Protein AF-0000000085189015 (afdb_homodimer)

Organism: Amphiprion ocellaris (NCBI:txid80972)

Sequence (620 aa):
MSYEAPLHEPLLRSEAEGLDSSPPSLESPEWCGKHEEGLSMFCLDDLEPLCQQCAAVNHVGHRVYLLTEAAVDCKEELRTSLTGLNKKVIDLEKVSQTYKHASKYNQAEAKLTEEHMKAEFEQLHQFLREEEAARLQALREEKEEKKLDLEVRMDNMNQLIKSLEERIQLIEEELDAGGDGVEFLQNYQDNMNSKWMDHKTPGKVSRPLIDVAKHLANLQYAVWKKMECVAPYTPVTLDPRTAGQSVRLSPGLNSVHICPGSLQRLEQNMHEAVVVPGNPERFHPYSRILAREGFNTGVHWWDIECQQMAMSYEAPLHEPLLRSEAEGLDSSPPSLESPEWCGKHEEGLSMFCLDDLEPLCQQCAAVNHVGHRVYLLTEAAVDCKEELRTSLTGLNKKVIDLEKVSQTYKHASKYNQAEAKLTEEHMKAEFEQLHQFLREEEAARLQALREEKEEKKLDLEVRMDNMNQLIKSLEERIQLIEEELDAGGDGVEFLQNYQDNMNSKWMDHKTPGKVSRPLIDVAKHLANLQYAVWKKMECVAPYTPVTLDPRTAGQSVRLSPGLNSVHICPGSLQRLEQNMHEAVVVPGNPERFHPYSRILAREGFNTGVHWWDIECQQMA

Nearest PDB structures (foldseek):
  7xv2-assembly1_A  TM=5.811E-01  e=1.199E-08  Mus musculus
  7xt2-assembly1_B  TM=4.029E-01  e=2.940E-09  Homo sapiens
  2csv-assembly1_A  TM=7.126E-01  e=1.191E-02  Homo sapiens
  7z36-assembly1_B  TM=5.542E-01  e=1.320E-03  Homo sapiens
  7xt2-assembly1_A  TM=4.010E-01  e=1.228E-09  Homo sapiens

Foldseek 3Di:
DCPDPDPPDDPDDPDPPDPPPDDPDPPDPQADPVPRHGFFKAFPVVGDTDDPVCCVPVVPPTPMGTPVVVVVVVVVVVVVVVVVVVVVVVVVVVVVVLVVLVVVVVVLVVVVLVVLVVVLVVLLVVLVVVVVVVLVVVQVVLVVVLVVVVVVVVVVVVVLVVVVVVLVVVVVVLVVVVDPDPVSVVVVVVSVPDCNVVPDDDPDDDRSDRPVCVRPPCNVVVSVVVSCVSVDDDPWFWDPLAFAQQWDADSRRRDIDGHPPHGDFSPGVVPDTRGRRDDPNYPPPDRDTDTPDDDDDDDDDDDDDDDDDD/DCCPDDDPDDPDPPDPPPPPPPDPDPPPVQADPVPRHGFFKAFPVVGDTDDPVCCVPVVPPTPMGTPVVVVVVVVVVVVVVVVVVVVVVVVVVVVVVLVVLVVVVVVLVVVVLVVLVVVLVVLLVVLVVVVVVVLVVVQVVLVVVLVVVVVVVVVVVVVLVVVVVVLVVVVVVLVVVVDPDPVSVVVVVVSVPDCNVVPDDPPDDDRSDRPVCVRPPCNVVVSVVVSCVSVDDDPWFWDPLAFEQQWDADSRRRDIDGHPPHGPFSPGVVRDTRGRRDDPNYPPPDRDTDTPDDDDDDDDDDDDDDDDDD

Solvent-accessible surface area (backbone atoms only — not comparable to full-atom values): 36272 Å² total; per-residue (Å²): 136,85,81,79,80,79,76,79,77,84,80,77,84,75,82,80,74,82,75,81,70,76,78,75,85,87,74,68,83,52,44,29,87,86,72,73,33,61,51,52,26,27,30,66,78,77,49,44,77,25,20,73,64,50,44,67,64,77,39,60,92,52,57,65,35,49,32,61,62,42,33,54,54,48,52,52,51,48,51,53,49,46,53,51,52,52,50,48,44,53,52,48,51,52,51,42,50,51,46,53,46,41,50,54,34,38,53,43,49,51,53,51,50,52,52,50,50,52,50,56,51,47,51,55,51,49,49,53,53,51,51,50,52,52,53,52,49,51,53,51,50,52,49,51,51,36,50,51,51,46,50,53,51,41,50,52,44,50,52,51,42,51,53,49,51,53,49,49,50,52,52,51,50,52,61,69,66,61,59,44,49,69,67,41,50,51,51,48,40,55,62,68,68,40,68,75,78,63,64,70,73,84,63,89,65,78,64,76,63,73,65,59,38,81,68,40,44,46,38,56,25,53,52,55,59,59,46,46,78,82,25,61,81,61,92,66,32,38,25,71,70,20,35,7,53,30,39,41,68,41,90,61,25,68,45,80,44,79,39,84,92,40,69,39,50,52,75,33,92,78,81,51,67,35,57,71,61,83,33,83,68,21,36,80,94,40,83,39,68,42,57,63,67,81,85,84,79,81,90,81,85,79,89,80,86,81,78,79,83,127,136,86,80,73,79,80,84,80,76,83,79,80,82,76,82,78,77,80,77,81,72,76,79,73,85,68,85,47,90,50,46,28,89,87,73,73,35,59,49,52,26,26,30,65,76,77,49,42,77,25,20,71,63,49,44,66,65,78,40,62,93,51,57,66,35,48,31,63,61,42,34,55,54,49,51,53,52,49,50,53,50,47,54,52,51,52,51,50,45,53,52,49,50,52,51,41,50,51,46,54,47,40,50,55,33,37,53,44,49,51,52,51,48,51,53,50,52,53,52,55,50,46,52,56,51,48,50,51,53,52,51,49,52,52,54,52,49,52,52,52,51,51,50,51,51,36,50,51,52,47,50,53,52,41,50,54,44,51,50,50,43,51,53,51,52,53,48,50,50,53,51,52,51,52,61,68,66,62,59,43,48,70,68,42,50,51,50,47,39,54,61,67,68,39,69,73,79,66,64,71,72,84,62,90,67,78,64,77,63,73,65,57,41,80,68,40,44,46,39,56,24,52,50,55,61,59,46,47,77,82,26,61,80,62,94,66,32,38,25,70,70,20,36,9,54,30,40,41,67,42,90,61,25,68,44,80,43,78,39,84,92,42,68,39,50,52,76,33,94,76,80,50,66,37,58,69,63,86,33,84,70,22,37,79,94,41,84,40,67,43,57,64,66,80,85,84,79,82,88,82,85,78,89,79,87,81,77,79,82,128

InterPro domains:
  IPR000315 B-box-type zinc finger [PF00643] (32-64)
  IPR000315 B-box-type zinc finger [PS50119] (27-67)
  IPR000315 B-box-type zinc finger [SM00336] (27-67)
  IPR001870 B30.2/SPRY domain [PS50188] (216-310)
  IPR006574 SPRY-associated [PF13765] (236-295)
  IPR006574 SPRY-associated [SM00589] (233-296)
  IPR013320 Concanavalin A-like lectin/glucanase domain superfamily [SSF49899] (217-308)
  IPR043136 B30.2/SPRY domain superfamily [G3DSA:2.60.120.920] (219-310)
  IPR050143 Tripartite motif-containing [PTHR24103] (30-306)

pLDDT: mean 78.04, std 19.85, range [22.8, 98.38]

Structure (mmCIF, N/CA/C/O backbone):
data_AF-0000000085189015-model_v1
#
loop_
_entity.id
_entity.type
_entity.pdbx_description
1 polymer 'B box-type domain-containing protein'
#
loop_
_atom_site.group_PDB
_atom_site.id
_atom_site.type_symbol
_atom_site.label_atom_id
_atom_site.label_alt_id
_atom_site.label_comp_id
_atom_site.label_asym_id
_atom_site.label_entity_id
_atom_site.label_seq_id
_atom_site.pdbx_PDB_ins_code
_atom_site.Cartn_x
_atom_site.Cartn_y
_atom_site.Cartn_z
_atom_site.occupancy
_atom_site.B_iso_or_equiv
_atom_site.auth_seq_id
_atom_site.auth_comp_id
_atom_site.auth_asym_id
_atom_site.auth_atom_id
_atom_site.pdbx_PDB_model_num
ATOM 1 N N . MET A 1 1 ? 19.312 88.125 78 1 24 1 MET A N 1
ATOM 2 C CA . MET A 1 1 ? 20.219 88.75 77.062 1 24 1 MET A CA 1
ATOM 3 C C . MET A 1 1 ? 19.469 89.375 75.938 1 24 1 MET A C 1
ATOM 5 O O . MET A 1 1 ? 18.484 88.812 75.438 1 24 1 MET A O 1
ATOM 9 N N . SER A 1 2 ? 19.531 90.812 75.688 1 22.8 2 SER A N 1
ATOM 10 C CA . SER A 1 2 ? 18.703 91.875 75.125 1 22.8 2 SER A CA 1
ATOM 11 C C . SER A 1 2 ? 18.766 91.875 73.625 1 22.8 2 SER A C 1
ATOM 13 O O . SER A 1 2 ? 19.766 92.312 73 1 22.8 2 SER A O 1
ATOM 15 N N . TYR A 1 3 ? 18.516 90.812 72.812 1 27.33 3 TYR A N 1
ATOM 16 C CA . TYR A 1 3 ? 18.984 90.688 71.438 1 27.33 3 TYR A CA 1
ATOM 17 C C . TYR A 1 3 ? 18.391 91.75 70.562 1 27.33 3 TYR A C 1
ATOM 19 O O . TYR A 1 3 ? 17.172 91.875 70.438 1 27.33 3 TYR A O 1
ATOM 27 N N . GLU A 1 4 ? 19.219 92.812 70.25 1 23.7 4 GLU A N 1
ATOM 28 C CA . GLU A 1 4 ? 19.016 94.125 69.625 1 23.7 4 GLU A CA 1
ATOM 29 C C . GLU A 1 4 ? 18.609 93.938 68.188 1 23.7 4 GLU A C 1
ATOM 31 O O . GLU A 1 4 ? 19.172 93.125 67.438 1 23.7 4 GLU A O 1
ATOM 36 N N . ALA A 1 5 ? 17.391 94.438 67.688 1 31.36 5 ALA A N 1
ATOM 37 C CA . ALA A 1 5 ? 16.422 94.5 66.625 1 31.36 5 ALA A CA 1
ATOM 38 C C . ALA A 1 5 ? 16.938 95.312 65.438 1 31.36 5 ALA A C 1
ATOM 40 O O . ALA A 1 5 ? 16.984 96.562 65.5 1 31.36 5 ALA A O 1
ATOM 41 N N . PRO A 1 6 ? 18.141 94.812 64.688 1 26.31 6 PRO A N 1
ATOM 42 C CA . PRO A 1 6 ? 18.875 95.75 63.875 1 26.31 6 PRO A CA 1
ATOM 43 C C . PRO A 1 6 ? 18 96.375 62.812 1 26.31 6 PRO A C 1
ATOM 45 O O . PRO A 1 6 ? 17.031 95.812 62.344 1 26.31 6 PRO A O 1
ATOM 48 N N . LEU A 1 7 ? 18 97.688 62.625 1 25.53 7 LEU A N 1
ATOM 49 C CA . LEU A 1 7 ? 17.266 98.75 61.938 1 25.53 7 LEU A CA 1
ATOM 50 C C . LEU A 1 7 ? 17.609 98.75 60.469 1 25.53 7 LEU A C 1
ATOM 52 O O . LEU A 1 7 ? 17.5 99.812 59.812 1 25.53 7 LEU A O 1
ATOM 56 N N . HIS A 1 8 ? 17.719 97.562 59.719 1 25.27 8 HIS A N 1
ATOM 57 C CA . HIS A 1 8 ? 18.422 97.625 58.469 1 25.27 8 HIS A CA 1
ATOM 58 C C . HIS A 1 8 ? 17.812 98.688 57.562 1 25.27 8 HIS A C 1
ATOM 60 O O . HIS A 1 8 ? 16.609 98.938 57.562 1 25.27 8 HIS A O 1
ATOM 66 N N . GLU A 1 9 ? 18.656 99.562 57.094 1 26.03 9 GLU A N 1
ATOM 67 C CA . GLU A 1 9 ? 18.562 100.812 56.375 1 26.03 9 GLU A CA 1
ATOM 68 C C . GLU A 1 9 ? 17.875 100.625 55.031 1 26.03 9 GLU A C 1
ATOM 70 O O . GLU A 1 9 ? 18.031 99.562 54.375 1 26.03 9 GLU A O 1
ATOM 75 N N . PRO A 1 10 ? 16.859 101.5 54.625 1 26.33 10 PRO A N 1
ATOM 76 C CA . PRO A 1 10 ? 15.875 101.562 53.531 1 26.33 10 PRO A CA 1
ATOM 77 C C . PRO A 1 10 ? 16.516 101.75 52.156 1 26.33 10 PRO A C 1
ATOM 79 O O . PRO A 1 10 ? 17.281 102.75 52 1 26.33 10 PRO A O 1
ATOM 82 N N . LEU A 1 11 ? 17.094 100.688 51.5 1 26.47 11 LEU A N 1
ATOM 83 C CA . LEU A 1 11 ? 17.859 100.75 50.25 1 26.47 11 LEU A CA 1
ATOM 84 C C . LEU A 1 11 ? 17.188 101.688 49.25 1 26.47 11 LEU A C 1
ATOM 86 O O . LEU A 1 11 ? 15.977 101.625 49.062 1 26.47 11 LEU A O 1
ATOM 90 N N . LEU A 1 12 ? 17.938 102.688 48.875 1 26.17 12 LEU A N 1
ATOM 91 C CA . LEU A 1 12 ? 17.812 103.875 48 1 26.17 12 LEU A CA 1
ATOM 92 C C . LEU A 1 12 ? 17.312 103.438 46.625 1 26.17 12 LEU A C 1
ATOM 94 O O . LEU A 1 12 ? 17.625 102.375 46.125 1 26.17 12 LEU A O 1
ATOM 98 N N . ARG A 1 13 ? 16.391 104.312 46.094 1 27.53 13 ARG A N 1
ATOM 99 C CA . ARG A 1 13 ? 15.461 104.5 44.969 1 27.53 13 ARG A CA 1
ATOM 100 C C . ARG A 1 13 ? 16.203 104.625 43.656 1 27.53 13 ARG A C 1
ATOM 102 O O . ARG A 1 13 ? 16.672 105.688 43.281 1 27.53 13 ARG A O 1
ATOM 109 N N . SER A 1 14 ? 17.219 103.625 43.344 1 24.7 14 SER A N 1
ATOM 110 C CA . SER A 1 14 ? 17.953 103.938 42.156 1 24.7 14 SER A CA 1
ATOM 111 C C . SER A 1 14 ? 17.016 104.25 40.969 1 24.7 14 SER A C 1
ATOM 113 O O . SER A 1 14 ? 15.883 103.812 40.969 1 24.7 14 SER A O 1
ATOM 115 N N . GLU A 1 15 ? 17.375 105.188 40.188 1 25.19 15 GLU A N 1
ATOM 116 C CA . GLU A 1 15 ? 16.844 105.938 39.031 1 25.19 15 GLU A CA 1
ATOM 117 C C . GLU A 1 15 ? 16.641 105 37.844 1 25.19 15 GLU A C 1
ATOM 119 O O . GLU A 1 15 ? 17.594 104.375 37.375 1 25.19 15 GLU A O 1
ATOM 124 N N . ALA A 1 16 ? 15.422 104.375 37.656 1 25 16 ALA A N 1
ATOM 125 C CA . ALA A 1 16 ? 14.953 103.5 36.594 1 25 16 ALA A CA 1
ATOM 126 C C . ALA A 1 16 ? 15.094 104.188 35.219 1 25 16 ALA A C 1
ATOM 128 O O . ALA A 1 16 ? 14.359 105.125 34.906 1 25 16 ALA A O 1
ATOM 129 N N . GLU A 1 17 ? 16.297 104.438 34.781 1 29.5 17 GLU A N 1
ATOM 130 C CA . GLU A 1 17 ? 16.469 105 33.438 1 29.5 17 GLU A CA 1
ATOM 131 C C . GLU A 1 17 ? 15.656 104.125 32.438 1 29.5 17 GLU A C 1
ATOM 133 O O . GLU A 1 17 ? 15.57 102.938 32.562 1 29.5 17 GLU A O 1
ATOM 138 N N . GLY A 1 18 ? 14.742 104.688 31.625 1 25.67 18 GLY A N 1
ATOM 139 C CA . GLY A 1 18 ? 13.664 104.375 30.703 1 25.67 18 GLY A CA 1
ATOM 140 C C . GLY A 1 18 ? 14.133 103.625 29.469 1 25.67 18 GLY A C 1
ATOM 141 O O . GLY A 1 18 ? 14.75 104.188 28.578 1 25.67 18 GLY A O 1
ATOM 142 N N . LEU A 1 19 ? 14.773 102.438 29.531 1 28.36 19 LEU A N 1
ATOM 143 C CA . LEU A 1 19 ? 15.305 101.75 28.391 1 28.36 19 LEU A CA 1
ATOM 144 C C . LEU A 1 19 ? 14.25 101.562 27.297 1 28.36 19 LEU A C 1
ATOM 146 O O . LEU A 1 19 ? 13.125 101.188 27.578 1 28.36 19 LEU A O 1
ATOM 150 N N . ASP A 1 20 ? 14.312 102.375 26.25 1 30.67 20 ASP A N 1
ATOM 151 C CA . ASP A 1 20 ? 13.594 102.375 24.984 1 30.67 20 ASP A CA 1
ATOM 152 C C . ASP A 1 20 ? 13.578 101 24.312 1 30.67 20 ASP A C 1
ATOM 154 O O . ASP A 1 20 ? 14.547 100.625 23.672 1 30.67 20 ASP A O 1
ATOM 158 N N . SER A 1 21 ? 13.367 99.938 25.031 1 28.98 21 SER A N 1
ATOM 159 C CA . SER A 1 21 ? 13.391 98.562 24.438 1 28.98 21 SER A CA 1
ATOM 160 C C . SER A 1 21 ? 12.414 98.438 23.281 1 28.98 21 SER A C 1
ATOM 162 O O . SER A 1 21 ? 11.234 98.812 23.406 1 28.98 21 SER A O 1
ATOM 164 N N . SER A 1 22 ? 12.82 98.562 22.047 1 37.22 22 SER A N 1
ATOM 165 C CA . SER A 1 22 ? 12.109 98.312 20.797 1 37.22 22 SER A CA 1
ATOM 166 C C . SER A 1 22 ? 11.234 97.062 20.922 1 37.22 22 SER A C 1
ATOM 168 O O . SER A 1 22 ? 11.68 96 21.438 1 37.22 22 SER A O 1
ATOM 170 N N . PRO A 1 23 ? 9.883 97.188 20.844 1 34.88 23 PRO A N 1
ATOM 171 C CA . PRO A 1 23 ? 8.906 96.125 21.156 1 34.88 23 PRO A CA 1
ATOM 172 C C . PRO A 1 23 ? 9.148 94.875 20.359 1 34.88 23 PRO A C 1
ATOM 174 O O . PRO A 1 23 ? 9.586 94.938 19.203 1 34.88 23 PRO A O 1
ATOM 177 N N . PRO A 1 24 ? 9.516 93.75 20.891 1 34.38 24 PRO A N 1
ATOM 178 C CA . PRO A 1 24 ? 9.695 92.5 20.188 1 34.38 24 PRO A CA 1
ATOM 179 C C . PRO A 1 24 ? 8.586 92.188 19.172 1 34.38 24 PRO A C 1
ATOM 181 O O . PRO A 1 24 ? 7.484 92.75 19.281 1 34.38 24 PRO A O 1
ATOM 184 N N . SER A 1 25 ? 8.812 91.75 17.984 1 36.53 25 SER A N 1
ATOM 185 C CA . SER A 1 25 ? 8.008 91.25 16.875 1 36.53 25 SER A CA 1
ATOM 186 C C . SER A 1 25 ? 6.848 90.438 17.375 1 36.53 25 SER A C 1
ATOM 188 O O . SER A 1 25 ? 7.035 89.5 18.188 1 36.53 25 SER A O 1
ATOM 190 N N . LEU A 1 26 ? 5.512 90.75 17.453 1 37.19 26 LEU A N 1
ATOM 191 C CA . LEU A 1 26 ? 4.148 90.312 17.766 1 37.19 26 LEU A CA 1
ATOM 192 C C . LEU A 1 26 ? 3.834 88.938 17.141 1 37.19 26 LEU A C 1
ATOM 194 O O . LEU A 1 26 ? 2.965 88.875 16.266 1 37.19 26 LEU A O 1
ATOM 198 N N . GLU A 1 27 ? 4.711 88.125 16.688 1 36.97 27 GLU A N 1
ATOM 199 C CA . GLU A 1 27 ? 4.445 86.75 16.297 1 36.97 27 GLU A CA 1
ATOM 200 C C . GLU A 1 27 ? 3.557 86.062 17.312 1 36.97 27 GLU A C 1
ATOM 202 O O . GLU A 1 27 ? 2.914 85 17 1 36.97 27 GLU A O 1
ATOM 207 N N . SER A 1 28 ? 3.719 86.062 18.609 1 45.53 28 SER A N 1
ATOM 208 C CA . SER A 1 28 ? 3.516 84.938 19.547 1 45.53 28 SER A CA 1
ATOM 209 C C . SER A 1 28 ? 2.031 84.688 19.766 1 45.53 28 SER A C 1
ATOM 211 O O . SER A 1 28 ? 1.241 85.625 19.938 1 45.53 28 SER A O 1
ATOM 213 N N . PRO A 1 29 ? 1.387 83.375 19.406 1 53.66 29 PRO A N 1
ATOM 214 C CA . PRO A 1 29 ? 0.033 82.938 19.766 1 53.66 29 PRO A CA 1
ATOM 215 C C . PRO A 1 29 ? -0.401 83.438 21.141 1 53.66 29 PRO A C 1
ATOM 217 O O . PRO A 1 29 ? -1.426 83 21.672 1 53.66 29 PRO A O 1
ATOM 220 N N . GLU A 1 30 ? 0.402 83.938 21.844 1 68.38 30 GLU A N 1
ATOM 221 C CA . GLU A 1 30 ? 0.166 84.188 23.25 1 68.38 30 GLU A CA 1
ATOM 222 C C . GLU A 1 30 ? -0.963 85.188 23.438 1 68.38 30 GLU A C 1
ATOM 224 O O . GLU A 1 30 ? -1.363 85.5 24.562 1 68.38 30 GLU A O 1
ATOM 229 N N . TRP A 1 31 ? -1.57 85.562 22.219 1 80.38 31 TRP A N 1
ATOM 230 C CA . TRP A 1 31 ? -2.625 86.562 22.438 1 80.38 31 TRP A CA 1
ATOM 231 C C . TRP A 1 31 ? -3.973 86 21.969 1 80.38 31 TRP A C 1
ATOM 233 O O . TRP A 1 31 ? -4.039 85.25 21.016 1 80.38 31 TRP A O 1
ATOM 243 N N . CYS A 1 32 ? -4.961 86.375 22.672 1 85.38 32 CYS A N 1
ATOM 244 C CA . CYS A 1 32 ? -6.328 86 22.281 1 85.38 32 CYS A CA 1
ATOM 245 C C . CYS A 1 32 ? -6.746 86.812 21.062 1 85.38 32 CYS A C 1
ATOM 247 O O . CYS A 1 32 ? -6.727 88.062 21.062 1 85.38 32 CYS A O 1
ATOM 249 N N . GLY A 1 33 ? -6.973 86.188 19.906 1 80.12 33 GLY A N 1
ATOM 250 C CA . GLY A 1 33 ? -7.383 86.812 18.688 1 80.12 33 GLY A CA 1
ATOM 251 C C . GLY A 1 33 ? -8.664 87.625 18.828 1 80.12 33 GLY A C 1
ATOM 252 O O . GLY A 1 33 ? -8.852 88.625 18.156 1 80.12 33 GLY A O 1
ATOM 253 N N . LYS A 1 34 ? -9.43 87.25 19.734 1 83.94 34 LYS A N 1
ATOM 254 C CA . LYS A 1 34 ? -10.727 87.938 19.891 1 83.94 34 LYS A CA 1
ATOM 255 C C . LYS A 1 34 ? -10.633 89.125 20.812 1 83.94 34 LYS A C 1
ATOM 257 O O . LYS A 1 34 ? -11.281 90.125 20.562 1 83.94 34 LYS A O 1
ATOM 262 N N . HIS A 1 35 ? -9.773 89.062 21.922 1 86.81 35 HIS A N 1
ATOM 263 C CA . HIS A 1 35 ? -9.812 90.062 22.953 1 86.81 35 HIS A CA 1
ATOM 264 C C . HIS A 1 35 ? -8.484 90.812 23.047 1 86.81 35 HIS A C 1
ATOM 266 O O . HIS A 1 35 ? -8.352 91.75 23.828 1 86.81 35 HIS A O 1
ATOM 272 N N . GLU A 1 36 ? -7.555 90.438 22.219 1 84.5 36 GLU A N 1
ATOM 273 C CA . GLU A 1 36 ? -6.23 91 22.188 1 84.5 36 GLU A CA 1
ATOM 274 C C . GLU A 1 36 ? -5.59 91.062 23.562 1 84.5 36 GLU A C 1
ATOM 276 O O . GLU A 1 36 ? -5.035 92.062 23.984 1 84.5 36 GLU A O 1
ATOM 281 N N . GLU A 1 37 ? -5.926 90.125 24.391 1 87.19 37 GLU A N 1
ATOM 282 C CA . GLU A 1 37 ? -5.324 89.875 25.703 1 87.19 37 GLU A CA 1
ATOM 283 C C . GLU A 1 37 ? -4.453 88.625 25.734 1 87.19 37 GLU A C 1
ATOM 285 O O . GLU A 1 37 ? -4.625 87.75 24.891 1 87.19 37 GLU A O 1
ATOM 290 N N . GLY A 1 38 ? -3.385 88.75 26.609 1 87.88 38 GLY A N 1
ATOM 291 C CA . GLY A 1 38 ? -2.541 87.562 26.766 1 87.88 38 GLY A CA 1
ATOM 292 C C . GLY A 1 38 ? -3.295 86.375 27.266 1 87.88 38 GLY A C 1
ATOM 293 O O . GLY A 1 38 ? -4.246 86.5 28.047 1 87.88 38 GLY A O 1
ATOM 294 N N . LEU A 1 39 ? -2.881 85.25 26.734 1 90.06 39 LEU A N 1
ATOM 295 C CA . LEU A 1 39 ? -3.465 84 27.219 1 90.06 39 LEU A CA 1
ATOM 296 C C . LEU A 1 39 ? -2.916 83.625 28.594 1 90.06 39 LEU A C 1
ATOM 298 O O . LEU A 1 39 ? -1.706 83.5 28.766 1 90.06 39 LEU A O 1
ATOM 302 N N . SER A 1 40 ? -3.758 83.625 29.641 1 88.31 40 SER A N 1
ATOM 303 C CA . SER A 1 40 ? -3.277 83.375 31 1 88.31 40 SER A CA 1
ATOM 304 C C . SER A 1 40 ? -4.039 82.25 31.672 1 88.31 40 SER A C 1
ATOM 306 O O . SER A 1 40 ? -3.664 81.812 32.75 1 88.31 40 SER A O 1
ATOM 308 N N . MET A 1 41 ? -5.07 81.812 31.016 1 91.94 41 MET A N 1
ATOM 309 C CA . MET A 1 41 ? -5.914 80.75 31.609 1 91.94 41 MET A CA 1
ATOM 310 C C . MET A 1 41 ? -5.977 79.562 30.688 1 91.94 41 MET A C 1
ATOM 312 O O . MET A 1 41 ? -5.602 79.625 29.516 1 91.94 41 MET A O 1
ATOM 316 N N . PHE A 1 42 ? -6.344 78.438 31.281 1 92.75 42 PHE A N 1
ATOM 317 C CA . PHE A 1 42 ? -6.473 77.188 30.547 1 92.75 42 PHE A CA 1
ATOM 318 C C . PHE A 1 42 ? -7.766 76.5 30.922 1 92.75 42 PHE A C 1
ATOM 320 O O . PHE A 1 42 ? -8.07 76.312 32.094 1 92.75 42 PHE A O 1
ATOM 327 N N . CYS A 1 43 ? -8.555 76.125 29.969 1 92.81 43 CYS A N 1
ATOM 328 C CA . CYS A 1 43 ? -9.781 75.375 30.203 1 92.81 43 CYS A CA 1
ATOM 329 C C . CYS A 1 43 ? -9.508 73.875 30.125 1 92.81 43 CYS A C 1
ATOM 331 O O . CYS A 1 43 ? -9.188 73.375 29.047 1 92.81 43 CYS A O 1
ATOM 333 N N . LEU A 1 44 ? -9.664 73.188 31.172 1 86.81 44 LEU A N 1
ATOM 334 C CA . LEU A 1 44 ? -9.367 71.75 31.234 1 86.81 44 LEU A CA 1
ATOM 335 C C . LEU A 1 44 ? -10.414 70.938 30.484 1 86.81 44 LEU A C 1
ATOM 337 O O . LEU A 1 44 ? -10.109 69.875 29.953 1 86.81 44 LEU A O 1
ATOM 341 N N . ASP A 1 45 ? -11.594 71.438 30.453 1 86.62 45 ASP A N 1
ATOM 342 C CA . ASP A 1 45 ? -12.68 70.688 29.797 1 86.62 45 ASP A CA 1
ATOM 343 C C . ASP A 1 45 ? -12.508 70.75 28.266 1 86.62 45 ASP A C 1
ATOM 345 O O . ASP A 1 45 ? -12.789 69.75 27.578 1 86.62 45 ASP A O 1
ATOM 349 N N . ASP A 1 46 ? -12.086 71.812 27.75 1 87.25 46 ASP A N 1
ATOM 350 C CA . ASP A 1 46 ? -11.938 71.938 26.312 1 87.25 46 ASP A CA 1
ATOM 351 C C . ASP A 1 46 ? -10.484 71.812 25.875 1 87.25 46 ASP A C 1
ATOM 353 O O . ASP A 1 46 ? -10.18 71.75 24.688 1 87.25 46 ASP A O 1
ATOM 357 N N . LEU A 1 47 ? -9.602 71.875 26.812 1 86.12 47 LEU A N 1
ATOM 358 C CA . LEU A 1 47 ? -8.164 71.688 26.625 1 86.12 47 LEU A CA 1
ATOM 359 C C . LEU A 1 47 ? -7.617 72.812 25.703 1 86.12 47 LEU A C 1
ATOM 361 O O . LEU A 1 47 ? -6.914 72.5 24.734 1 86.12 47 LEU A O 1
ATOM 365 N N . GLU A 1 48 ? -7.895 74 26.031 1 87.31 48 GLU A N 1
ATOM 366 C CA . GLU A 1 48 ? -7.422 75.125 25.234 1 87.31 48 GLU A CA 1
ATOM 367 C C . GLU A 1 48 ? -7.023 76.312 26.109 1 87.31 48 GLU A C 1
ATOM 369 O O . GLU A 1 48 ? -7.68 76.562 27.125 1 87.31 48 GLU A O 1
ATOM 374 N N . PRO A 1 49 ? -5.941 77 25.75 1 89.38 49 PRO A N 1
ATOM 375 C CA . PRO A 1 49 ? -5.586 78.25 26.438 1 89.38 49 PRO A CA 1
ATOM 376 C C . PRO A 1 49 ? -6.555 79.375 26.156 1 89.38 49 PRO A C 1
ATOM 378 O O . PRO A 1 49 ? -7.055 79.5 25.031 1 89.38 49 PRO A O 1
ATOM 381 N N . LEU A 1 50 ? -6.832 80.125 27.234 1 90.31 50 LEU A N 1
ATOM 382 C CA . LEU A 1 50 ? -7.812 81.25 27.156 1 90.31 50 LEU A CA 1
ATOM 383 C C . LEU A 1 50 ? -7.246 82.5 27.734 1 90.31 50 LEU A C 1
ATOM 385 O O . LEU A 1 50 ? -6.332 82.5 28.562 1 90.31 50 LEU A O 1
ATOM 389 N N . CYS A 1 51 ? -7.824 83.625 27.203 1 90 51 CYS A N 1
ATOM 390 C CA . CYS A 1 51 ? -7.641 84.875 27.938 1 90 51 CYS A CA 1
ATOM 391 C C . CYS A 1 51 ? -8.664 85.062 29.047 1 90 51 CYS A C 1
ATOM 393 O O . CYS A 1 51 ? -9.57 84.188 29.172 1 90 51 CYS A O 1
ATOM 395 N N . GLN A 1 52 ? -8.562 86.062 29.844 1 90 52 GLN A N 1
ATOM 396 C CA . GLN A 1 52 ? -9.445 86.25 30.984 1 90 52 GLN A CA 1
ATOM 397 C C . GLN A 1 52 ? -10.883 86.5 30.547 1 90 52 GLN A C 1
ATOM 399 O O . GLN A 1 52 ? -11.82 86 31.172 1 90 52 GLN A O 1
ATOM 404 N N . GLN A 1 53 ? -11 87.125 29.469 1 91.44 53 GLN A N 1
ATOM 405 C CA . GLN A 1 53 ? -12.336 87.5 29 1 91.44 53 GLN A CA 1
ATOM 406 C C . GLN A 1 53 ? -13.039 86.25 28.406 1 91.44 53 GLN A C 1
ATOM 408 O O . GLN A 1 53 ? -14.234 86.062 28.625 1 91.44 53 GLN A O 1
ATOM 413 N N . CYS A 1 54 ? -12.297 85.562 27.641 1 91.44 54 CYS A N 1
ATOM 414 C CA . CYS A 1 54 ? -12.859 84.312 27.078 1 91.44 54 CYS A CA 1
ATOM 415 C C . CYS A 1 54 ? -13.297 83.375 28.172 1 91.44 54 CYS A C 1
ATOM 417 O O . CYS A 1 54 ? -14.328 82.688 28.047 1 91.44 54 CYS A O 1
ATOM 419 N N . ALA A 1 55 ? -12.578 83.25 29.203 1 90.38 55 ALA A N 1
ATOM 420 C CA . ALA A 1 55 ? -12.883 82.375 30.328 1 90.38 55 ALA A CA 1
ATOM 421 C C . ALA A 1 55 ? -14.188 82.75 31 1 90.38 55 ALA A C 1
ATOM 423 O O . ALA A 1 55 ? -14.992 81.938 31.391 1 90.38 55 ALA A O 1
ATOM 424 N N . ALA A 1 56 ? -14.391 84 31.062 1 88.94 56 ALA A N 1
ATOM 425 C CA . ALA A 1 56 ? -15.531 84.562 31.812 1 88.94 56 ALA A CA 1
ATOM 426 C C . ALA A 1 56 ? -16.812 84.5 30.969 1 88.94 56 ALA A C 1
ATOM 428 O O . ALA A 1 56 ? -17.906 84.375 31.516 1 88.94 56 ALA A O 1
ATOM 429 N N . VAL A 1 57 ? -16.609 84.5 29.656 1 89.81 57 VAL A N 1
ATOM 430 C CA . VAL A 1 57 ? -17.797 84.625 28.828 1 89.81 57 VAL A CA 1
ATOM 431 C C . VAL A 1 57 ? -18.109 83.312 28.172 1 89.81 57 VAL A C 1
ATOM 433 O O . VAL A 1 57 ? -19.234 82.812 28.281 1 89.81 57 VAL A O 1
ATOM 436 N N . ASN A 1 58 ? -17.156 82.75 27.516 1 88.69 58 ASN A N 1
ATOM 437 C CA . ASN A 1 58 ? -17.391 81.562 26.641 1 88.69 58 ASN A CA 1
ATOM 438 C C . ASN A 1 58 ? -17.234 80.25 27.406 1 88.69 58 ASN A C 1
ATOM 440 O O . ASN A 1 58 ? -17.734 79.25 26.969 1 88.69 58 ASN A O 1
ATOM 444 N N . HIS A 1 59 ? -16.578 80.25 28.469 1 91.19 59 HIS A N 1
ATOM 445 C CA . HIS A 1 59 ? -16.281 79.062 29.172 1 91.19 59 HIS A CA 1
ATOM 446 C C . HIS A 1 59 ? -16.828 79.062 30.594 1 91.19 59 HIS A C 1
ATOM 448 O O . HIS A 1 59 ? -16.203 78.562 31.516 1 91.19 59 HIS A O 1
ATOM 454 N N . VAL A 1 60 ? -17.891 79.75 30.641 1 87.25 60 VAL A N 1
ATOM 455 C CA . VAL A 1 60 ? -18.562 79.812 31.938 1 87.25 60 VAL A CA 1
ATOM 456 C C . VAL A 1 60 ? -18.953 78.375 32.375 1 87.25 60 VAL A C 1
ATOM 458 O O . VAL A 1 60 ? -19.516 77.625 31.578 1 87.25 60 VAL A O 1
ATOM 461 N N . GLY A 1 61 ? -18.609 78 33.688 1 88.88 61 GLY A N 1
ATOM 462 C CA . GLY A 1 61 ? -18.953 76.688 34.188 1 88.88 61 GLY A CA 1
ATOM 463 C C . GLY A 1 61 ? -17.891 75.625 33.938 1 88.88 61 GLY A C 1
ATOM 464 O O . GLY A 1 61 ? -17.953 74.5 34.469 1 88.88 61 GLY A O 1
ATOM 465 N N . HIS A 1 62 ? -16.969 75.875 33 1 92.19 62 HIS A N 1
ATOM 466 C CA . HIS A 1 62 ? -15.898 74.938 32.719 1 92.19 62 HIS A CA 1
ATOM 467 C C . HIS A 1 62 ? -14.836 75 33.844 1 92.19 62 HIS A C 1
ATOM 469 O O . HIS A 1 62 ? -14.812 75.938 34.625 1 92.19 62 HIS A O 1
ATOM 475 N N . ARG A 1 63 ? -14.047 73.875 33.906 1 91.12 63 ARG A N 1
ATOM 476 C CA . ARG A 1 63 ? -12.891 73.875 34.781 1 91.12 63 ARG A CA 1
ATOM 477 C C . ARG A 1 63 ? -11.734 74.688 34.188 1 91.12 63 ARG A C 1
ATOM 479 O O . ARG A 1 63 ? -10.938 74.125 33.438 1 91.12 63 ARG A O 1
ATOM 486 N N . VAL A 1 64 ? -11.695 76 34.594 1 92.88 64 VAL A N 1
ATOM 487 C CA . VAL A 1 64 ? -10.688 76.875 34.062 1 92.88 64 VAL A CA 1
ATOM 488 C C . VAL A 1 64 ? -9.672 77.25 35.156 1 92.88 64 VAL A C 1
ATOM 490 O O . VAL A 1 64 ? -10.055 77.562 36.312 1 92.88 64 VAL A O 1
ATOM 493 N N . TYR A 1 65 ? -8.484 77.125 34.812 1 92.31 65 TYR A N 1
ATOM 494 C CA . TYR A 1 65 ? -7.406 77.375 35.781 1 92.31 65 TYR A CA 1
ATOM 495 C C . TYR A 1 65 ? -6.355 78.312 35.156 1 92.31 65 TYR A C 1
ATOM 497 O O . TYR A 1 65 ? -6.363 78.562 33.969 1 92.31 65 TYR A O 1
ATOM 505 N N . LEU A 1 66 ? -5.461 78.938 36.156 1 91.25 66 LEU A N 1
ATOM 506 C CA . LEU A 1 66 ? -4.297 79.625 35.656 1 91.25 66 LEU A CA 1
ATOM 507 C C . LEU A 1 66 ? -3.383 78.75 34.844 1 91.25 66 LEU A C 1
ATOM 509 O O . LEU A 1 66 ? -3.291 77.562 35.156 1 91.25 66 LEU A O 1
ATOM 513 N N . LEU A 1 67 ? -2.703 79.25 33.906 1 89 67 LEU A N 1
ATOM 514 C CA . LEU A 1 67 ? -1.85 78.438 33.031 1 89 67 LEU A CA 1
ATOM 515 C C . LEU A 1 67 ? -0.86 77.625 33.812 1 89 67 LEU A C 1
ATOM 517 O O . LEU A 1 67 ? -0.683 76.438 33.531 1 89 67 LEU A O 1
ATOM 521 N N . THR A 1 68 ? -0.208 78.25 34.781 1 86.5 68 THR A N 1
ATOM 522 C CA . THR A 1 68 ? 0.835 77.562 35.531 1 86.5 68 THR A CA 1
ATOM 523 C C . THR A 1 68 ? 0.253 76.438 36.344 1 86.5 68 THR A C 1
ATOM 525 O O . THR A 1 68 ? 0.865 75.375 36.469 1 86.5 68 THR A O 1
ATOM 528 N N . GLU A 1 69 ? -0.941 76.688 36.938 1 90.5 69 GLU A N 1
ATOM 529 C CA . GLU A 1 69 ? -1.601 75.625 37.688 1 90.5 69 GLU A CA 1
ATOM 530 C C . GLU A 1 69 ? -2.057 74.5 36.812 1 90.5 69 GLU A C 1
ATOM 532 O O . GLU A 1 69 ? -1.876 73.312 37.156 1 90.5 69 GLU A O 1
ATOM 537 N N . ALA A 1 70 ? -2.635 74.875 35.75 1 89.56 70 ALA A N 1
ATOM 538 C CA . ALA A 1 70 ? -3.098 73.875 34.812 1 89.56 70 ALA A CA 1
ATOM 539 C C . ALA A 1 70 ? -1.932 73 34.281 1 89.56 70 ALA A C 1
ATOM 541 O O . ALA A 1 70 ? -2.062 71.812 34.094 1 89.56 70 ALA A O 1
ATOM 542 N N . ALA A 1 71 ? -0.777 73.625 34 1 89.88 71 ALA A N 1
ATOM 543 C CA . ALA A 1 71 ? 0.405 72.938 33.5 1 89.88 71 ALA A CA 1
ATOM 544 C C . ALA A 1 71 ? 0.878 71.875 34.469 1 89.88 71 ALA A C 1
ATOM 546 O O . ALA A 1 71 ? 1.281 70.75 34.031 1 89.88 71 ALA A O 1
ATOM 547 N N . VAL A 1 72 ? 0.835 72.188 35.719 1 89.56 72 VAL A N 1
ATOM 548 C CA . VAL A 1 72 ? 1.27 71.25 36.719 1 89.56 72 VAL A CA 1
ATOM 549 C C . VAL A 1 72 ? 0.383 70 36.656 1 89.56 72 VAL A C 1
ATOM 551 O O . VAL A 1 72 ? 0.883 68.875 36.656 1 89.56 72 VAL A O 1
ATOM 554 N N . ASP A 1 73 ? -0.923 70.25 36.625 1 88.5 73 ASP A N 1
ATOM 555 C CA . ASP A 1 73 ? -1.873 69.125 36.562 1 88.5 73 ASP A CA 1
ATOM 556 C C . ASP A 1 73 ? -1.711 68.312 35.281 1 88.5 73 ASP A C 1
ATOM 558 O O . ASP A 1 73 ? -1.759 67.125 35.312 1 88.5 73 ASP A O 1
ATOM 562 N N . CYS A 1 74 ? -1.526 69.062 34.25 1 88.19 74 CYS A N 1
ATOM 563 C CA . CYS A 1 74 ? -1.387 68.375 32.938 1 88.19 74 CYS A CA 1
ATOM 564 C C . CYS A 1 74 ? -0.109 67.562 32.875 1 88.19 74 CYS A C 1
ATOM 566 O O . CYS A 1 74 ? -0.092 66.5 32.281 1 88.19 74 CYS A O 1
ATOM 568 N N . LYS A 1 75 ? 0.968 68.062 33.438 1 89.94 75 LYS A N 1
ATOM 569 C CA . LYS A 1 75 ? 2.217 67.312 33.5 1 89.94 75 LYS A CA 1
ATOM 570 C C . LYS A 1 75 ? 2.043 66 34.281 1 89.94 75 LYS A C 1
ATOM 572 O O . LYS A 1 75 ? 2.553 64.938 33.875 1 89.94 75 LYS A O 1
ATOM 577 N N . GLU A 1 76 ? 1.293 66.125 35.375 1 89.94 76 GLU A N 1
ATOM 578 C CA . GLU A 1 76 ? 1.037 64.938 36.188 1 89.94 76 GLU A CA 1
ATOM 579 C C . GLU A 1 76 ? 0.229 63.875 35.375 1 89.94 76 GLU A C 1
ATOM 581 O O . GLU A 1 76 ? 0.498 62.688 35.438 1 89.94 76 GLU A O 1
ATOM 586 N N . GLU A 1 77 ? -0.76 64.375 34.656 1 87.75 77 GLU A N 1
ATOM 587 C CA . GLU A 1 77 ? -1.564 63.469 33.812 1 87.75 77 GLU A CA 1
ATOM 588 C C . GLU A 1 77 ? -0.72 62.812 32.719 1 87.75 77 GLU A C 1
ATOM 590 O O . GLU A 1 77 ? -0.898 61.625 32.406 1 87.75 77 GLU A O 1
ATOM 595 N N . LEU A 1 78 ? 0.152 63.594 32.156 1 88.25 78 LEU A N 1
ATOM 596 C CA . LEU A 1 78 ? 1.035 63.062 31.109 1 88.25 78 LEU A CA 1
ATOM 597 C C . LEU A 1 78 ? 1.956 61.969 31.672 1 88.25 78 LEU A C 1
ATOM 599 O O . LEU A 1 78 ? 2.223 60.969 31 1 88.25 78 LEU A O 1
ATOM 603 N N . ARG A 1 79 ? 2.41 62.219 32.875 1 91.06 79 ARG A N 1
ATOM 604 C CA . ARG A 1 79 ? 3.275 61.25 33.531 1 91.06 79 ARG A CA 1
ATOM 605 C C . ARG A 1 79 ? 2.535 59.938 33.75 1 91.06 79 ARG A C 1
ATOM 607 O O . ARG A 1 79 ? 3.096 58.844 33.531 1 91.06 79 ARG A O 1
ATOM 614 N N . THR A 1 80 ? 1.26 60.031 34.188 1 89.31 80 THR A N 1
ATOM 615 C CA . THR A 1 80 ? 0.438 58.844 34.375 1 89.31 80 THR A CA 1
ATOM 616 C C . THR A 1 80 ? 0.222 58.125 33.062 1 89.31 80 THR A C 1
ATOM 618 O O . THR A 1 80 ? 0.289 56.906 32.969 1 89.31 80 THR A O 1
ATOM 621 N N . SER A 1 81 ? -0.062 58.938 32.031 1 85.94 81 SER A N 1
ATOM 622 C CA . SER A 1 81 ? -0.244 58.375 30.703 1 85.94 81 SER A CA 1
ATOM 623 C C . SER A 1 81 ? 1.023 57.656 30.219 1 85.94 81 SER A C 1
ATOM 625 O O . SER A 1 81 ? 0.953 56.625 29.562 1 85.94 81 SER A O 1
ATOM 627 N N . LEU A 1 82 ? 2.184 58.25 30.531 1 90.44 82 LEU A N 1
ATOM 628 C CA . LEU A 1 82 ? 3.467 57.656 30.156 1 90.44 82 LEU A CA 1
ATOM 629 C C . LEU A 1 82 ? 3.648 56.312 30.797 1 90.44 82 LEU A C 1
ATOM 631 O O . LEU A 1 82 ? 4.145 55.375 30.156 1 90.44 82 LEU A O 1
ATOM 635 N N . THR A 1 83 ? 3.26 56.188 32.062 1 90.94 83 THR A N 1
ATOM 636 C CA . THR A 1 83 ? 3.338 54.906 32.75 1 90.94 83 THR A CA 1
ATOM 637 C C . THR A 1 83 ? 2.467 53.875 32.062 1 90.94 83 THR A C 1
ATOM 639 O O . THR A 1 83 ? 2.881 52.719 31.891 1 90.94 83 THR A O 1
ATOM 642 N N . GLY A 1 84 ? 1.266 54.312 31.656 1 88.19 84 GLY A N 1
ATOM 643 C CA . GLY A 1 84 ? 0.367 53.438 30.938 1 88.19 84 GLY A CA 1
ATOM 644 C C . GLY A 1 84 ? 0.917 53 29.594 1 88.19 84 GLY A C 1
ATOM 645 O O . GLY A 1 84 ? 0.807 51.812 29.219 1 88.19 84 GLY A O 1
ATOM 646 N N . LEU A 1 85 ? 1.472 53.875 28.875 1 89.69 85 LEU A N 1
ATOM 647 C CA . LEU A 1 85 ? 2.043 53.594 27.562 1 89.69 85 LEU A CA 1
ATOM 648 C C . LEU A 1 85 ? 3.229 52.625 27.688 1 89.69 85 LEU A C 1
ATOM 650 O O . LEU A 1 85 ? 3.393 51.719 26.859 1 89.69 85 LEU A O 1
ATOM 654 N N . ASN A 1 86 ? 4.027 52.812 28.703 1 92.06 86 ASN A N 1
ATOM 655 C CA . ASN A 1 86 ? 5.16 51.938 28.938 1 92.06 86 ASN A CA 1
ATOM 656 C C . ASN A 1 86 ? 4.703 50.5 29.234 1 92.06 86 ASN A C 1
ATOM 658 O O . ASN A 1 86 ? 5.312 49.562 28.75 1 92.06 86 ASN A O 1
ATOM 662 N N . LYS A 1 87 ? 3.674 50.438 30.031 1 90.94 87 LYS A N 1
ATOM 663 C CA . LYS A 1 87 ? 3.117 49.094 30.312 1 90.94 87 LYS A CA 1
ATOM 664 C C . LYS A 1 87 ? 2.609 48.438 29.047 1 90.94 87 LYS A C 1
ATOM 666 O O . LYS A 1 87 ? 2.791 47.219 28.844 1 90.94 87 LYS A O 1
ATOM 671 N N . LYS A 1 88 ? 1.967 49.156 28.188 1 88.94 88 LYS A N 1
ATOM 672 C CA . LYS A 1 88 ? 1.458 48.625 26.922 1 88.94 88 LYS A CA 1
ATOM 673 C C . LYS A 1 88 ? 2.594 48.125 26.047 1 88.94 88 LYS A C 1
ATOM 675 O O . LYS A 1 88 ? 2.461 47.062 25.391 1 88.94 88 LYS A O 1
ATOM 680 N N . VAL A 1 89 ? 3.684 48.844 26 1 91.88 89 VAL A N 1
ATOM 681 C CA . VAL A 1 89 ? 4.844 48.406 25.234 1 91.88 89 VAL A CA 1
ATOM 682 C C . VAL A 1 89 ? 5.352 47.062 25.75 1 91.88 89 VAL A C 1
ATOM 684 O O . VAL A 1 89 ? 5.637 46.156 24.953 1 91.88 89 VAL A O 1
ATOM 687 N N . ILE A 1 90 ? 5.402 46.938 27.031 1 91.88 90 ILE A N 1
ATOM 688 C CA . ILE A 1 90 ? 5.875 45.688 27.641 1 91.88 90 ILE A CA 1
ATOM 689 C C . ILE A 1 90 ? 4.945 44.531 27.25 1 91.88 90 ILE A C 1
ATOM 691 O O . ILE A 1 90 ? 5.406 43.469 26.891 1 91.88 90 ILE A O 1
ATOM 695 N N . ASP A 1 91 ? 3.664 44.781 27.312 1 89.62 91 ASP A N 1
ATOM 696 C CA . ASP A 1 91 ? 2.684 43.75 26.969 1 89.62 91 ASP A CA 1
ATOM 697 C C . ASP A 1 91 ? 2.805 43.344 25.5 1 89.62 91 ASP A C 1
ATOM 699 O O . ASP A 1 91 ? 2.723 42.156 25.172 1 89.62 91 ASP A O 1
ATOM 703 N N . LEU A 1 92 ? 2.951 44.312 24.688 1 90.38 92 LEU A N 1
ATOM 704 C CA . LEU A 1 92 ? 3.08 44.031 23.266 1 90.38 92 LEU A CA 1
ATOM 705 C C . LEU A 1 92 ? 4.355 43.25 22.984 1 90.38 92 LEU A C 1
ATOM 707 O O . LEU A 1 92 ? 4.375 42.406 22.094 1 90.38 92 LEU A O 1
ATOM 711 N N . GLU A 1 93 ? 5.398 43.562 23.656 1 91.38 93 GLU A N 1
ATOM 712 C CA . GLU A 1 93 ? 6.648 42.812 23.5 1 91.38 93 GLU A CA 1
ATOM 713 C C . GLU A 1 93 ? 6.473 41.344 23.906 1 91.38 93 GLU A C 1
ATOM 715 O O . GLU A 1 93 ? 7.023 40.438 23.25 1 91.38 93 GLU A O 1
ATOM 720 N N . LYS A 1 94 ? 5.758 41.125 24.984 1 89.25 94 LYS A N 1
ATOM 721 C CA . LYS A 1 94 ? 5.469 39.781 25.406 1 89.25 94 LYS A CA 1
ATOM 722 C C . LYS A 1 94 ? 4.695 39 24.344 1 89.25 94 LYS A C 1
ATOM 724 O O . LYS A 1 94 ? 4.977 37.844 24.078 1 89.25 94 LYS A O 1
ATOM 729 N N . VAL A 1 95 ? 3.748 39.625 23.766 1 87.75 95 VAL A N 1
ATOM 730 C CA . VAL A 1 95 ? 2.963 39 22.703 1 87.75 95 VAL A CA 1
ATOM 731 C C . VAL A 1 95 ? 3.869 38.656 21.531 1 87.75 95 VAL A C 1
ATOM 733 O O . VAL A 1 95 ? 3.766 37.562 20.953 1 87.75 95 VAL A O 1
ATOM 736 N N . SER A 1 96 ? 4.715 39.625 21.188 1 88.56 96 SER A N 1
ATOM 737 C CA . SER A 1 96 ? 5.652 39.375 20.094 1 88.56 96 SER A CA 1
ATOM 738 C C . SER A 1 96 ? 6.539 38.156 20.375 1 88.56 96 SER A C 1
ATOM 740 O O . SER A 1 96 ? 6.801 37.344 19.484 1 88.56 96 SER A O 1
ATOM 742 N N . GLN A 1 97 ? 6.973 38.031 21.547 1 88.19 97 GLN A N 1
ATOM 743 C CA . GLN A 1 97 ? 7.793 36.875 21.953 1 88.19 97 GLN A CA 1
ATOM 744 C C . GLN A 1 97 ? 7.008 35.562 21.844 1 88.19 97 GLN A C 1
ATOM 746 O O . GLN A 1 97 ? 7.562 34.531 21.469 1 88.19 97 GLN A O 1
ATOM 751 N N . THR A 1 98 ? 5.738 35.562 22.234 1 86.31 98 THR A N 1
ATOM 752 C CA . THR A 1 98 ? 4.887 34.406 22.141 1 86.31 98 THR A CA 1
ATOM 753 C C . THR A 1 98 ? 4.762 33.938 20.688 1 86.31 98 THR A C 1
ATOM 755 O O . THR A 1 98 ? 4.738 32.75 20.406 1 86.31 98 THR A O 1
ATOM 758 N N . TYR A 1 99 ? 4.703 34.875 19.781 1 88.5 99 TYR A N 1
ATOM 759 C CA . TYR A 1 99 ? 4.625 34.562 18.359 1 88.5 99 TYR A CA 1
ATOM 760 C C . TYR A 1 99 ? 5.926 33.906 17.875 1 88.5 99 TYR A C 1
ATOM 762 O O . TYR A 1 99 ? 5.91 32.969 17.094 1 88.5 99 TYR A O 1
ATOM 770 N N . LYS A 1 100 ? 7.012 34.469 18.344 1 87.94 100 LYS A N 1
ATOM 771 C CA . LYS A 1 100 ? 8.305 33.906 18 1 87.94 100 LYS A CA 1
ATOM 772 C C . LYS A 1 100 ? 8.422 32.438 18.484 1 87.94 100 LYS A C 1
ATOM 774 O O . LYS A 1 100 ? 8.914 31.578 17.766 1 87.94 100 LYS A O 1
ATOM 779 N N . HIS A 1 101 ? 7.961 32.25 19.688 1 87.25 101 HIS A N 1
ATOM 780 C CA . HIS A 1 101 ? 7.953 30.906 20.25 1 87.25 101 HIS A CA 1
ATOM 781 C C . HIS A 1 101 ? 7.059 29.969 19.453 1 87.25 101 HIS A C 1
ATOM 783 O O . HIS A 1 101 ? 7.43 28.812 19.188 1 87.25 101 HIS A O 1
ATOM 789 N N . ALA A 1 102 ? 5.891 30.406 19.125 1 87.62 102 ALA A N 1
ATOM 790 C CA . ALA A 1 102 ? 4.961 29.609 18.328 1 87.62 102 ALA A CA 1
ATOM 791 C C . ALA A 1 102 ? 5.574 29.25 16.984 1 87.62 102 ALA A C 1
ATOM 793 O O . ALA A 1 102 ? 5.375 28.125 16.484 1 87.62 102 ALA A O 1
ATOM 794 N N . SER A 1 103 ? 6.258 30.203 16.406 1 89.88 103 SER A N 1
ATOM 795 C CA . SER A 1 103 ? 6.914 29.953 15.133 1 89.88 103 SER A CA 1
ATOM 796 C C . SER A 1 103 ? 7.949 28.844 15.25 1 89.88 103 SER A C 1
ATOM 798 O O . SER A 1 103 ? 7.988 27.938 14.422 1 89.88 103 SER A O 1
ATOM 800 N N . LYS A 1 104 ? 8.789 28.891 16.266 1 88.5 104 LYS A N 1
ATOM 801 C CA . LYS A 1 104 ? 9.797 27.859 16.516 1 88.5 104 LYS A CA 1
ATOM 802 C C . LYS A 1 104 ? 9.133 26.5 16.766 1 88.5 104 LYS A C 1
ATOM 804 O O . LYS A 1 104 ? 9.602 25.484 16.266 1 88.5 104 LYS A O 1
ATOM 809 N N . TYR A 1 105 ? 8.094 26.547 17.516 1 88.06 105 TYR A N 1
ATOM 810 C CA . TYR A 1 105 ? 7.352 25.328 17.812 1 88.06 105 TYR A CA 1
ATOM 811 C C . TYR A 1 105 ? 6.793 24.703 16.547 1 88.06 105 TYR A C 1
ATOM 813 O O . TYR A 1 105 ? 6.906 23.5 16.344 1 88.06 105 TYR A O 1
ATOM 821 N N . ASN A 1 106 ? 6.148 25.516 15.742 1 91 106 ASN A N 1
ATOM 822 C CA . ASN A 1 106 ? 5.582 25.031 14.492 1 91 106 ASN A CA 1
ATOM 823 C C . ASN A 1 106 ? 6.648 24.375 13.609 1 91 106 ASN A C 1
ATOM 825 O O . ASN A 1 106 ? 6.387 23.375 12.945 1 91 106 ASN A O 1
ATOM 829 N N . GLN A 1 107 ? 7.773 24.984 13.617 1 91.38 107 GLN A N 1
ATOM 830 C CA . GLN A 1 107 ? 8.867 24.422 12.828 1 91.38 107 GLN A CA 1
ATOM 831 C C . GLN A 1 107 ? 9.266 23.047 13.32 1 91.38 107 GLN A C 1
ATOM 833 O O . GLN A 1 107 ? 9.406 22.109 12.531 1 91.38 107 GLN A O 1
ATOM 838 N N . ALA A 1 108 ? 9.438 22.891 14.586 1 89.56 108 ALA A N 1
ATOM 839 C CA . ALA A 1 108 ? 9.805 21.609 15.188 1 89.56 108 ALA A CA 1
ATOM 840 C C . ALA A 1 108 ? 8.695 20.578 14.992 1 89.56 108 ALA A C 1
ATOM 842 O O . ALA A 1 108 ? 8.969 19.422 14.656 1 89.56 108 ALA A O 1
ATOM 843 N N . GLU A 1 109 ? 7.5 21.016 15.25 1 89.75 109 GLU A N 1
ATOM 844 C CA . GLU A 1 109 ? 6.344 20.141 15.133 1 89.75 109 GLU A CA 1
ATOM 845 C C . GLU A 1 109 ? 6.18 19.625 13.703 1 89.75 109 GLU A C 1
ATOM 847 O O . GLU A 1 109 ? 5.867 18.453 13.484 1 89.75 109 GLU A O 1
ATOM 852 N N . ALA A 1 110 ? 6.316 20.5 12.758 1 93.12 110 ALA A N 1
ATOM 853 C CA . ALA A 1 110 ? 6.215 20.125 11.352 1 93.12 110 ALA A CA 1
ATOM 854 C C . ALA A 1 110 ? 7.25 19.047 11 1 93.12 110 ALA A C 1
ATOM 856 O O . ALA A 1 110 ? 6.941 18.094 10.297 1 93.12 110 ALA A O 1
ATOM 857 N N . LYS A 1 111 ? 8.438 19.266 11.461 1 93.38 111 LYS A N 1
ATOM 858 C CA . LYS A 1 111 ? 9.5 18.297 11.195 1 93.38 111 LYS A CA 1
ATOM 859 C C . LYS A 1 111 ? 9.172 16.938 11.797 1 93.38 111 LYS A C 1
ATOM 861 O O . LYS A 1 111 ? 9.336 15.898 11.141 1 93.38 111 LYS A O 1
ATOM 866 N N . LEU A 1 112 ? 8.766 16.891 13.008 1 91.62 112 LEU A N 1
ATOM 867 C CA . LEU A 1 112 ? 8.391 15.648 13.672 1 91.62 112 LEU A CA 1
ATOM 868 C C . LEU A 1 112 ? 7.227 14.984 12.953 1 91.62 112 LEU A C 1
ATOM 870 O O . LEU A 1 112 ? 7.219 13.758 12.773 1 91.62 112 LEU A O 1
ATOM 874 N N . THR A 1 113 ? 6.25 15.75 12.648 1 93.06 113 THR A N 1
ATOM 875 C CA . THR A 1 113 ? 5.094 15.242 11.922 1 93.06 113 THR A CA 1
ATOM 876 C C . THR A 1 113 ? 5.52 14.602 10.609 1 93.06 113 THR A C 1
ATOM 878 O O . THR A 1 113 ? 5.027 13.531 10.242 1 93.06 113 THR A O 1
ATOM 881 N N . GLU A 1 114 ? 6.375 15.312 9.898 1 96.19 114 GLU A N 1
ATOM 882 C CA . GLU A 1 114 ? 6.906 14.781 8.641 1 96.19 114 GLU A CA 1
ATOM 883 C C . GLU A 1 114 ? 7.586 13.438 8.859 1 96.19 114 GLU A C 1
ATOM 885 O O . GLU A 1 114 ? 7.371 12.492 8.094 1 96.19 114 GLU A O 1
ATOM 890 N N . GLU A 1 115 ? 8.422 13.344 9.852 1 95.12 115 GLU A N 1
ATOM 891 C CA . GLU A 1 115 ? 9.125 12.109 10.164 1 95.12 115 GLU A CA 1
ATOM 892 C C . GLU A 1 115 ? 8.156 10.984 10.484 1 95.12 115 GLU A C 1
ATOM 894 O O . GLU A 1 115 ? 8.328 9.852 10.023 1 95.12 115 GLU A O 1
ATOM 899 N N . HIS A 1 116 ? 7.141 11.266 11.258 1 93.81 116 HIS A N 1
ATOM 900 C CA . HIS A 1 116 ? 6.148 10.266 11.625 1 93.81 116 HIS A CA 1
ATOM 901 C C . HIS A 1 116 ? 5.344 9.82 10.406 1 93.81 116 HIS A C 1
ATOM 903 O O . HIS A 1 116 ? 5.047 8.633 10.25 1 93.81 116 HIS A O 1
ATOM 909 N N . MET A 1 117 ? 4.969 10.758 9.633 1 96.25 117 MET A N 1
ATOM 910 C CA . MET A 1 117 ? 4.25 10.445 8.398 1 96.25 117 MET A CA 1
ATOM 911 C C . MET A 1 117 ? 5.059 9.492 7.523 1 96.25 117 MET A C 1
ATOM 913 O O . MET A 1 117 ? 4.531 8.484 7.047 1 96.25 117 MET A O 1
ATOM 917 N N . LYS A 1 118 ? 6.336 9.812 7.328 1 97.19 118 LYS A N 1
ATOM 918 C CA . LYS A 1 118 ? 7.207 8.969 6.523 1 97.19 118 LYS A CA 1
ATOM 919 C C . LYS A 1 118 ? 7.332 7.574 7.125 1 97.19 118 LYS A C 1
ATOM 921 O O . LYS A 1 118 ? 7.363 6.578 6.398 1 97.19 118 LYS A O 1
ATOM 926 N N . ALA A 1 119 ? 7.406 7.5 8.406 1 95.94 119 ALA A N 1
ATOM 927 C CA . ALA A 1 119 ? 7.5 6.211 9.094 1 95.94 119 ALA A CA 1
ATOM 928 C C . ALA A 1 119 ? 6.246 5.375 8.867 1 95.94 119 ALA A C 1
ATOM 930 O O . ALA A 1 119 ? 6.332 4.164 8.633 1 95.94 119 ALA A O 1
ATOM 931 N N . GLU A 1 120 ? 5.113 5.961 8.961 1 95.38 120 GLU A N 1
ATOM 932 C CA . GLU A 1 120 ? 3.852 5.254 8.75 1 95.38 120 GLU A CA 1
ATOM 933 C C . GLU A 1 120 ? 3.748 4.734 7.316 1 95.38 120 GLU A C 1
ATOM 935 O O . GLU A 1 120 ? 3.316 3.6 7.094 1 95.38 120 GLU A O 1
ATOM 940 N N . PHE A 1 121 ? 4.145 5.539 6.379 1 97.62 121 PHE A N 1
ATOM 941 C CA . PHE A 1 121 ? 4.121 5.094 4.992 1 97.62 121 PHE A CA 1
ATOM 942 C C . PHE A 1 121 ? 5.121 3.965 4.77 1 97.62 121 PHE A C 1
ATOM 944 O O . PHE A 1 121 ? 4.867 3.047 3.988 1 97.62 121 PHE A O 1
ATOM 951 N N . GLU A 1 122 ? 6.258 4.129 5.449 1 97.69 122 GLU A N 1
ATOM 952 C CA . GLU A 1 122 ? 7.25 3.066 5.324 1 97.69 122 GLU A CA 1
ATOM 953 C C . GLU A 1 122 ? 6.695 1.732 5.816 1 97.69 122 GLU A C 1
ATOM 955 O O . GLU A 1 122 ? 7.02 0.678 5.27 1 97.69 122 GLU A O 1
ATOM 960 N N . GLN A 1 123 ? 5.926 1.719 6.801 1 96.81 123 GLN A N 1
ATOM 961 C CA . GLN A 1 123 ? 5.297 0.495 7.289 1 96.81 123 GLN A CA 1
ATOM 962 C C . GLN A 1 123 ? 4.391 -0.118 6.227 1 96.81 123 GLN A C 1
ATOM 964 O O . GLN A 1 123 ? 4.359 -1.338 6.055 1 96.81 123 GLN A O 1
ATOM 969 N N . LEU A 1 124 ? 3.629 0.665 5.531 1 97.69 124 LEU A N 1
ATOM 970 C CA . LEU A 1 124 ? 2.777 0.183 4.449 1 97.69 124 LEU A CA 1
ATOM 971 C C . LEU A 1 124 ? 3.617 -0.379 3.309 1 97.69 124 LEU A C 1
ATOM 973 O O . LEU A 1 124 ? 3.311 -1.448 2.775 1 97.69 124 LEU A O 1
ATOM 977 N N . HIS A 1 125 ? 4.746 0.344 2.996 1 98.19 125 HIS A N 1
ATOM 978 C CA . HIS A 1 125 ? 5.664 -0.149 1.976 1 98.19 125 HIS A CA 1
ATOM 979 C C . HIS A 1 125 ? 6.27 -1.49 2.379 1 98.19 125 HIS A C 1
ATOM 981 O O . HIS A 1 125 ? 6.406 -2.389 1.545 1 98.19 125 HIS A O 1
ATOM 987 N N . GLN A 1 126 ? 6.621 -1.527 3.592 1 98.12 126 GLN A N 1
ATOM 988 C CA . GLN A 1 126 ? 7.223 -2.756 4.098 1 98.12 126 GLN A CA 1
ATOM 989 C C . GLN A 1 126 ? 6.25 -3.928 4 1 98.12 126 GLN A C 1
ATOM 991 O O . GLN A 1 126 ? 6.637 -5.035 3.619 1 98.12 126 GLN A O 1
ATOM 996 N N . PHE A 1 127 ? 5.023 -3.74 4.336 1 98.38 127 PHE A N 1
ATOM 997 C CA . PHE A 1 127 ? 4.012 -4.777 4.184 1 98.38 127 PHE A CA 1
ATOM 998 C C . PHE A 1 127 ? 3.951 -5.266 2.74 1 98.38 127 PHE A C 1
ATOM 1000 O O . PHE A 1 127 ? 3.936 -6.473 2.488 1 98.38 127 PHE A O 1
ATOM 1007 N N . LEU A 1 128 ? 3.859 -4.371 1.818 1 98.31 128 LEU A N 1
ATOM 1008 C CA . LEU A 1 128 ? 3.766 -4.727 0.407 1 98.31 128 LEU A CA 1
ATOM 1009 C C . LEU A 1 128 ? 4.984 -5.531 -0.033 1 98.31 128 LEU A C 1
ATOM 1011 O O . LEU A 1 128 ? 4.855 -6.523 -0.754 1 98.31 128 LEU A O 1
ATOM 1015 N N . ARG A 1 129 ? 6.211 -5.09 0.438 1 98.31 129 ARG A N 1
ATOM 1016 C CA . ARG A 1 129 ? 7.43 -5.805 0.081 1 98.31 129 ARG A CA 1
ATOM 1017 C C . ARG A 1 129 ? 7.406 -7.23 0.624 1 98.31 129 ARG A C 1
ATOM 1019 O O . ARG A 1 129 ? 7.785 -8.172 -0.076 1 98.31 129 ARG A O 1
ATOM 1026 N N . GLU A 1 130 ? 6.961 -7.383 1.796 1 98.25 130 GLU A N 1
ATOM 1027 C CA . GLU A 1 130 ? 6.906 -8.703 2.42 1 98.25 130 GLU A CA 1
ATOM 1028 C C . GLU A 1 130 ? 5.867 -9.594 1.738 1 98.25 130 GLU A C 1
ATOM 1030 O O . GLU A 1 130 ? 6.121 -10.773 1.493 1 98.25 130 GLU A O 1
ATOM 1035 N N . GLU A 1 131 ? 4.676 -9.031 1.501 1 98 131 GLU A N 1
ATOM 1036 C CA . GLU A 1 131 ? 3.631 -9.789 0.813 1 98 131 GLU A CA 1
ATOM 1037 C C . GLU A 1 131 ? 4.078 -10.195 -0.586 1 98 131 GLU A C 1
ATOM 1039 O O . GLU A 1 131 ? 3.844 -11.328 -1.011 1 98 131 GLU A O 1
ATOM 1044 N N . GLU A 1 132 ? 4.672 -9.297 -1.331 1 98 132 GLU A N 1
ATOM 1045 C CA . GLU A 1 132 ? 5.203 -9.602 -2.656 1 98 132 GLU A CA 1
ATOM 1046 C C . GLU A 1 132 ? 6.211 -10.742 -2.6 1 98 132 GLU A C 1
ATOM 1048 O O . GLU A 1 132 ? 6.145 -11.68 -3.395 1 98 132 GLU A O 1
ATOM 1053 N N . ALA A 1 133 ? 7.141 -10.656 -1.674 1 98.25 133 ALA A N 1
ATOM 1054 C CA . ALA A 1 133 ? 8.156 -11.688 -1.522 1 98.25 133 ALA A CA 1
ATOM 1055 C C . ALA A 1 133 ? 7.527 -13.047 -1.215 1 98.25 133 ALA A C 1
ATOM 1057 O O . ALA A 1 133 ? 7.945 -14.07 -1.758 1 98.25 133 ALA A O 1
ATOM 1058 N N . ALA A 1 134 ? 6.539 -13.062 -0.343 1 98.31 134 ALA A N 1
ATOM 1059 C CA . ALA A 1 134 ? 5.863 -14.297 0.037 1 98.31 134 ALA A CA 1
ATOM 1060 C C . ALA A 1 134 ? 5.145 -14.922 -1.157 1 98.31 134 ALA A C 1
ATOM 1062 O O . ALA A 1 134 ? 5.211 -16.125 -1.366 1 98.31 134 ALA A O 1
ATOM 1063 N N . ARG A 1 135 ? 4.453 -14.133 -1.91 1 98.06 135 ARG A N 1
ATOM 1064 C CA . ARG A 1 135 ? 3.691 -14.633 -3.051 1 98.06 135 ARG A CA 1
ATOM 1065 C C . ARG A 1 135 ? 4.621 -15.094 -4.168 1 98.06 135 ARG A C 1
ATOM 1067 O O . ARG A 1 135 ? 4.348 -16.094 -4.836 1 98.06 135 ARG A O 1
ATOM 1074 N N . LEU A 1 136 ? 5.738 -14.383 -4.402 1 98.25 136 LEU A N 1
ATOM 1075 C CA . LEU A 1 136 ? 6.73 -14.82 -5.379 1 98.25 136 LEU A CA 1
ATOM 1076 C C . LEU A 1 136 ? 7.348 -16.156 -4.973 1 98.25 136 LEU A C 1
ATOM 1078 O O . LEU A 1 136 ? 7.586 -17.016 -5.82 1 98.25 136 LEU A O 1
ATOM 1082 N N . GLN A 1 137 ? 7.598 -16.297 -3.693 1 98.31 137 GLN A N 1
ATOM 1083 C CA . GLN A 1 137 ? 8.125 -17.562 -3.189 1 98.31 137 GLN A CA 1
ATOM 1084 C C . GLN A 1 137 ? 7.141 -18.703 -3.422 1 98.31 137 GLN A C 1
ATOM 1086 O O . GLN A 1 137 ? 7.539 -19.812 -3.779 1 98.31 137 GLN A O 1
ATOM 1091 N N . ALA A 1 138 ? 5.875 -18.438 -3.189 1 97.75 138 ALA A N 1
ATOM 1092 C CA . ALA A 1 138 ? 4.844 -19.438 -3.424 1 97.75 138 ALA A CA 1
ATOM 1093 C C . ALA A 1 138 ? 4.824 -19.875 -4.887 1 97.75 138 ALA A C 1
ATOM 1095 O O . ALA A 1 138 ? 4.68 -21.062 -5.184 1 97.75 138 ALA A O 1
ATOM 1096 N N . LEU A 1 139 ? 4.922 -18.953 -5.809 1 97.69 139 LEU A N 1
ATOM 1097 C CA . LEU A 1 139 ? 4.977 -19.25 -7.234 1 97.69 139 LEU A CA 1
ATOM 1098 C C . LEU A 1 139 ? 6.199 -20.109 -7.562 1 97.69 139 LEU A C 1
ATOM 1100 O O . LEU A 1 139 ? 6.094 -21.094 -8.289 1 97.69 139 LEU A O 1
ATOM 1104 N N . ARG A 1 140 ? 7.367 -19.766 -7.012 1 97.5 140 ARG A N 1
ATOM 1105 C CA . ARG A 1 140 ? 8.602 -20.5 -7.25 1 97.5 140 ARG A CA 1
ATOM 1106 C C . ARG A 1 140 ? 8.477 -21.938 -6.738 1 97.5 140 ARG A C 1
ATOM 1108 O O . ARG A 1 140 ? 8.938 -22.875 -7.391 1 97.5 140 ARG A O 1
ATOM 1115 N N . GLU A 1 141 ? 7.91 -22.078 -5.598 1 97.62 141 GLU A N 1
ATOM 1116 C CA . GLU A 1 141 ? 7.719 -23.406 -5.02 1 97.62 141 GLU A CA 1
ATOM 1117 C C . GLU A 1 141 ? 6.805 -24.266 -5.895 1 97.62 141 GLU A C 1
ATOM 1119 O O . GLU A 1 141 ? 7.078 -25.438 -6.113 1 97.62 141 GLU A O 1
ATOM 1124 N N . GLU A 1 142 ? 5.695 -23.672 -6.355 1 96.62 142 GLU A N 1
ATOM 1125 C CA . GLU A 1 142 ? 4.809 -24.422 -7.242 1 96.62 142 GLU A CA 1
ATOM 1126 C C . GLU A 1 142 ? 5.52 -24.812 -8.539 1 96.62 142 GLU A C 1
ATOM 1128 O O . GLU A 1 142 ? 5.367 -25.938 -9.023 1 96.62 142 GLU A O 1
ATOM 1133 N N . LYS A 1 143 ? 6.277 -23.875 -9.086 1 96.56 143 LYS A N 1
ATOM 1134 C CA . LYS A 1 143 ? 7.055 -24.156 -10.289 1 96.56 143 LYS A CA 1
ATOM 1135 C C . LYS A 1 143 ? 7.973 -25.359 -10.094 1 96.56 143 LYS A C 1
ATOM 1137 O O . LYS A 1 143 ? 8.016 -26.25 -10.938 1 96.56 143 LYS A O 1
ATOM 1142 N N . GLU A 1 144 ? 8.672 -25.391 -9.008 1 96.81 144 GLU A N 1
ATOM 1143 C CA . GLU A 1 144 ? 9.602 -26.469 -8.711 1 96.81 144 GLU A CA 1
ATOM 1144 C C . GLU A 1 144 ? 8.867 -27.781 -8.508 1 96.81 144 GLU A C 1
ATOM 1146 O O . GLU A 1 144 ? 9.328 -28.844 -8.953 1 96.81 144 GLU A O 1
ATOM 1151 N N . GLU A 1 145 ? 7.793 -27.703 -7.828 1 96.5 145 GLU A N 1
ATOM 1152 C CA . GLU A 1 145 ? 6.984 -28.906 -7.602 1 96.5 145 GLU A CA 1
ATOM 1153 C C . GLU A 1 145 ? 6.512 -29.5 -8.922 1 96.5 145 GLU A C 1
ATOM 1155 O O . GLU A 1 145 ? 6.613 -30.719 -9.125 1 96.5 145 GLU A O 1
ATOM 1160 N N . LYS A 1 146 ? 5.961 -28.672 -9.789 1 95.12 146 LYS A N 1
ATOM 1161 C CA . LYS A 1 146 ? 5.48 -29.141 -11.086 1 95.12 146 LYS A CA 1
ATOM 1162 C C . LYS A 1 146 ? 6.629 -29.672 -11.938 1 95.12 146 LYS A C 1
ATOM 1164 O O . LYS A 1 146 ? 6.469 -30.656 -12.664 1 95.12 146 LYS A O 1
ATOM 1169 N N . LYS A 1 147 ? 7.734 -28.969 -11.906 1 95.19 147 LYS A N 1
ATOM 1170 C CA . LYS A 1 147 ? 8.922 -29.406 -12.641 1 95.19 147 LYS A CA 1
ATOM 1171 C C . LYS A 1 147 ? 9.352 -30.812 -12.203 1 95.19 147 LYS A C 1
ATOM 1173 O O . LYS A 1 147 ? 9.602 -31.672 -13.039 1 95.19 147 LYS A O 1
ATOM 1178 N N . LEU A 1 148 ? 9.438 -31.062 -10.898 1 95.69 148 LEU A N 1
ATOM 1179 C CA . LEU A 1 148 ? 9.844 -32.344 -10.359 1 95.69 148 LEU A CA 1
ATOM 1180 C C . LEU A 1 148 ? 8.852 -33.438 -10.75 1 95.69 148 LEU A C 1
ATOM 1182 O O . LEU A 1 148 ? 9.25 -34.531 -11.125 1 95.69 148 LEU A O 1
ATOM 1186 N N . ASP A 1 149 ? 7.59 -33.062 -10.656 1 94.56 149 ASP A N 1
ATOM 1187 C CA . ASP A 1 149 ? 6.547 -34.031 -11.047 1 94.56 149 ASP A CA 1
ATOM 1188 C C . ASP A 1 149 ? 6.711 -34.438 -12.5 1 94.56 149 ASP A C 1
ATOM 1190 O O . ASP A 1 149 ? 6.676 -35.656 -12.805 1 94.56 149 ASP A O 1
ATOM 1194 N N . LEU A 1 150 ? 6.887 -33.469 -13.359 1 93.62 150 LEU A N 1
ATOM 1195 C CA . LEU A 1 150 ? 7.035 -33.75 -14.781 1 93.62 150 LEU A CA 1
ATOM 1196 C C . LEU A 1 150 ? 8.305 -34.562 -15.047 1 93.62 150 LEU A C 1
ATOM 1198 O O . LEU A 1 150 ? 8.305 -35.438 -15.898 1 93.62 150 LEU A O 1
ATOM 1202 N N . GLU A 1 151 ? 9.375 -34.312 -14.344 1 94 151 GLU A N 1
ATOM 1203 C CA . GLU A 1 151 ? 10.617 -35.031 -14.5 1 94 151 GLU A CA 1
ATOM 1204 C C . GLU A 1 151 ? 10.438 -36.5 -14.117 1 94 151 GLU A C 1
ATOM 1206 O O . GLU A 1 151 ? 10.93 -37.406 -14.812 1 94 151 GLU A O 1
ATOM 1211 N N . VAL A 1 152 ? 9.758 -36.75 -13.016 1 93.94 152 VAL A N 1
ATOM 1212 C CA . VAL A 1 152 ? 9.5 -38.094 -12.562 1 93.94 152 VAL A CA 1
ATOM 1213 C C . VAL A 1 152 ? 8.672 -38.844 -13.609 1 93.94 152 VAL A C 1
ATOM 1215 O O . VAL A 1 152 ? 8.977 -40 -13.953 1 93.94 152 VAL A O 1
ATOM 1218 N N . ARG A 1 153 ? 7.656 -38.188 -14.156 1 90.88 153 ARG A N 1
ATOM 1219 C CA . ARG A 1 153 ? 6.797 -38.812 -15.172 1 90.88 153 ARG A CA 1
ATOM 1220 C C . ARG A 1 153 ? 7.578 -39.125 -16.438 1 90.88 153 ARG A C 1
ATOM 1222 O O . ARG A 1 153 ? 7.418 -40.188 -17.031 1 90.88 153 ARG A O 1
ATOM 1229 N N . MET A 1 154 ? 8.398 -38.156 -16.828 1 92.25 154 MET A N 1
ATOM 1230 C CA . MET A 1 154 ? 9.227 -38.375 -18.016 1 92.25 154 MET A CA 1
ATOM 1231 C C . MET A 1 154 ? 10.18 -39.531 -17.828 1 92.25 154 MET A C 1
ATOM 1233 O O . MET A 1 154 ? 10.359 -40.344 -18.734 1 92.25 154 MET A O 1
ATOM 1237 N N . ASP A 1 155 ? 10.773 -39.656 -16.672 1 93.75 155 ASP A N 1
ATOM 1238 C CA . ASP A 1 155 ? 11.695 -40.75 -16.375 1 93.75 155 ASP A CA 1
ATOM 1239 C C . ASP A 1 155 ? 10.984 -42.094 -16.438 1 93.75 155 ASP A C 1
ATOM 1241 O O . ASP A 1 155 ? 11.523 -43.062 -16.969 1 93.75 155 ASP A O 1
ATOM 1245 N N . ASN A 1 156 ? 9.828 -42.125 -15.836 1 91.88 156 ASN A N 1
ATOM 1246 C CA . ASN A 1 156 ? 9.039 -43.344 -15.883 1 91.88 156 ASN A CA 1
ATOM 1247 C C . ASN A 1 156 ? 8.734 -43.75 -17.312 1 91.88 156 ASN A C 1
ATOM 1249 O O . ASN A 1 156 ? 8.844 -44.938 -17.656 1 91.88 156 ASN A O 1
ATOM 1253 N N . MET A 1 157 ? 8.344 -42.688 -18.141 1 90.88 157 MET A N 1
ATOM 1254 C CA . MET A 1 157 ? 8.055 -42.969 -19.547 1 90.88 157 MET A CA 1
ATOM 1255 C C . MET A 1 157 ? 9.297 -43.5 -20.266 1 90.88 157 MET A C 1
ATOM 1257 O O . MET A 1 157 ? 9.219 -44.438 -21.031 1 90.88 157 MET A O 1
ATOM 1261 N N . ASN A 1 158 ? 10.367 -42.938 -20.016 1 92.88 158 ASN A N 1
ATOM 1262 C CA . ASN A 1 158 ? 11.617 -43.344 -20.656 1 92.88 158 ASN A CA 1
ATOM 1263 C C . ASN A 1 158 ? 12.031 -44.75 -20.266 1 92.88 158 ASN A C 1
ATOM 1265 O O . ASN A 1 158 ? 12.523 -45.5 -21.094 1 92.88 158 ASN A O 1
ATOM 1269 N N . GLN A 1 159 ? 11.836 -45.125 -19.031 1 93.38 159 GLN A N 1
ATOM 1270 C CA . GLN A 1 159 ? 12.141 -46.469 -18.562 1 93.38 159 GLN A CA 1
ATOM 1271 C C . GLN A 1 159 ? 11.25 -47.5 -19.25 1 93.38 159 GLN A C 1
ATOM 1273 O O . GLN A 1 159 ? 11.719 -48.562 -19.641 1 93.38 159 GLN A O 1
ATOM 1278 N N . LEU A 1 160 ? 9.992 -47.125 -19.359 1 90.69 160 LEU A N 1
ATOM 1279 C CA . LEU A 1 160 ? 9.062 -48 -20.031 1 90.69 160 LEU A CA 1
ATOM 1280 C C . LEU A 1 160 ? 9.445 -48.188 -21.5 1 90.69 160 LEU A C 1
ATOM 1282 O O . LEU A 1 160 ? 9.422 -49.312 -22.016 1 90.69 160 LEU A O 1
ATOM 1286 N N . ILE A 1 161 ? 9.734 -47.094 -22.141 1 92.62 161 ILE A N 1
ATOM 1287 C CA . ILE A 1 161 ? 10.141 -47.125 -23.531 1 92.62 161 ILE A CA 1
ATOM 1288 C C . ILE A 1 161 ? 11.375 -48.031 -23.703 1 92.62 161 ILE A C 1
ATOM 1290 O O . ILE A 1 161 ? 11.422 -48.875 -24.578 1 92.62 161 ILE A O 1
ATOM 1294 N N . LYS A 1 162 ? 12.336 -47.875 -22.875 1 94.5 162 LYS A N 1
ATOM 1295 C CA . LYS A 1 162 ? 13.555 -48.656 -22.922 1 94.5 162 LYS A CA 1
ATOM 1296 C C . LYS A 1 162 ? 13.25 -50.156 -22.75 1 94.5 162 LYS A C 1
ATOM 1298 O O . LYS A 1 162 ? 13.797 -51 -23.469 1 94.5 162 LYS A O 1
ATOM 1303 N N . SER A 1 163 ? 12.453 -50.438 -21.797 1 91.38 163 SER A N 1
ATOM 1304 C CA . SER A 1 163 ? 12.078 -51.844 -21.531 1 91.38 163 SER A CA 1
ATOM 1305 C C . SER A 1 163 ? 11.391 -52.469 -22.734 1 91.38 163 SER A C 1
ATOM 1307 O O . SER A 1 163 ? 11.688 -53.594 -23.094 1 91.38 163 SER A O 1
ATOM 1309 N N . LEU A 1 164 ? 10.5 -51.688 -23.344 1 91.25 164 LEU A N 1
ATOM 1310 C CA . LEU A 1 164 ? 9.789 -52.188 -24.516 1 91.25 164 LEU A CA 1
ATOM 1311 C C . LEU A 1 164 ? 10.75 -52.375 -25.688 1 91.25 164 LEU A C 1
ATOM 1313 O O . LEU A 1 164 ? 10.656 -53.375 -26.406 1 91.25 164 LEU A O 1
ATOM 1317 N N . GLU A 1 165 ? 11.594 -51.438 -25.828 1 93.62 165 GLU A N 1
ATOM 1318 C CA . GLU A 1 165 ? 12.578 -51.531 -26.906 1 93.62 165 GLU A CA 1
ATOM 1319 C C . GLU A 1 165 ? 13.461 -52.75 -26.734 1 93.62 165 GLU A C 1
ATOM 1321 O O . GLU A 1 165 ? 13.781 -53.438 -27.719 1 93.62 165 GLU A O 1
ATOM 1326 N N . GLU A 1 166 ? 13.883 -53.094 -25.531 1 92.44 166 GLU A N 1
ATOM 1327 C CA . GLU A 1 166 ? 14.672 -54.281 -25.25 1 92.44 166 GLU A CA 1
ATOM 1328 C C . GLU A 1 166 ? 13.898 -55.562 -25.594 1 92.44 166 GLU A C 1
ATOM 1330 O O . GLU A 1 166 ? 14.453 -56.5 -26.172 1 92.44 166 GLU A O 1
ATOM 1335 N N . ARG A 1 167 ? 12.695 -55.531 -25.281 1 89.62 167 ARG A N 1
ATOM 1336 C CA . ARG A 1 167 ? 11.852 -56.688 -25.578 1 89.62 167 ARG A CA 1
ATOM 1337 C C . ARG A 1 167 ? 11.656 -56.844 -27.078 1 89.62 167 ARG A C 1
ATOM 1339 O O . ARG A 1 167 ? 11.711 -57.969 -27.594 1 89.62 167 ARG A O 1
ATOM 1346 N N . ILE A 1 168 ? 11.383 -55.781 -27.734 1 92.75 168 ILE A N 1
ATOM 1347 C CA . ILE A 1 168 ? 11.227 -55.812 -29.172 1 92.75 168 ILE A CA 1
ATOM 1348 C C . ILE A 1 168 ? 12.492 -56.375 -29.828 1 92.75 168 ILE A C 1
ATOM 1350 O O . ILE A 1 168 ? 12.414 -57.219 -30.703 1 92.75 168 ILE A O 1
ATOM 1354 N N . GLN A 1 169 ? 13.578 -55.938 -29.359 1 93.81 169 GLN A N 1
ATOM 1355 C CA . GLN A 1 169 ? 14.859 -56.406 -29.891 1 93.81 169 GLN A CA 1
ATOM 1356 C C . GLN A 1 169 ? 15.016 -57.906 -29.672 1 93.81 169 GLN A C 1
ATOM 1358 O O . GLN A 1 169 ? 15.453 -58.625 -30.578 1 93.81 169 GLN A O 1
ATOM 1363 N N . LEU A 1 170 ? 14.672 -58.438 -28.516 1 89.56 170 LEU A N 1
ATOM 1364 C CA . LEU A 1 170 ? 14.781 -59.844 -28.203 1 89.56 170 LEU A CA 1
ATOM 1365 C C . LEU A 1 170 ? 13.883 -60.656 -29.125 1 89.56 170 LEU A C 1
ATOM 1367 O O . LEU A 1 170 ? 14.305 -61.719 -29.641 1 89.56 170 LEU A O 1
ATOM 1371 N N . ILE A 1 171 ? 12.727 -60.188 -29.328 1 89.38 171 ILE A N 1
ATOM 1372 C CA . ILE A 1 171 ? 11.781 -60.906 -30.172 1 89.38 171 ILE A CA 1
ATOM 1373 C C . ILE A 1 171 ? 12.273 -60.906 -31.625 1 89.38 171 ILE A C 1
ATOM 1375 O O . ILE A 1 171 ? 12.211 -61.906 -32.312 1 89.38 171 ILE A O 1
ATOM 1379 N N . GLU A 1 172 ? 12.75 -59.75 -32.062 1 92.62 172 GLU A N 1
ATOM 1380 C CA . GLU A 1 172 ? 13.281 -59.656 -33.406 1 92.62 172 GLU A CA 1
ATOM 1381 C C . GLU A 1 172 ? 14.453 -60.594 -33.625 1 92.62 172 GLU A C 1
ATOM 1383 O O . GLU A 1 172 ? 14.562 -61.25 -34.688 1 92.62 172 GLU A O 1
ATOM 1388 N N . GLU A 1 173 ? 15.297 -60.688 -32.656 1 90.25 173 GLU A N 1
ATOM 1389 C CA . GLU A 1 173 ? 16.438 -61.594 -32.75 1 90.25 173 GLU A CA 1
ATOM 1390 C C . GLU A 1 173 ? 15.984 -63.031 -32.812 1 90.25 173 GLU A C 1
ATOM 1392 O O . GLU A 1 173 ? 16.562 -63.844 -33.562 1 90.25 173 GLU A O 1
ATOM 1397 N N . GLU A 1 174 ? 14.969 -63.312 -32.094 1 85.88 174 GLU A N 1
ATOM 1398 C CA . GLU A 1 174 ? 14.438 -64.688 -32.125 1 85.88 174 GLU A CA 1
ATOM 1399 C C . GLU A 1 174 ? 13.828 -65 -33.469 1 85.88 174 GLU A C 1
ATOM 1401 O O . GLU A 1 174 ? 14.008 -66.125 -33.969 1 85.88 174 GLU A O 1
ATOM 1406 N N . LEU A 1 175 ? 13.141 -64.125 -34.031 1 89.44 175 LEU A N 1
ATOM 1407 C CA . LEU A 1 175 ? 12.516 -64.312 -35.344 1 89.44 175 LEU A CA 1
ATOM 1408 C C . LEU A 1 175 ? 13.57 -64.438 -36.438 1 89.44 175 LEU A C 1
ATOM 1410 O O . LEU A 1 175 ? 13.438 -65.25 -37.344 1 89.44 175 LEU A O 1
ATOM 1414 N N . ASP A 1 176 ? 14.578 -63.719 -36.312 1 89.38 176 ASP A N 1
ATOM 1415 C CA . ASP A 1 176 ? 15.641 -63.719 -37.312 1 89.38 176 ASP A CA 1
ATOM 1416 C C . ASP A 1 176 ? 16.453 -65 -37.25 1 89.38 176 ASP A C 1
ATOM 1418 O O . ASP A 1 176 ? 16.984 -65.5 -38.25 1 89.38 176 ASP A O 1
ATOM 1422 N N . ALA A 1 177 ? 16.609 -65.5 -36 1 84.62 177 ALA A N 1
ATOM 1423 C CA . ALA A 1 177 ? 17.375 -66.75 -35.844 1 84.62 177 ALA A CA 1
ATOM 1424 C C . ALA A 1 177 ? 16.734 -67.875 -36.594 1 84.62 177 ALA A C 1
ATOM 1426 O O . ALA A 1 177 ? 17.391 -68.875 -36.906 1 84.62 177 ALA A O 1
ATOM 1427 N N . GLY A 1 178 ? 15.438 -67.75 -37 1 77.75 178 GLY A N 1
ATOM 1428 C CA . GLY A 1 178 ? 14.758 -68.688 -37.875 1 77.75 178 GLY A CA 1
ATOM 1429 C C . GLY A 1 178 ? 14.547 -70.062 -37.281 1 77.75 178 GLY A C 1
ATOM 1430 O O . GLY A 1 178 ? 14.305 -71 -37.969 1 77.75 178 GLY A O 1
ATOM 1431 N N . GLY A 1 179 ? 14.82 -70.125 -36 1 75.69 179 GLY A N 1
ATOM 1432 C CA . GLY A 1 179 ? 14.609 -71.438 -35.375 1 75.69 179 GLY A CA 1
ATOM 1433 C C . GLY A 1 179 ? 13.164 -71.875 -35.406 1 75.69 179 GLY A C 1
ATOM 1434 O O . GLY A 1 179 ? 12.242 -71.062 -35.438 1 75.69 179 GLY A O 1
ATOM 1435 N N . ASP A 1 180 ? 12.883 -73.188 -35.688 1 77.06 180 ASP A N 1
ATOM 1436 C CA . ASP A 1 180 ? 11.523 -73.75 -35.75 1 77.06 180 ASP A CA 1
ATOM 1437 C C . ASP A 1 180 ? 11.375 -74.938 -34.812 1 77.06 180 ASP A C 1
ATOM 1439 O O . ASP A 1 180 ? 10.414 -75.688 -34.938 1 77.06 180 ASP A O 1
ATOM 1443 N N . GLY A 1 181 ? 12.422 -75.062 -34.031 1 80.38 181 GLY A N 1
ATOM 1444 C CA . GLY A 1 181 ? 12.398 -76.25 -33.156 1 80.38 181 GLY A CA 1
ATOM 1445 C C . GLY A 1 181 ? 11.891 -75.938 -31.766 1 80.38 181 GLY A C 1
ATOM 1446 O O . GLY A 1 181 ? 11.164 -74.938 -31.562 1 80.38 181 GLY A O 1
ATOM 1447 N N . VAL A 1 182 ? 12.148 -76.875 -30.922 1 82.81 182 VAL A N 1
ATOM 1448 C CA . VAL A 1 182 ? 11.68 -76.875 -29.547 1 82.81 182 VAL A CA 1
ATOM 1449 C C . VAL A 1 182 ? 12.164 -75.562 -28.844 1 82.81 182 VAL A C 1
ATOM 1451 O O . VAL A 1 182 ? 11.422 -74.938 -28.094 1 82.81 182 VAL A O 1
ATOM 1454 N N . GLU A 1 183 ? 13.344 -75.188 -29.172 1 83.31 183 GLU A N 1
ATOM 1455 C CA . GLU A 1 183 ? 13.938 -74.062 -28.531 1 83.31 183 GLU A CA 1
ATOM 1456 C C . GLU A 1 183 ? 13.164 -72.75 -28.859 1 83.31 183 GLU A C 1
ATOM 1458 O O . GLU A 1 183 ? 12.891 -71.938 -27.969 1 83.31 183 GLU A O 1
ATOM 1463 N N . PHE A 1 184 ? 12.859 -72.562 -30.094 1 86.19 184 PHE A N 1
ATOM 1464 C CA . PHE A 1 184 ? 12.086 -71.375 -30.531 1 86.19 184 PHE A CA 1
ATOM 1465 C C . PHE A 1 184 ? 10.734 -71.375 -29.828 1 86.19 184 PHE A C 1
ATOM 1467 O O . PHE A 1 184 ? 10.32 -70.312 -29.344 1 86.19 184 PHE A O 1
ATOM 1474 N N . LEU A 1 185 ? 10.102 -72.438 -29.797 1 86.25 185 LEU A N 1
ATOM 1475 C CA . LEU A 1 185 ? 8.742 -72.5 -29.266 1 86.25 185 LEU A CA 1
ATOM 1476 C C . LEU A 1 185 ? 8.742 -72.312 -27.766 1 86.25 185 LEU A C 1
ATOM 1478 O O . LEU A 1 185 ? 7.793 -71.75 -27.203 1 86.25 185 LEU A O 1
ATOM 1482 N N . GLN A 1 186 ? 9.742 -72.75 -27.094 1 81.88 186 GLN A N 1
ATOM 1483 C CA . GLN A 1 186 ? 9.891 -72.438 -25.672 1 81.88 186 GLN A CA 1
ATOM 1484 C C . GLN A 1 186 ? 10.062 -70.938 -25.438 1 81.88 186 GLN A C 1
ATOM 1486 O O . GLN A 1 186 ? 9.477 -70.438 -24.516 1 81.88 186 GLN A O 1
ATOM 1491 N N . ASN A 1 187 ? 10.938 -70.375 -26.219 1 80.31 187 ASN A N 1
ATOM 1492 C CA . ASN A 1 187 ? 11.125 -68.938 -26.141 1 80.31 187 ASN A CA 1
ATOM 1493 C C . ASN A 1 187 ? 9.836 -68.188 -26.422 1 80.31 187 ASN A C 1
ATOM 1495 O O . ASN A 1 187 ? 9.562 -67.125 -25.797 1 80.31 187 ASN A O 1
ATOM 1499 N N . TYR A 1 188 ? 9.164 -68.625 -27.391 1 83.94 188 TYR A N 1
ATOM 1500 C CA . TYR A 1 188 ? 7.863 -68.062 -27.719 1 83.94 188 TYR A CA 1
ATOM 1501 C C . TYR A 1 188 ? 6.953 -68 -26.5 1 83.94 188 TYR A C 1
ATOM 1503 O O . TYR A 1 188 ? 6.309 -67 -26.219 1 83.94 188 TYR A O 1
ATOM 1511 N N . GLN A 1 189 ? 6.816 -69.125 -25.797 1 79.5 189 GLN A N 1
ATOM 1512 C CA . GLN A 1 189 ? 6.012 -69.188 -24.578 1 79.5 189 GLN A CA 1
ATOM 1513 C C . GLN A 1 189 ? 6.434 -68.125 -23.578 1 79.5 189 GLN A C 1
ATOM 1515 O O . GLN A 1 189 ? 5.586 -67.438 -22.984 1 79.5 189 GLN A O 1
ATOM 1520 N N . ASP A 1 190 ? 7.68 -67.938 -23.391 1 77.81 190 ASP A N 1
ATOM 1521 C CA . ASP A 1 190 ? 8.219 -67 -22.453 1 77.81 190 ASP A CA 1
ATOM 1522 C C . ASP A 1 190 ? 7.844 -65.562 -22.859 1 77.81 190 ASP A C 1
ATOM 1524 O O . ASP A 1 190 ? 7.516 -64.75 -22.016 1 77.81 190 ASP A O 1
ATOM 1528 N N . ASN A 1 191 ? 7.969 -65.312 -24.109 1 77.44 191 ASN A N 1
ATOM 1529 C CA . ASN A 1 191 ? 7.641 -64 -24.625 1 77.44 191 ASN A CA 1
ATOM 1530 C C . ASN A 1 191 ? 6.16 -63.688 -24.453 1 77.44 191 ASN A C 1
ATOM 1532 O O . ASN A 1 191 ? 5.801 -62.562 -24.078 1 77.44 191 ASN A O 1
ATOM 1536 N N . MET A 1 192 ? 5.352 -64.625 -24.672 1 76.62 192 MET A N 1
ATOM 1537 C CA . MET A 1 192 ? 3.906 -64.438 -24.609 1 76.62 192 MET A CA 1
ATOM 1538 C C . MET A 1 192 ? 3.434 -64.312 -23.172 1 76.62 192 MET A C 1
ATOM 1540 O O . MET A 1 192 ? 2.463 -63.594 -22.891 1 76.62 192 MET A O 1
ATOM 1544 N N . ASN A 1 193 ? 3.984 -64.938 -22.281 1 70.38 193 ASN A N 1
ATOM 1545 C CA . ASN A 1 193 ? 3.609 -64.875 -20.875 1 70.38 193 ASN A CA 1
ATOM 1546 C C . ASN A 1 193 ? 4.141 -63.594 -20.203 1 70.38 193 ASN A C 1
ATOM 1548 O O . ASN A 1 193 ? 3.734 -63.281 -19.094 1 70.38 193 ASN A O 1
ATOM 1552 N N . SER A 1 194 ? 4.891 -62.906 -20.906 1 68.38 194 SER A N 1
ATOM 1553 C CA . SER A 1 194 ? 5.488 -61.719 -20.297 1 68.38 194 SER A CA 1
ATOM 1554 C C . SER A 1 194 ? 4.484 -60.594 -20.203 1 68.38 194 SER A C 1
ATOM 1556 O O . SER A 1 194 ? 3.623 -60.438 -21.078 1 68.38 194 SER A O 1
ATOM 1558 N N . LYS A 1 195 ? 4.215 -59.938 -19.031 1 63.28 195 LYS A N 1
ATOM 1559 C CA . LYS A 1 195 ? 3.348 -58.844 -18.594 1 63.28 195 LYS A CA 1
ATOM 1560 C C . LYS A 1 195 ? 3.396 -57.688 -19.578 1 63.28 195 LYS A C 1
ATOM 1562 O O . LYS A 1 195 ? 2.498 -56.844 -19.609 1 63.28 195 LYS A O 1
ATOM 1567 N N . TRP A 1 196 ? 4.41 -57.625 -20.375 1 57.31 196 TRP A N 1
ATOM 1568 C CA . TRP A 1 196 ? 4.625 -56.438 -21.172 1 57.31 196 TRP A CA 1
ATOM 1569 C C . TRP A 1 196 ? 3.502 -56.25 -22.188 1 57.31 196 TRP A C 1
ATOM 1571 O O . TRP A 1 196 ? 3.248 -55.125 -22.641 1 57.31 196 TRP A O 1
ATOM 1581 N N . MET A 1 197 ? 2.836 -57.375 -22.453 1 58.91 197 MET A N 1
ATOM 1582 C CA . MET A 1 197 ? 1.773 -57.312 -23.453 1 58.91 197 MET A CA 1
ATOM 1583 C C . MET A 1 197 ? 0.563 -56.562 -22.906 1 58.91 197 MET A C 1
ATOM 1585 O O . MET A 1 197 ? -0.221 -56 -23.672 1 58.91 197 MET A O 1
ATOM 1589 N N . ASP A 1 198 ? 0.523 -56.406 -21.594 1 58.06 198 ASP A N 1
ATOM 1590 C CA . ASP A 1 198 ? -0.688 -55.844 -21.031 1 58.06 198 ASP A CA 1
ATOM 1591 C C . ASP A 1 198 ? -0.498 -54.375 -20.703 1 58.06 198 ASP A C 1
ATOM 1593 O O . ASP A 1 198 ? -1.372 -53.75 -20.109 1 58.06 198 ASP A O 1
ATOM 1597 N N . HIS A 1 199 ? 0.591 -53.875 -21.141 1 59.09 199 HIS A N 1
ATOM 1598 C CA . HIS A 1 199 ? 0.73 -52.5 -20.688 1 59.09 199 HIS A CA 1
ATOM 1599 C C . HIS A 1 199 ? -0.259 -51.562 -21.391 1 59.09 199 HIS A C 1
ATOM 1601 O O . HIS A 1 199 ? -0.34 -51.562 -22.625 1 59.09 199 HIS A O 1
ATOM 1607 N N . LYS A 1 200 ? -1.316 -51.219 -20.578 1 59.72 200 LYS A N 1
ATOM 1608 C CA . LYS A 1 200 ? -2.379 -50.312 -20.984 1 59.72 200 LYS A CA 1
ATOM 1609 C C . LYS A 1 200 ? -1.804 -49 -21.516 1 59.72 200 LYS A C 1
ATOM 1611 O O . LYS A 1 200 ? -0.744 -48.562 -21.078 1 59.72 200 LYS A O 1
ATOM 1616 N N . THR A 1 201 ? -2.336 -48.594 -22.625 1 59.66 201 THR A N 1
ATOM 1617 C CA . THR A 1 201 ? -2.076 -47.312 -23.297 1 59.66 201 THR A CA 1
ATOM 1618 C C . THR A 1 201 ? -2.203 -46.156 -22.312 1 59.66 201 THR A C 1
ATOM 1620 O O . THR A 1 201 ? -3.086 -46.156 -21.453 1 59.66 201 THR A O 1
ATOM 1623 N N . PRO A 1 202 ? -1.111 -45.344 -22.281 1 61.66 202 PRO A N 1
ATOM 1624 C CA . PRO A 1 202 ? -1.191 -44.219 -21.375 1 61.66 202 PRO A CA 1
ATOM 1625 C C . PRO A 1 202 ? -2.424 -43.344 -21.641 1 61.66 202 PRO A C 1
ATOM 1627 O O . PRO A 1 202 ? -2.762 -43.062 -22.797 1 61.66 202 PRO A O 1
ATOM 1630 N N . GLY A 1 203 ? -3.553 -43.562 -20.844 1 57.72 203 GLY A N 1
ATOM 1631 C CA . GLY A 1 203 ? -4.738 -42.719 -20.938 1 57.72 203 GLY A CA 1
ATOM 1632 C C . GLY A 1 203 ? -4.422 -41.25 -21 1 57.72 203 GLY A C 1
ATOM 1633 O O . GLY A 1 203 ? -3.275 -40.844 -21.25 1 57.72 203 GLY A O 1
ATOM 1634 N N . LYS A 1 204 ? -5.469 -40.438 -20.938 1 61.66 204 LYS A N 1
ATOM 1635 C CA . LYS A 1 204 ? -5.391 -39 -20.922 1 61.66 204 LYS A CA 1
ATOM 1636 C C . LYS A 1 204 ? -4.414 -38.5 -19.844 1 61.66 204 LYS A C 1
ATOM 1638 O O . LYS A 1 204 ? -4.57 -38.812 -18.672 1 61.66 204 LYS A O 1
ATOM 1643 N N . VAL A 1 205 ? -3.299 -38 -20.422 1 65.88 205 VAL A N 1
ATOM 1644 C CA . VAL A 1 205 ? -2.193 -37.625 -19.547 1 65.88 205 VAL A CA 1
ATOM 1645 C C . VAL A 1 205 ? -2.436 -36.25 -18.969 1 65.88 205 VAL A C 1
ATOM 1647 O O . VAL A 1 205 ? -2.678 -35.281 -19.719 1 65.88 205 VAL A O 1
ATOM 1650 N N . SER A 1 206 ? -2.871 -36.281 -17.719 1 65.25 206 SER A N 1
ATOM 1651 C CA . SER A 1 206 ? -2.977 -35 -17.031 1 65.25 206 SER A CA 1
ATOM 1652 C C . SER A 1 206 ? -1.615 -34.312 -16.922 1 65.25 206 SER A C 1
ATOM 1654 O O . SER A 1 206 ? -0.595 -34.969 -16.734 1 65.25 206 SER A O 1
ATOM 1656 N N . ARG A 1 207 ? -1.603 -33 -17.438 1 76.88 207 ARG A N 1
ATOM 1657 C CA . ARG A 1 207 ? -0.362 -32.25 -17.359 1 76.88 207 ARG A CA 1
ATOM 1658 C C . ARG A 1 207 ? -0.372 -31.297 -16.156 1 76.88 207 ARG A C 1
ATOM 1660 O O . ARG A 1 207 ? -1.348 -30.578 -15.938 1 76.88 207 ARG A O 1
ATOM 1667 N N . PRO A 1 208 ? 0.562 -31.453 -15.273 1 84.31 208 PRO A N 1
ATOM 1668 C CA . PRO A 1 208 ? 0.667 -30.547 -14.133 1 84.31 208 PRO A CA 1
ATOM 1669 C C . PRO A 1 208 ? 1.072 -29.125 -14.539 1 84.31 208 PRO A C 1
ATOM 1671 O O . PRO A 1 208 ? 2.266 -28.828 -14.625 1 84.31 208 PRO A O 1
ATOM 1674 N N . LEU A 1 209 ? 0.116 -28.312 -14.844 1 87.56 209 LEU A N 1
ATOM 1675 C CA . LEU A 1 209 ? 0.381 -26.938 -15.242 1 87.56 209 LEU A CA 1
ATOM 1676 C C . LEU A 1 209 ? 0.302 -26 -14.047 1 87.56 209 LEU A C 1
ATOM 1678 O O . LEU A 1 209 ? -0.367 -26.312 -13.055 1 87.56 209 LEU A O 1
ATOM 1682 N N . ILE A 1 210 ? 1.067 -24.984 -14.172 1 89 210 ILE A N 1
ATOM 1683 C CA . ILE A 1 210 ? 1.043 -23.969 -13.125 1 89 210 ILE A CA 1
ATOM 1684 C C . ILE A 1 210 ? -0.352 -23.344 -13.031 1 89 210 ILE A C 1
ATOM 1686 O O . ILE A 1 210 ? -0.994 -23.094 -14.047 1 89 210 ILE A O 1
ATOM 1690 N N . ASP A 1 211 ? -0.808 -23.172 -11.781 1 89.44 211 ASP A N 1
ATOM 1691 C CA . ASP A 1 211 ? -2.096 -22.531 -11.539 1 89.44 211 ASP A CA 1
ATOM 1692 C C . ASP A 1 211 ? -1.956 -21.016 -11.508 1 89.44 211 ASP A C 1
ATOM 1694 O O . ASP A 1 211 ? -1.907 -20.422 -10.43 1 89.44 211 ASP A O 1
ATOM 1698 N N . VAL A 1 212 ? -2 -20.375 -12.625 1 89.25 212 VAL A N 1
ATOM 1699 C CA . VAL A 1 212 ? -1.774 -18.938 -12.773 1 89.25 212 VAL A CA 1
ATOM 1700 C C . VAL A 1 212 ? -2.865 -18.172 -12.039 1 89.25 212 VAL A C 1
ATOM 1702 O O . VAL A 1 212 ? -2.588 -17.156 -11.391 1 89.25 212 VAL A O 1
ATOM 1705 N N . ALA A 1 213 ? -4.094 -18.594 -12.102 1 87.94 213 ALA A N 1
ATOM 1706 C CA . ALA A 1 213 ? -5.223 -17.906 -11.469 1 87.94 213 ALA A CA 1
ATOM 1707 C C . ALA A 1 213 ? -5.055 -17.859 -9.953 1 87.94 213 ALA A C 1
ATOM 1709 O O . ALA A 1 213 ? -5.461 -16.891 -9.312 1 87.94 213 ALA A O 1
ATOM 1710 N N . LYS A 1 214 ? -4.535 -18.891 -9.398 1 90.06 214 LYS A N 1
ATOM 1711 C CA . LYS A 1 214 ? -4.25 -18.906 -7.969 1 90.06 214 LYS A CA 1
ATOM 1712 C C . LYS A 1 214 ? -3.344 -17.75 -7.562 1 90.06 214 LYS A C 1
ATOM 1714 O O . LYS A 1 214 ? -3.492 -17.188 -6.477 1 90.06 214 LYS A O 1
ATOM 1719 N N . HIS A 1 215 ? -2.459 -17.375 -8.477 1 93.12 215 HIS A N 1
ATOM 1720 C CA . HIS A 1 215 ? -1.429 -16.391 -8.148 1 93.12 215 HIS A CA 1
ATOM 1721 C C . HIS A 1 215 ? -1.853 -14.992 -8.57 1 93.12 215 HIS A C 1
ATOM 1723 O O . HIS A 1 215 ? -1.468 -14.008 -7.938 1 93.12 215 HIS A O 1
ATOM 1729 N N . LEU A 1 216 ? -2.678 -14.875 -9.609 1 92.38 216 LEU A N 1
ATOM 1730 C CA . LEU A 1 216 ? -2.891 -13.555 -10.195 1 92.38 216 LEU A CA 1
ATOM 1731 C C . LEU A 1 216 ? -4.332 -13.102 -10 1 92.38 216 LEU A C 1
ATOM 1733 O O . LEU A 1 216 ? -4.637 -11.914 -10.109 1 92.38 216 LEU A O 1
ATOM 1737 N N . ALA A 1 217 ? -5.242 -14.023 -9.828 1 88.5 217 ALA A N 1
ATOM 1738 C CA . ALA A 1 217 ? -6.648 -13.648 -9.711 1 88.5 217 ALA A CA 1
ATOM 1739 C C . ALA A 1 217 ? -6.875 -12.719 -8.523 1 88.5 217 ALA A C 1
ATOM 1741 O O . ALA A 1 217 ? -6.586 -13.078 -7.379 1 88.5 217 ALA A O 1
ATOM 1742 N N . ASN A 1 218 ? -7.402 -11.516 -8.789 1 91.44 218 ASN A N 1
ATOM 1743 C CA . ASN A 1 218 ? -7.719 -10.531 -7.77 1 91.44 218 ASN A CA 1
ATOM 1744 C C . ASN A 1 218 ? -6.543 -10.305 -6.824 1 91.44 218 ASN A C 1
ATOM 1746 O O . ASN A 1 218 ? -6.727 -10.203 -5.609 1 91.44 218 ASN A O 1
ATOM 1750 N N . LEU A 1 219 ? -5.434 -10.25 -7.41 1 94.38 219 LEU A N 1
ATOM 1751 C CA . LEU A 1 219 ? -4.223 -10.164 -6.602 1 94.38 219 LEU A CA 1
ATOM 1752 C C . LEU A 1 219 ? -4.199 -8.867 -5.805 1 94.38 219 LEU A C 1
ATOM 1754 O O . LEU A 1 219 ? -4.035 -8.883 -4.582 1 94.38 219 LEU A O 1
ATOM 1758 N N . GLN A 1 220 ? -4.367 -7.746 -6.473 1 95 220 GLN A N 1
ATOM 1759 C CA . GLN A 1 220 ? -4.316 -6.449 -5.801 1 95 220 GLN A CA 1
ATOM 1760 C C . GLN A 1 220 ? -5.391 -6.352 -4.719 1 95 220 GLN A C 1
ATOM 1762 O O . GLN A 1 220 ? -5.129 -5.852 -3.621 1 95 220 GLN A O 1
ATOM 1767 N N . TYR A 1 221 ? -6.574 -6.781 -5.031 1 95 221 TYR A N 1
ATOM 1768 C CA . TYR A 1 221 ? -7.672 -6.73 -4.074 1 95 221 TYR A CA 1
ATOM 1769 C C . TYR A 1 221 ? -7.359 -7.57 -2.842 1 95 221 TYR A C 1
ATOM 1771 O O . TYR A 1 221 ? -7.594 -7.137 -1.711 1 95 221 TYR A O 1
ATOM 1779 N N . ALA A 1 222 ? -6.883 -8.758 -3.113 1 95.12 222 ALA A N 1
ATOM 1780 C CA . ALA A 1 222 ? -6.547 -9.648 -2.006 1 95.12 222 ALA A CA 1
ATOM 1781 C C . ALA A 1 222 ? -5.473 -9.039 -1.113 1 95.12 222 ALA A C 1
ATOM 1783 O O . ALA A 1 222 ? -5.551 -9.133 0.114 1 95.12 222 ALA A O 1
ATOM 1784 N N . VAL A 1 223 ? -4.461 -8.516 -1.734 1 97.12 223 VAL A N 1
ATOM 1785 C CA . VAL A 1 223 ? -3.369 -7.891 -0.999 1 97.12 223 VAL A CA 1
ATOM 1786 C C . VAL A 1 223 ? -3.9 -6.699 -0.203 1 97.12 223 VAL A C 1
ATOM 1788 O O . VAL A 1 223 ? -3.566 -6.535 0.973 1 97.12 223 VAL A O 1
ATOM 1791 N N . TRP A 1 224 ? -4.699 -5.824 -0.85 1 96.44 224 TRP A N 1
ATOM 1792 C CA . TRP A 1 224 ? -5.324 -4.684 -0.189 1 96.44 224 TRP A CA 1
ATOM 1793 C C . TRP A 1 224 ? -6.152 -5.137 1.009 1 96.44 224 TRP A C 1
ATOM 1795 O O . TRP A 1 224 ? -6.039 -4.57 2.1 1 96.44 224 TRP A O 1
ATOM 1805 N N . LYS A 1 225 ? -6.941 -6.141 0.78 1 96.25 225 LYS A N 1
ATOM 1806 C CA . LYS A 1 225 ? -7.77 -6.652 1.866 1 96.25 225 LYS A CA 1
ATOM 1807 C C . LYS A 1 225 ? -6.914 -7.121 3.039 1 96.25 225 LYS A C 1
ATOM 1809 O O . LYS A 1 225 ? -7.219 -6.824 4.195 1 96.25 225 LYS A O 1
ATOM 1814 N N . LYS A 1 226 ? -5.891 -7.82 2.793 1 96.31 226 LYS A N 1
ATOM 1815 C CA . LYS A 1 226 ? -4.992 -8.328 3.826 1 96.31 226 LYS A CA 1
ATOM 1816 C C . LYS A 1 226 ? -4.273 -7.188 4.539 1 96.31 226 LYS A C 1
ATOM 1818 O O . LYS A 1 226 ? -3.971 -7.281 5.727 1 96.31 226 LYS A O 1
ATOM 1823 N N . MET A 1 227 ? -4.016 -6.156 3.834 1 96.44 227 MET A N 1
ATOM 1824 C CA . MET A 1 227 ? -3.266 -5.02 4.367 1 96.44 227 MET A CA 1
ATOM 1825 C C . MET A 1 227 ? -4.031 -4.348 5.504 1 96.44 227 MET A C 1
ATOM 1827 O O . MET A 1 227 ? -3.449 -3.6 6.289 1 96.44 227 MET A O 1
ATOM 1831 N N . GLU A 1 228 ? -5.289 -4.5 5.574 1 94.25 228 GLU A N 1
ATOM 1832 C CA . GLU A 1 228 ? -6.109 -3.926 6.633 1 94.25 228 GLU A CA 1
ATOM 1833 C C . GLU A 1 228 ? -5.531 -4.238 8.008 1 94.25 228 GLU A C 1
ATOM 1835 O O . GLU A 1 228 ? -5.672 -3.445 8.945 1 94.25 228 GLU A O 1
ATOM 1840 N N . CYS A 1 229 ? -4.805 -5.309 8.133 1 92.94 229 CYS A N 1
ATOM 1841 C CA . CYS A 1 229 ? -4.266 -5.746 9.414 1 92.94 229 CYS A CA 1
ATOM 1842 C C . CYS A 1 229 ? -3.209 -4.773 9.922 1 92.94 229 CYS A C 1
ATOM 1844 O O . CYS A 1 229 ? -3 -4.648 11.133 1 92.94 229 CYS A O 1
ATOM 1846 N N . VAL A 1 230 ? -2.535 -4.082 9.023 1 92.5 230 VAL A N 1
ATOM 1847 C CA . VAL A 1 230 ? -1.47 -3.178 9.438 1 92.5 230 VAL A CA 1
ATOM 1848 C C . VAL A 1 230 ? -1.987 -1.74 9.453 1 92.5 230 VAL A C 1
ATOM 1850 O O . VAL A 1 230 ? -1.237 -0.807 9.742 1 92.5 230 VAL A O 1
ATOM 1853 N N . ALA A 1 231 ? -3.236 -1.554 9.086 1 92.19 231 ALA A N 1
ATOM 1854 C CA . ALA A 1 231 ? -3.848 -0.227 9.062 1 92.19 231 ALA A CA 1
ATOM 1855 C C . ALA A 1 231 ? -5.145 -0.205 9.867 1 92.19 231 ALA A C 1
ATOM 1857 O O . ALA A 1 231 ? -6.215 0.08 9.328 1 92.19 231 ALA A O 1
ATOM 1858 N N . PRO A 1 232 ? -5.027 -0.403 11.133 1 88.06 232 PRO A N 1
ATOM 1859 C CA . PRO A 1 232 ? -6.238 -0.439 11.961 1 88.06 232 PRO A CA 1
ATOM 1860 C C . PRO A 1 232 ? -6.891 0.934 12.109 1 88.06 232 PRO A C 1
ATOM 1862 O O . PRO A 1 232 ? -6.195 1.955 12.094 1 88.06 232 PRO A O 1
ATOM 1865 N N . TYR A 1 233 ? -8.188 0.924 12.234 1 88.81 233 TYR A N 1
ATOM 1866 C CA . TYR A 1 233 ? -8.945 2.145 12.484 1 88.81 233 TYR A CA 1
ATOM 1867 C C . TYR A 1 233 ? -8.961 2.482 13.969 1 88.81 233 TYR A C 1
ATOM 1869 O O . TYR A 1 233 ? -9.203 1.609 14.805 1 88.81 233 TYR A O 1
ATOM 1877 N N . THR A 1 234 ? -8.648 3.723 14.227 1 83.31 234 THR A N 1
ATOM 1878 C CA . THR A 1 234 ? -8.742 4.242 15.586 1 83.31 234 THR A CA 1
ATOM 1879 C C . THR A 1 234 ? -9.914 5.207 15.719 1 83.31 234 THR A C 1
ATOM 1881 O O . THR A 1 234 ? -9.883 6.309 15.172 1 83.31 234 THR A O 1
ATOM 1884 N N . PRO A 1 235 ? -10.906 4.914 16.453 1 80.88 235 PRO A N 1
ATOM 1885 C CA . PRO A 1 235 ? -12.125 5.719 16.531 1 80.88 235 PRO A CA 1
ATOM 1886 C C . PRO A 1 235 ? -11.891 7.09 17.156 1 80.88 235 PRO A C 1
ATOM 1888 O O . PRO A 1 235 ? -12.516 8.078 16.75 1 80.88 235 PRO A O 1
ATOM 1891 N N . VAL A 1 236 ? -11 7.156 18.188 1 81 236 VAL A N 1
ATOM 1892 C CA . VAL A 1 236 ? -10.766 8.422 18.875 1 81 236 VAL A CA 1
ATOM 1893 C C . VAL A 1 236 ? -9.305 8.836 18.719 1 81 236 VAL A C 1
ATOM 1895 O O . VAL A 1 236 ? -8.398 8.086 19.094 1 81 236 VAL A O 1
ATOM 1898 N N . THR A 1 237 ? -9.133 9.906 18.047 1 84.44 237 THR A N 1
ATOM 1899 C CA . THR A 1 237 ? -7.801 10.492 17.938 1 84.44 237 THR A CA 1
ATOM 1900 C C . THR A 1 237 ? -7.738 11.82 18.688 1 84.44 237 THR A C 1
ATOM 1902 O O . THR A 1 237 ? -8.734 12.539 18.781 1 84.44 237 THR A O 1
ATOM 1905 N N . LEU A 1 238 ? -6.555 12.086 19.234 1 79.75 238 LEU A N 1
ATOM 1906 C CA . LEU A 1 238 ? -6.383 13.25 20.094 1 79.75 238 LEU A CA 1
ATOM 1907 C C . LEU A 1 238 ? -5.781 14.414 19.328 1 79.75 238 LEU A C 1
ATOM 1909 O O . LEU A 1 238 ? -5.105 14.219 18.312 1 79.75 238 LEU A O 1
ATOM 1913 N N . ASP A 1 239 ? -6.188 15.539 19.797 1 79.88 239 ASP A N 1
ATOM 1914 C CA . ASP A 1 239 ? -5.664 16.766 19.188 1 79.88 239 ASP A CA 1
ATOM 1915 C C . ASP A 1 239 ? -4.523 17.344 20.016 1 79.88 239 ASP A C 1
ATOM 1917 O O . ASP A 1 239 ? -4.75 17.891 21.094 1 79.88 239 ASP A O 1
ATOM 1921 N N . PRO A 1 240 ? -3.338 17.359 19.484 1 79.81 240 PRO A N 1
ATOM 1922 C CA . PRO A 1 240 ? -2.189 17.844 20.25 1 79.81 240 PRO A CA 1
ATOM 1923 C C . PRO A 1 240 ? -2.289 19.328 20.594 1 79.81 240 PRO A C 1
ATOM 1925 O O . PRO A 1 240 ? -1.669 19.797 21.547 1 79.81 240 PRO A O 1
ATOM 1928 N N . ARG A 1 241 ? -3.002 20.141 19.891 1 80 241 ARG A N 1
ATOM 1929 C CA . ARG A 1 241 ? -3.123 21.562 20.141 1 80 241 ARG A CA 1
ATOM 1930 C C . ARG A 1 241 ? -3.875 21.844 21.438 1 80 241 ARG A C 1
ATOM 1932 O O . ARG A 1 241 ? -3.805 22.938 21.984 1 80 241 ARG A O 1
ATOM 1939 N N . THR A 1 242 ? -4.57 20.844 21.859 1 76.69 242 THR A N 1
ATOM 1940 C CA . THR A 1 242 ? -5.391 21.016 23.062 1 76.69 242 THR A CA 1
ATOM 1941 C C . THR A 1 242 ? -4.723 20.359 24.266 1 76.69 242 THR A C 1
ATOM 1943 O O . THR A 1 242 ? -5.238 20.438 25.391 1 76.69 242 THR A O 1
ATOM 1946 N N . ALA A 1 243 ? -3.596 19.75 24.047 1 76.69 243 ALA A N 1
ATOM 1947 C CA . ALA A 1 243 ? -2.959 18.969 25.109 1 76.69 243 ALA A CA 1
ATOM 1948 C C . ALA A 1 243 ? -2.295 19.891 26.141 1 76.69 243 ALA A C 1
ATOM 1950 O O . ALA A 1 243 ? -1.596 20.828 25.766 1 76.69 243 ALA A O 1
ATOM 1951 N N . GLY A 1 244 ? -2.584 19.547 27.281 1 72.81 244 GLY A N 1
ATOM 1952 C CA . GLY A 1 244 ? -1.902 20.25 28.344 1 72.81 244 GLY A CA 1
ATOM 1953 C C . GLY A 1 244 ? -0.402 20.031 28.359 1 72.81 244 GLY A C 1
ATOM 1954 O O . GLY A 1 244 ? 0.099 19.125 27.672 1 72.81 244 GLY A O 1
ATOM 1955 N N . GLN A 1 245 ? 0.25 20.766 29.188 1 71.88 245 GLN A N 1
ATOM 1956 C CA . GLN A 1 245 ? 1.709 20.781 29.188 1 71.88 245 GLN A CA 1
ATOM 1957 C C . GLN A 1 245 ? 2.277 19.453 29.703 1 71.88 245 GLN A C 1
ATOM 1959 O O . GLN A 1 245 ? 3.381 19.062 29.328 1 71.88 245 GLN A O 1
ATOM 1964 N N . SER A 1 246 ? 1.53 18.781 30.516 1 71.94 246 SER A N 1
ATOM 1965 C CA . SER A 1 246 ? 2.039 17.547 31.125 1 71.94 246 SER A CA 1
ATOM 1966 C C . SER A 1 246 ? 1.601 16.312 30.344 1 71.94 246 SER A C 1
ATOM 1968 O O . SER A 1 246 ? 1.865 15.188 30.766 1 71.94 246 SER A O 1
ATOM 1970 N N . VAL A 1 247 ? 0.98 16.562 29.25 1 73.25 247 VAL A N 1
ATOM 1971 C CA . VAL A 1 247 ? 0.41 15.438 28.5 1 73.25 247 VAL A CA 1
ATOM 1972 C C . VAL A 1 247 ? 1.245 15.172 27.25 1 73.25 247 VAL A C 1
ATOM 1974 O O . VAL A 1 247 ? 1.534 16.094 26.484 1 73.25 247 VAL A O 1
ATOM 1977 N N . ARG A 1 248 ? 1.753 13.969 27.203 1 76.62 248 ARG A N 1
ATOM 1978 C CA . ARG A 1 248 ? 2.492 13.555 26.016 1 76.62 248 ARG A CA 1
ATOM 1979 C C . ARG A 1 248 ? 1.659 12.609 25.156 1 76.62 248 ARG A C 1
ATOM 1981 O O . ARG A 1 248 ? 0.991 11.719 25.672 1 76.62 248 ARG A O 1
ATOM 1988 N N . LEU A 1 249 ? 1.688 12.891 23.906 1 78.75 249 LEU A N 1
ATOM 1989 C CA . LEU A 1 249 ? 0.899 12.086 22.984 1 78.75 249 LEU A CA 1
ATOM 1990 C C . LEU A 1 249 ? 1.792 11.133 22.188 1 78.75 249 LEU A C 1
ATOM 1992 O O . LEU A 1 249 ? 2.967 11.43 21.969 1 78.75 249 LEU A O 1
ATOM 1996 N N . SER A 1 250 ? 1.223 9.969 21.891 1 79.19 250 SER A N 1
ATOM 1997 C CA . SER A 1 250 ? 1.897 9.055 20.984 1 79.19 250 SER A CA 1
ATOM 1998 C C . SER A 1 250 ? 1.918 9.609 19.562 1 79.19 250 SER A C 1
ATOM 2000 O O . SER A 1 250 ? 1.131 10.492 19.219 1 79.19 250 SER A O 1
ATOM 2002 N N . PRO A 1 251 ? 2.781 9.078 18.75 1 78.06 251 PRO A N 1
ATOM 2003 C CA . PRO A 1 251 ? 2.834 9.523 17.344 1 78.06 251 PRO A CA 1
ATOM 2004 C C . PRO A 1 251 ? 1.523 9.281 16.609 1 78.06 251 PRO A C 1
ATOM 2006 O O . PRO A 1 251 ? 1.168 10.047 15.711 1 78.06 251 PRO A O 1
ATOM 2009 N N . GLY A 1 252 ? 0.777 8.297 17 1 81.44 252 GLY A N 1
ATOM 2010 C CA . GLY A 1 252 ? -0.486 7.973 16.344 1 81.44 252 GLY A CA 1
ATOM 2011 C C . GLY A 1 252 ? -1.663 8.734 16.922 1 81.44 252 GLY A C 1
ATOM 2012 O O . GLY A 1 252 ? -2.785 8.625 16.422 1 81.44 252 GLY A O 1
ATOM 2013 N N . LEU A 1 253 ? -1.436 9.484 17.938 1 86.5 253 LEU A N 1
ATOM 2014 C CA . LEU A 1 253 ? -2.412 10.367 18.562 1 86.5 253 LEU A CA 1
ATOM 2015 C C . LEU A 1 253 ? -3.533 9.562 19.219 1 86.5 253 LEU A C 1
ATOM 2017 O O . LEU A 1 253 ? -4.691 9.984 19.203 1 86.5 253 LEU A O 1
ATOM 2021 N N . ASN A 1 254 ? -3.17 8.398 19.609 1 80.25 254 ASN A N 1
ATOM 2022 C CA . ASN A 1 254 ? -4.191 7.535 20.203 1 80.25 254 ASN A CA 1
ATOM 2023 C C . ASN A 1 254 ? -3.801 7.086 21.594 1 80.25 254 ASN A C 1
ATOM 2025 O O . ASN A 1 254 ? -4.449 6.211 22.172 1 80.25 254 ASN A O 1
ATOM 2029 N N . SER A 1 255 ? -2.732 7.609 22.062 1 79.06 255 SER A N 1
ATOM 2030 C CA . SER A 1 255 ? -2.299 7.297 23.422 1 79.06 255 SER A CA 1
ATOM 2031 C C . SER A 1 255 ? -1.734 8.531 24.109 1 79.06 255 SER A C 1
ATOM 2033 O O . SER A 1 255 ? -1.195 9.422 23.453 1 79.06 255 SER A O 1
ATOM 2035 N N . VAL A 1 256 ? -1.995 8.586 25.484 1 78.81 256 VAL A N 1
ATOM 2036 C CA . VAL A 1 256 ? -1.553 9.734 26.266 1 78.81 256 VAL A CA 1
ATOM 2037 C C . VAL A 1 256 ? -0.696 9.258 27.438 1 78.81 256 VAL A C 1
ATOM 2039 O O . VAL A 1 256 ? -0.974 8.219 28.047 1 78.81 256 VAL A O 1
ATOM 2042 N N . HIS A 1 257 ? 0.377 9.961 27.609 1 78.69 257 HIS A N 1
ATOM 2043 C CA . HIS A 1 257 ? 1.213 9.75 28.781 1 78.69 257 HIS A CA 1
ATOM 2044 C C . HIS A 1 257 ? 1.359 11.023 29.594 1 78.69 257 HIS A C 1
ATOM 2046 O O . HIS A 1 257 ? 1.635 12.094 29.047 1 78.69 257 HIS A O 1
ATOM 2052 N N . ILE A 1 258 ? 1.02 10.906 30.859 1 74.69 258 ILE A N 1
ATOM 2053 C CA . ILE A 1 258 ? 1.147 12.07 31.734 1 74.69 258 ILE A CA 1
ATOM 2054 C C . ILE A 1 258 ? 2.541 12.102 32.344 1 74.69 258 ILE A C 1
ATOM 2056 O O . ILE A 1 258 ? 2.984 11.109 32.938 1 74.69 258 ILE A O 1
ATOM 2060 N N . CYS A 1 259 ? 3.252 13.094 32 1 69.38 259 CYS A N 1
ATOM 2061 C CA . CYS A 1 259 ? 4.551 13.305 32.625 1 69.38 259 CYS A CA 1
ATOM 2062 C C . CYS A 1 259 ? 4.531 14.555 33.531 1 69.38 259 CYS A C 1
ATOM 2064 O O . CYS A 1 259 ? 4.703 15.672 33.031 1 69.38 259 CYS A O 1
ATOM 2066 N N . PRO A 1 260 ? 4.27 14.352 34.844 1 63.41 260 PRO A N 1
ATOM 2067 C CA . PRO A 1 260 ? 4.219 15.516 35.719 1 63.41 260 PRO A CA 1
ATOM 2068 C C . PRO A 1 260 ? 5.535 16.297 35.75 1 63.41 260 PRO A C 1
ATOM 2070 O O . PRO A 1 260 ? 6.613 15.695 35.719 1 63.41 260 PRO A O 1
ATOM 2073 N N . GLY A 1 261 ? 5.516 17.625 35.75 1 61.03 261 GLY A N 1
ATOM 2074 C CA . GLY A 1 261 ? 6.672 18.484 35.875 1 61.03 261 GLY A CA 1
ATOM 2075 C C . GLY A 1 261 ? 7.414 18.703 34.562 1 61.03 261 GLY A C 1
ATOM 2076 O O . GLY A 1 261 ? 8.328 19.516 34.5 1 61.03 261 GLY A O 1
ATOM 2077 N N . SER A 1 262 ? 7.105 17.812 33.688 1 58.66 262 SER A N 1
ATOM 2078 C CA . SER A 1 262 ? 7.875 17.906 32.438 1 58.66 262 SER A CA 1
ATOM 2079 C C . SER A 1 262 ? 7.137 18.734 31.406 1 58.66 262 SER A C 1
ATOM 2081 O O . SER A 1 262 ? 5.918 18.609 31.25 1 58.66 262 SER A O 1
ATOM 2083 N N . LEU A 1 263 ? 7.664 19.906 31.203 1 59.03 263 LEU A N 1
ATOM 2084 C CA . LEU A 1 263 ? 7.109 20.672 30.109 1 59.03 263 LEU A CA 1
ATOM 2085 C C . LEU A 1 263 ? 7.18 19.891 28.797 1 59.03 263 LEU A C 1
ATOM 2087 O O . LEU A 1 263 ? 8.164 19.203 28.547 1 59.03 263 LEU A O 1
ATOM 2091 N N . GLN A 1 264 ? 6.043 19.625 28.203 1 59.41 264 GLN A N 1
ATOM 2092 C CA . GLN A 1 264 ? 6.039 18.984 26.891 1 59.41 264 GLN A CA 1
ATOM 2093 C C . GLN A 1 264 ? 7.027 19.656 25.953 1 59.41 264 GLN A C 1
ATOM 2095 O O . GLN A 1 264 ? 7.016 20.891 25.797 1 59.41 264 GLN A O 1
ATOM 2100 N N . ARG A 1 265 ? 8.203 19.047 25.734 1 61.78 265 ARG A N 1
ATOM 2101 C CA . ARG A 1 265 ? 9.195 19.562 24.812 1 61.78 265 ARG A CA 1
ATOM 2102 C C . ARG A 1 265 ? 9.227 18.734 23.531 1 61.78 265 ARG A C 1
ATOM 2104 O O . ARG A 1 265 ? 9.047 17.516 23.562 1 61.78 265 ARG A O 1
ATOM 2111 N N . LEU A 1 266 ? 8.969 19.453 22.484 1 62.81 266 LEU A N 1
ATOM 2112 C CA . LEU A 1 266 ? 9.25 18.781 21.219 1 62.81 266 LEU A CA 1
ATOM 2113 C C . LEU A 1 266 ? 10.75 18.672 20.984 1 62.81 266 LEU A C 1
ATOM 2115 O O . LEU A 1 266 ? 11.469 19.672 21.062 1 62.81 266 LEU A O 1
ATOM 2119 N N . GLU A 1 267 ? 11.344 17.484 21.438 1 53.59 267 GLU A N 1
ATOM 2120 C CA . GLU A 1 267 ? 12.766 17.297 21.172 1 53.59 267 GLU A CA 1
ATOM 2121 C C . GLU A 1 267 ? 13.055 17.328 19.672 1 53.59 267 GLU A C 1
ATOM 2123 O O . GLU A 1 267 ? 12.43 16.594 18.906 1 53.59 267 GLU A O 1
ATOM 2128 N N . GLN A 1 268 ? 13.406 18.516 19.203 1 51.28 268 GLN A N 1
ATOM 2129 C CA . GLN A 1 268 ? 13.883 18.562 17.828 1 51.28 268 GLN A CA 1
ATOM 2130 C C . GLN A 1 268 ? 15.336 18.094 17.734 1 51.28 268 GLN A C 1
ATOM 2132 O O . GLN A 1 268 ? 16.078 18.156 18.719 1 51.28 268 GLN A O 1
ATOM 2137 N N . ASN A 1 269 ? 15.625 17.281 16.719 1 46.56 269 ASN A N 1
ATOM 2138 C CA . ASN A 1 269 ? 17.031 16.969 16.484 1 46.56 269 ASN A CA 1
ATOM 2139 C C . ASN A 1 269 ? 17.922 18.172 16.766 1 46.56 269 ASN A C 1
ATOM 2141 O O . ASN A 1 269 ? 19.141 18.078 16.688 1 46.56 269 ASN A O 1
ATOM 2145 N N . MET A 1 270 ? 17.391 19.312 16.562 1 46.12 270 MET A N 1
ATOM 2146 C CA . MET A 1 270 ? 18.391 20.359 16.609 1 46.12 270 MET A CA 1
ATOM 2147 C C . MET A 1 270 ? 18.75 20.734 18.047 1 46.12 270 MET A C 1
ATOM 2149 O O . MET A 1 270 ? 19.281 21.812 18.297 1 46.12 270 MET A O 1
ATOM 2153 N N . HIS A 1 271 ? 18.828 19.984 19 1 49.75 271 HIS A N 1
ATOM 2154 C CA . HIS A 1 271 ? 19.438 20.172 20.328 1 49.75 271 HIS A CA 1
ATOM 2155 C C . HIS A 1 271 ? 18.609 21.141 21.172 1 49.75 271 HIS A C 1
ATOM 2157 O O . HIS A 1 271 ? 19.016 21.469 22.297 1 49.75 271 HIS A O 1
ATOM 2163 N N . GLU A 1 272 ? 17.672 21.828 20.609 1 54.53 272 GLU A N 1
ATOM 2164 C CA . GLU A 1 272 ? 16.953 22.75 21.484 1 54.53 272 GLU A CA 1
ATOM 2165 C C . GLU A 1 272 ? 15.523 22.281 21.734 1 54.53 272 GLU A C 1
ATOM 2167 O O . GLU A 1 272 ? 14.805 21.953 20.781 1 54.53 272 GLU A O 1
ATOM 2172 N N . ALA A 1 273 ? 15.109 21.875 22.859 1 60.28 273 ALA A N 1
ATOM 2173 C CA . ALA A 1 273 ? 13.758 21.516 23.297 1 60.28 273 ALA A CA 1
ATOM 2174 C C . ALA A 1 273 ? 12.836 22.734 23.266 1 60.28 273 ALA A C 1
ATOM 2176 O O . ALA A 1 273 ? 13.211 23.828 23.688 1 60.28 273 ALA A O 1
ATOM 2177 N N . VAL A 1 274 ? 11.891 22.641 22.312 1 67.69 274 VAL A N 1
ATOM 2178 C CA . VAL A 1 274 ? 10.938 23.75 22.219 1 67.69 274 VAL A CA 1
ATOM 2179 C C . VAL A 1 274 ? 9.711 23.453 23.078 1 67.69 274 VAL A C 1
ATOM 2181 O O . VAL A 1 274 ? 9.141 22.359 23 1 67.69 274 VAL A O 1
ATOM 2184 N N . VAL A 1 275 ? 9.5 24.344 24 1 67.19 275 VAL A N 1
ATOM 2185 C CA . VAL A 1 275 ? 8.359 24.219 24.906 1 67.19 275 VAL A CA 1
ATOM 2186 C C . VAL A 1 275 ? 7.062 24.469 24.156 1 67.19 275 VAL A C 1
ATOM 2188 O O . VAL A 1 275 ? 7.027 25.297 23.234 1 67.19 275 VAL A O 1
ATOM 2191 N N . VAL A 1 276 ? 6.008 23.828 24.469 1 69.38 276 VAL A N 1
ATOM 2192 C CA . VAL A 1 276 ? 4.688 23.984 23.859 1 69.38 276 VAL A CA 1
ATOM 2193 C C . VAL A 1 276 ? 4.133 25.359 24.188 1 69.38 276 VAL A C 1
ATOM 2195 O O . VAL A 1 276 ? 4.098 25.781 25.344 1 69.38 276 VAL A O 1
ATOM 2198 N N . PRO A 1 277 ? 3.893 26.062 23.125 1 69.88 277 PRO A N 1
ATOM 2199 C CA . PRO A 1 277 ? 3.361 27.406 23.375 1 69.88 277 PRO A CA 1
ATOM 2200 C C . PRO A 1 277 ? 1.955 27.391 23.969 1 69.88 277 PRO A C 1
ATOM 2202 O O . PRO A 1 277 ? 1.217 26.422 23.781 1 69.88 277 PRO A O 1
ATOM 2205 N N . GLY A 1 278 ? 1.686 28.344 24.812 1 64.25 278 GLY A N 1
ATOM 2206 C CA . GLY A 1 278 ? 0.319 28.516 25.281 1 64.25 278 GLY A CA 1
ATOM 2207 C C . GLY A 1 278 ? -0.678 28.703 24.156 1 64.25 278 GLY A C 1
ATOM 2208 O O . GLY A 1 278 ? -0.36 29.328 23.141 1 64.25 278 GLY A O 1
ATOM 2209 N N . ASN A 1 279 ? -1.747 28 24.125 1 66.12 279 ASN A N 1
ATOM 2210 C CA . ASN A 1 279 ? -2.842 28.109 23.172 1 66.12 279 ASN A CA 1
ATOM 2211 C C . ASN A 1 279 ? -4.199 28.109 23.875 1 66.12 279 ASN A C 1
ATOM 2213 O O . ASN A 1 279 ? -4.422 27.328 24.797 1 66.12 279 ASN A O 1
ATOM 2217 N N . PRO A 1 280 ? -4.98 29.203 23.422 1 64.12 280 PRO A N 1
ATOM 2218 C CA . PRO A 1 280 ? -6.277 29.281 24.109 1 64.12 280 PRO A CA 1
ATOM 2219 C C . PRO A 1 280 ? -7.016 27.938 24.109 1 64.12 280 PRO A C 1
ATOM 2221 O O . PRO A 1 280 ? -7.82 27.688 25.016 1 64.12 280 PRO A O 1
ATOM 2224 N N . GLU A 1 281 ? -6.773 27.109 23.156 1 63.59 281 GLU A N 1
ATOM 2225 C CA . GLU A 1 281 ? -7.473 25.828 23.062 1 63.59 281 GLU A CA 1
ATOM 2226 C C . GLU A 1 281 ? -6.863 24.797 24.016 1 63.59 281 GLU A C 1
ATOM 2228 O O . GLU A 1 281 ? -7.441 23.734 24.25 1 63.59 281 GLU A O 1
ATOM 2233 N N . ARG A 1 282 ? -5.73 25.203 24.5 1 65.44 282 ARG A N 1
ATOM 2234 C CA . ARG A 1 282 ? -5.035 24.281 25.391 1 65.44 282 ARG A CA 1
ATOM 2235 C C . ARG A 1 282 ? -5.559 24.391 26.812 1 65.44 282 ARG A C 1
ATOM 2237 O O . ARG A 1 282 ? -5.852 25.484 27.297 1 65.44 282 ARG A O 1
ATOM 2244 N N . PHE A 1 283 ? -5.863 23.203 27.359 1 56.97 283 PHE A N 1
ATOM 2245 C CA . PHE A 1 283 ? -6.324 23.188 28.734 1 56.97 283 PHE A CA 1
ATOM 2246 C C . PHE A 1 283 ? -5.176 23.484 29.688 1 56.97 283 PHE A C 1
ATOM 2248 O O . PHE A 1 283 ? -4.219 22.719 29.781 1 56.97 283 PHE A O 1
ATOM 2255 N N . HIS A 1 284 ? -4.848 24.766 29.828 1 61.44 284 HIS A N 1
ATOM 2256 C CA . HIS A 1 284 ? -3.889 25.078 30.875 1 61.44 284 HIS A CA 1
ATOM 2257 C C . HIS A 1 284 ? -4.551 25.062 32.25 1 61.44 284 HIS A C 1
ATOM 2259 O O . HIS A 1 284 ? -5.703 25.484 32.375 1 61.44 284 HIS A O 1
ATOM 2265 N N . PRO A 1 285 ? -3.918 24.516 33.375 1 58.97 285 PRO A N 1
ATOM 2266 C CA . PRO A 1 285 ? -2.898 23.703 34.062 1 58.97 285 PRO A CA 1
ATOM 2267 C C . PRO A 1 285 ? -3.303 22.234 34.188 1 58.97 285 PRO A C 1
ATOM 2269 O O . PRO A 1 285 ? -2.637 21.469 34.875 1 58.97 285 PRO A O 1
ATOM 2272 N N . TYR A 1 286 ? -4.406 21.969 33.375 1 58.03 286 TYR A N 1
ATOM 2273 C CA . TYR A 1 286 ? -4.922 20.625 33.594 1 58.03 286 TYR A CA 1
ATOM 2274 C C . TYR A 1 286 ? -4.344 19.641 32.625 1 58.03 286 TYR A C 1
ATOM 2276 O O . TYR A 1 286 ? -3.918 20.016 31.516 1 58.03 286 TYR A O 1
ATOM 2284 N N . SER A 1 287 ? -4.121 18.453 33.125 1 65.75 287 SER A N 1
ATOM 2285 C CA . SER A 1 287 ? -3.738 17.328 32.281 1 65.75 287 SER A CA 1
ATOM 2286 C C . SER A 1 287 ? -4.914 16.828 31.453 1 65.75 287 SER A C 1
ATOM 2288 O O . SER A 1 287 ? -5.438 15.742 31.688 1 65.75 287 SER A O 1
ATOM 2290 N N . ARG A 1 288 ? -5.516 17.766 30.562 1 68.5 288 ARG A N 1
ATOM 2291 C CA . ARG A 1 288 ? -6.66 17.422 29.719 1 68.5 288 ARG A CA 1
ATOM 2292 C C . ARG A 1 288 ? -6.301 17.531 28.25 1 68.5 288 ARG A C 1
ATOM 2294 O O . ARG A 1 288 ? -5.336 18.203 27.875 1 68.5 288 ARG A O 1
ATOM 2301 N N . ILE A 1 289 ? -6.914 16.688 27.578 1 73.81 289 ILE A N 1
ATOM 2302 C CA . ILE A 1 289 ? -6.734 16.703 26.125 1 73.81 289 ILE A CA 1
ATOM 2303 C C . ILE A 1 289 ? -8.062 16.406 25.438 1 73.81 289 ILE A C 1
ATOM 2305 O O . ILE A 1 289 ? -8.875 15.625 25.953 1 73.81 289 ILE A O 1
ATOM 2309 N N . LEU A 1 290 ? -8.344 17.047 24.266 1 69.38 290 LEU A N 1
ATOM 2310 C CA . LEU A 1 290 ? -9.586 16.859 23.516 1 69.38 290 LEU A CA 1
ATOM 2311 C C . LEU A 1 290 ? -9.359 15.938 22.328 1 69.38 290 LEU A C 1
ATOM 2313 O O . LEU A 1 290 ? -8.266 15.906 21.75 1 69.38 290 LEU A O 1
ATOM 2317 N N . ALA A 1 291 ? -10.422 15.188 22.125 1 75.06 291 ALA A N 1
ATOM 2318 C CA . ALA A 1 291 ? -10.414 14.422 20.875 1 75.06 291 ALA A CA 1
ATOM 2319 C C . ALA A 1 291 ? -10.547 15.336 19.672 1 75.06 291 ALA A C 1
ATOM 2321 O O . ALA A 1 291 ? -11.086 16.438 19.766 1 75.06 291 ALA A O 1
ATOM 2322 N N . ARG A 1 292 ? -9.969 14.938 18.594 1 76.25 292 ARG A N 1
ATOM 2323 C CA . ARG A 1 292 ? -10.008 15.727 17.359 1 76.25 292 ARG A CA 1
ATOM 2324 C C . ARG A 1 292 ? -11.438 15.844 16.844 1 76.25 292 ARG A C 1
ATOM 2326 O O . ARG A 1 292 ? -11.875 16.938 16.453 1 76.25 292 ARG A O 1
ATOM 2333 N N . GLU A 1 293 ? -12.078 14.672 16.875 1 73.75 293 GLU A N 1
ATOM 2334 C CA . GLU A 1 293 ? -13.453 14.688 16.391 1 73.75 293 GLU A CA 1
ATOM 2335 C C . GLU A 1 293 ? -14.453 14.609 17.531 1 73.75 293 GLU A C 1
ATOM 2337 O O . GLU A 1 293 ? -14.211 13.922 18.531 1 73.75 293 GLU A O 1
ATOM 2342 N N . GLY A 1 294 ? -15.383 15.508 17.469 1 69.81 294 GLY A N 1
ATOM 2343 C CA . GLY A 1 294 ? -16.438 15.461 18.453 1 69.81 294 GLY A CA 1
ATOM 2344 C C . GLY A 1 294 ? -17.531 14.453 18.125 1 69.81 294 GLY A C 1
ATOM 2345 O O . GLY A 1 294 ? -17.641 14.016 16.984 1 69.81 294 GLY A O 1
ATOM 2346 N N . PHE A 1 295 ? -17.984 13.82 19.219 1 67.69 295 PHE A N 1
ATOM 2347 C CA . PHE A 1 295 ? -19.125 12.906 19.047 1 67.69 295 PHE A CA 1
ATOM 2348 C C . PHE A 1 2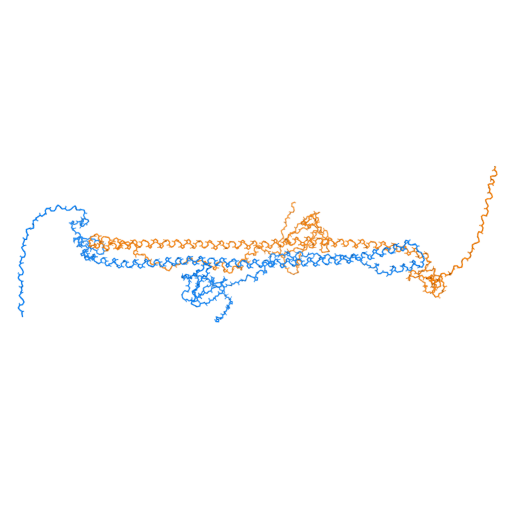95 ? -20.438 13.633 19.297 1 67.69 295 PHE A C 1
ATOM 2350 O O . PHE A 1 295 ? -20.656 14.164 20.391 1 67.69 295 PHE A O 1
ATOM 2357 N N . ASN A 1 296 ? -21.125 13.922 18.234 1 62.31 296 ASN A N 1
ATOM 2358 C CA . ASN A 1 296 ? -22.328 14.734 18.391 1 62.31 296 ASN A CA 1
ATOM 2359 C C . ASN A 1 296 ? -23.562 13.867 18.688 1 62.31 296 ASN A C 1
ATOM 2361 O O . ASN A 1 296 ? -24.359 14.203 19.547 1 62.31 296 ASN A O 1
ATOM 2365 N N . THR A 1 297 ? -23.812 12.938 17.875 1 68.44 297 THR A N 1
ATOM 2366 C CA . THR A 1 297 ? -25.016 12.125 18.047 1 68.44 297 THR A CA 1
ATOM 2367 C C . THR A 1 297 ? -24.688 10.641 17.969 1 68.44 297 THR A C 1
ATOM 2369 O O . THR A 1 297 ? -23.688 10.25 17.359 1 68.44 297 THR A O 1
ATOM 2372 N N . GLY A 1 298 ? -25.375 9.859 18.828 1 69.56 298 GLY A N 1
ATOM 2373 C CA . GLY A 1 298 ? -25.266 8.414 18.734 1 69.56 298 GLY A CA 1
ATOM 2374 C C . GLY A 1 298 ? -24.484 7.805 19.891 1 69.56 298 GLY A C 1
ATOM 2375 O O . GLY A 1 298 ? -24.156 8.492 20.859 1 69.56 298 GLY A O 1
ATOM 2376 N N . VAL A 1 299 ? -24.484 6.566 20.031 1 69.19 299 VAL A N 1
ATOM 2377 C CA . VAL A 1 299 ? -23.734 5.82 21.047 1 69.19 299 VAL A CA 1
ATOM 2378 C C . VAL A 1 299 ? -22.391 5.391 20.469 1 69.19 299 VAL A C 1
ATOM 2380 O O . VAL A 1 299 ? -22.328 4.832 19.375 1 69.19 299 VAL A O 1
ATOM 2383 N N . HIS A 1 300 ? -21.391 6.031 21.094 1 70.5 300 HIS A N 1
ATOM 2384 C CA . HIS A 1 300 ? -20.047 5.676 20.688 1 70.5 300 HIS A CA 1
ATOM 2385 C C . HIS A 1 300 ? -19.297 4.938 21.797 1 70.5 300 HIS A C 1
ATOM 2387 O O . HIS A 1 300 ? -19.5 5.23 22.969 1 70.5 300 HIS A O 1
ATOM 2393 N N . TRP A 1 301 ? -18.734 3.77 21.484 1 67.12 301 TRP A N 1
ATOM 2394 C CA . TRP A 1 301 ? -17.953 3.059 22.484 1 67.12 301 TRP A CA 1
ATOM 2395 C C . TRP A 1 301 ? -16.562 2.73 21.953 1 67.12 301 TRP A C 1
ATOM 2397 O O . TRP A 1 301 ? -16.359 2.605 20.75 1 67.12 301 TRP A O 1
ATOM 2407 N N . TRP A 1 302 ? -15.664 2.969 22.812 1 71 302 TRP A N 1
ATOM 2408 C CA . TRP A 1 302 ? -14.312 2.506 22.516 1 71 302 TRP A CA 1
ATOM 2409 C C . TRP A 1 302 ? -13.594 2.043 23.781 1 71 302 TRP A C 1
ATOM 2411 O O . TRP A 1 302 ? -14.039 2.338 24.891 1 71 302 TRP A O 1
ATOM 2421 N N . ASP A 1 303 ? -12.648 1.136 23.5 1 66.94 303 ASP A N 1
ATOM 2422 C CA . ASP A 1 303 ? -11.875 0.639 24.625 1 66.94 303 ASP A CA 1
ATOM 2423 C C . ASP A 1 303 ? -10.711 1.574 24.953 1 66.94 303 ASP A C 1
ATOM 2425 O O . ASP A 1 303 ? -10.078 2.131 24.047 1 66.94 303 ASP A O 1
ATOM 2429 N N . ILE A 1 304 ? -10.617 1.903 26.281 1 69.56 304 ILE A N 1
ATOM 2430 C CA . ILE A 1 304 ? -9.453 2.654 26.734 1 69.56 304 ILE A CA 1
ATOM 2431 C C . ILE A 1 304 ? -8.562 1.747 27.578 1 69.56 304 ILE A C 1
ATOM 2433 O O . ILE A 1 304 ? -9.023 1.108 28.531 1 69.56 304 ILE A O 1
ATOM 2437 N N . GLU A 1 305 ? -7.383 1.562 27.094 1 69.25 305 GLU A N 1
ATOM 2438 C CA . GLU A 1 305 ? -6.402 0.836 27.891 1 69.25 305 GLU A CA 1
ATOM 2439 C C . GLU A 1 305 ? -5.582 1.789 28.75 1 69.25 305 GLU A C 1
ATOM 2441 O O . GLU A 1 305 ? -5 2.752 28.25 1 69.25 305 GLU A O 1
ATOM 2446 N N . CYS A 1 306 ? -5.758 1.649 30.078 1 66 306 CYS A N 1
ATOM 2447 C CA . CYS A 1 306 ? -5.008 2.486 31.016 1 66 306 CYS A CA 1
ATOM 2448 C C . CYS A 1 306 ? -3.842 1.715 31.625 1 66 306 CYS A C 1
ATOM 2450 O O . CYS A 1 306 ? -3.986 0.544 31.984 1 66 306 CYS A O 1
ATOM 2452 N N . GLN A 1 307 ? -2.613 2.029 31.297 1 64.38 307 GLN A N 1
ATOM 2453 C CA . GLN A 1 307 ? -1.466 1.416 31.953 1 64.38 307 GLN A CA 1
ATOM 2454 C C . GLN A 1 307 ? -0.976 2.277 33.125 1 64.38 307 GLN A C 1
ATOM 2456 O O . GLN A 1 307 ? -1.031 3.506 33.062 1 64.38 307 GLN A O 1
ATOM 2461 N N . GLN A 1 308 ? -1.023 1.745 34.406 1 53.22 308 GLN A N 1
ATOM 2462 C CA . GLN A 1 308 ? -0.558 2.422 35.594 1 53.22 308 GLN A CA 1
ATOM 2463 C C . GLN A 1 308 ? 0.882 2.9 35.438 1 53.22 308 GLN A C 1
ATOM 2465 O O . GLN A 1 308 ? 1.688 2.254 34.781 1 53.22 308 GLN A O 1
ATOM 2470 N N . MET A 1 309 ? 1.142 4.184 35.656 1 48.56 309 MET A N 1
ATOM 2471 C CA . MET A 1 309 ? 2.498 4.676 35.875 1 48.56 309 MET A CA 1
ATOM 2472 C C . MET A 1 309 ? 3.188 3.896 36.969 1 48.56 309 MET A C 1
ATOM 2474 O O . MET A 1 309 ? 2.586 3.633 38.031 1 48.56 309 MET A O 1
ATOM 2478 N N . ALA A 1 310 ? 4.18 2.984 36.719 1 38.88 310 ALA A N 1
ATOM 2479 C CA . ALA A 1 310 ? 4.992 2.576 37.875 1 38.88 310 ALA A CA 1
ATOM 2480 C C . ALA A 1 310 ? 5.723 3.771 38.469 1 38.88 310 ALA A C 1
ATOM 2482 O O . ALA A 1 310 ? 6.09 4.711 37.781 1 38.88 310 ALA A O 1
ATOM 2483 N N . MET B 1 1 ? 29.766 -87.188 -86.5 1 24.3 1 MET B N 1
ATOM 2484 C CA . MET B 1 1 ? 31.156 -87.375 -86.125 1 24.3 1 MET B CA 1
ATOM 2485 C C . MET B 1 1 ? 31.266 -87.438 -84.562 1 24.3 1 MET B C 1
ATOM 2487 O O . MET B 1 1 ? 30.547 -86.75 -83.875 1 24.3 1 MET B O 1
ATOM 2491 N N . SER B 1 2 ? 31.766 -88.688 -83.938 1 23.59 2 SER B N 1
ATOM 2492 C CA . SER B 1 2 ? 31.625 -89.5 -82.75 1 23.59 2 SER B CA 1
ATOM 2493 C C . SER B 1 2 ? 32.406 -88.938 -81.562 1 23.59 2 SER B C 1
ATOM 2495 O O . SER B 1 2 ? 33.625 -88.875 -81.562 1 23.59 2 SER B O 1
ATOM 2497 N N . TYR B 1 3 ? 32.062 -87.688 -81 1 25.27 3 TYR B N 1
ATOM 2498 C CA . TYR B 1 3 ? 32.969 -86.938 -80.125 1 25.27 3 TYR B CA 1
ATOM 2499 C C . TYR B 1 3 ? 33.312 -87.688 -78.875 1 25.27 3 TYR B C 1
ATOM 2501 O O . TYR B 1 3 ? 32.438 -87.938 -78.062 1 25.27 3 TYR B O 1
ATOM 2509 N N . GLU B 1 4 ? 34.438 -88.438 -78.75 1 22.97 4 GLU B N 1
ATOM 2510 C CA . GLU B 1 4 ? 34.906 -89.5 -77.875 1 22.97 4 GLU B CA 1
ATOM 2511 C C . GLU B 1 4 ? 35.375 -88.938 -76.5 1 22.97 4 GLU B C 1
ATOM 2513 O O . GLU B 1 4 ? 35.938 -89.688 -75.688 1 22.97 4 GLU B O 1
ATOM 2518 N N . ALA B 1 5 ? 34.781 -87.75 -75.938 1 30.92 5 ALA B N 1
ATOM 2519 C CA . ALA B 1 5 ? 35.812 -87.188 -75.062 1 30.92 5 ALA B CA 1
ATOM 2520 C C . ALA B 1 5 ? 36.281 -88.125 -74 1 30.92 5 ALA B C 1
ATOM 2522 O O . ALA B 1 5 ? 35.531 -89.062 -73.625 1 30.92 5 ALA B O 1
ATOM 2523 N N . PRO B 1 6 ? 37.438 -87.812 -73.375 1 26.2 6 PRO B N 1
ATOM 2524 C CA . PRO B 1 6 ? 38.469 -88.562 -72.625 1 26.2 6 PRO B CA 1
ATOM 2525 C C . PRO B 1 6 ? 38 -89 -71.25 1 26.2 6 PRO B C 1
ATOM 2527 O O . PRO B 1 6 ? 37.031 -88.438 -70.75 1 26.2 6 PRO B O 1
ATOM 2530 N N . LEU B 1 7 ? 38.438 -90.188 -70.75 1 25.06 7 LEU B N 1
ATOM 2531 C CA . LEU B 1 7 ? 38.281 -91.188 -69.75 1 25.06 7 LEU B CA 1
ATOM 2532 C C . LEU B 1 7 ? 38.719 -90.688 -68.375 1 25.06 7 LEU B C 1
ATOM 2534 O O . LEU B 1 7 ? 39.906 -90.5 -68.125 1 25.06 7 LEU B O 1
ATOM 2538 N N . HIS B 1 8 ? 38.125 -89.438 -67.875 1 24.42 8 HIS B N 1
ATOM 2539 C CA . HIS B 1 8 ? 38.75 -88.75 -66.75 1 24.42 8 HIS B CA 1
ATOM 2540 C C . HIS B 1 8 ? 38.844 -89.75 -65.562 1 24.42 8 HIS B C 1
ATOM 2542 O O . HIS B 1 8 ? 37.938 -90.562 -65.312 1 24.42 8 HIS B O 1
ATOM 2548 N N . GLU B 1 9 ? 40.031 -89.938 -65.062 1 26.05 9 GLU B N 1
ATOM 2549 C CA . GLU B 1 9 ? 40.625 -90.875 -64.125 1 26.05 9 GLU B CA 1
ATOM 2550 C C . GLU B 1 9 ? 39.969 -90.812 -62.75 1 26.05 9 GLU B C 1
ATOM 2552 O O . GLU B 1 9 ? 39.594 -89.688 -62.312 1 26.05 9 GLU B O 1
ATOM 2557 N N . PRO B 1 10 ? 39.5 -92 -62.094 1 25.2 10 PRO B N 1
ATOM 2558 C CA . PRO B 1 10 ? 38.656 -92.312 -60.938 1 25.2 10 PRO B CA 1
ATOM 2559 C C . PRO B 1 10 ? 39.344 -91.938 -59.594 1 25.2 10 PRO B C 1
ATOM 2561 O O . PRO B 1 10 ? 40.438 -92.375 -59.312 1 25.2 10 PRO B O 1
ATOM 2564 N N . LEU B 1 11 ? 39.344 -90.562 -59.25 1 27.86 11 LEU B N 1
ATOM 2565 C CA . LEU B 1 11 ? 40.125 -90.062 -58.125 1 27.86 11 LEU B CA 1
ATOM 2566 C C . LEU B 1 11 ? 39.906 -91 -56.906 1 27.86 11 LEU B C 1
ATOM 2568 O O . LEU B 1 11 ? 38.812 -91.5 -56.688 1 27.86 11 LEU B O 1
ATOM 2572 N N . LEU B 1 12 ? 41 -91.375 -56.281 1 25.81 12 LEU B N 1
ATOM 2573 C CA . LEU B 1 12 ? 41.406 -92.25 -55.219 1 25.81 12 LEU B CA 1
ATOM 2574 C C . LEU B 1 12 ? 40.656 -91.938 -53.938 1 25.81 12 LEU B C 1
ATOM 2576 O O . LEU B 1 12 ? 40.531 -90.812 -53.562 1 25.81 12 LEU B O 1
ATOM 2580 N N . ARG B 1 13 ? 39.906 -93 -53.406 1 25.39 13 ARG B N 1
ATOM 2581 C CA . ARG B 1 13 ? 39.062 -93.375 -52.281 1 25.39 13 ARG B CA 1
ATOM 2582 C C . ARG B 1 13 ? 39.781 -93.125 -50.969 1 25.39 13 ARG B C 1
ATOM 2584 O O . ARG B 1 13 ? 40.594 -94 -50.562 1 25.39 13 ARG B O 1
ATOM 2591 N N . SER B 1 14 ? 40.375 -91.875 -50.75 1 25.03 14 SER B N 1
ATOM 2592 C CA . SER B 1 14 ? 41.156 -91.75 -49.5 1 25.03 14 SER B CA 1
ATOM 2593 C C . SER B 1 14 ? 40.375 -92.312 -48.312 1 25.03 14 SER B C 1
ATOM 2595 O O . SER B 1 14 ? 39.125 -92.312 -48.312 1 25.03 14 SER B O 1
ATOM 2597 N N . GLU B 1 15 ? 40.969 -93.062 -47.438 1 24.25 15 GLU B N 1
ATOM 2598 C CA . GLU B 1 15 ? 40.625 -93.938 -46.281 1 24.25 15 GLU B CA 1
ATOM 2599 C C . GLU B 1 15 ? 40.125 -93.062 -45.125 1 24.25 15 GLU B C 1
ATOM 2601 O O . GLU B 1 15 ? 40.812 -92.188 -44.656 1 24.25 15 GLU B O 1
ATOM 2606 N N . ALA B 1 16 ? 38.812 -92.688 -45.094 1 24.36 16 ALA B N 1
ATOM 2607 C CA . ALA B 1 16 ? 38.062 -91.938 -44.094 1 24.36 16 ALA B CA 1
ATOM 2608 C C . ALA B 1 16 ? 38.219 -92.562 -42.719 1 24.36 16 ALA B C 1
ATOM 2610 O O . ALA B 1 16 ? 37.75 -93.688 -42.469 1 24.36 16 ALA B O 1
ATOM 2611 N N . GLU B 1 17 ? 39.406 -92.438 -42.062 1 29.25 17 GLU B N 1
ATOM 2612 C CA . GLU B 1 17 ? 39.625 -92.875 -40.688 1 29.25 17 GLU B CA 1
ATOM 2613 C C . GLU B 1 17 ? 38.5 -92.438 -39.781 1 29.25 17 GLU B C 1
ATOM 2615 O O . GLU B 1 17 ? 37.938 -91.375 -39.906 1 29.25 17 GLU B O 1
ATOM 2620 N N . GLY B 1 18 ? 37.781 -93.375 -39.094 1 24.97 18 GLY B N 1
ATOM 2621 C CA . GLY B 1 18 ? 36.594 -93.5 -38.281 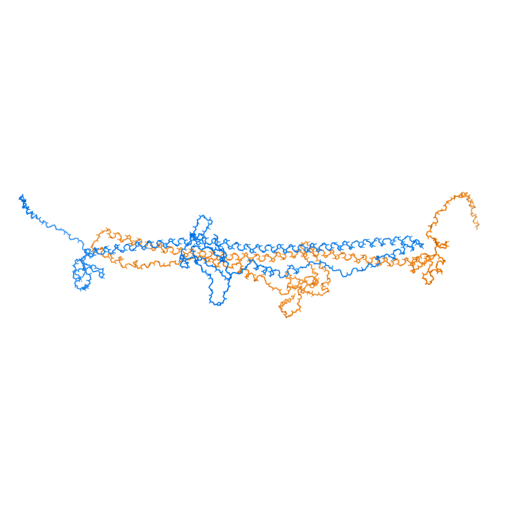1 24.97 18 GLY B CA 1
ATOM 2622 C C . GLY B 1 18 ? 36.656 -92.688 -36.969 1 24.97 18 GLY B C 1
ATOM 2623 O O . GLY B 1 18 ? 37.344 -93.125 -36.031 1 24.97 18 GLY B O 1
ATOM 2624 N N . LEU B 1 19 ? 37.031 -91.375 -36.969 1 28.27 19 LEU B N 1
ATOM 2625 C CA . LEU B 1 19 ? 37.125 -90.625 -35.719 1 28.27 19 LEU B CA 1
ATOM 2626 C C . LEU B 1 19 ? 35.938 -90.875 -34.812 1 28.27 19 LEU B C 1
ATOM 2628 O O . LEU B 1 19 ? 34.781 -90.75 -35.281 1 28.27 19 LEU B O 1
ATOM 2632 N N . ASP B 1 20 ? 36.062 -91.625 -33.719 1 29.66 20 ASP B N 1
ATOM 2633 C CA . ASP B 1 20 ? 35.25 -92 -32.562 1 29.66 20 ASP B CA 1
ATOM 2634 C C . ASP B 1 20 ? 34.688 -90.812 -31.859 1 29.66 20 ASP B C 1
ATOM 2636 O O . ASP B 1 20 ? 35.406 -90.125 -31.141 1 29.66 20 ASP B O 1
ATOM 2640 N N . SER B 1 21 ? 34.125 -89.812 -32.5 1 29.8 21 SER B N 1
ATOM 2641 C CA . SER B 1 21 ? 33.562 -88.625 -31.875 1 29.8 21 SER B CA 1
ATOM 2642 C C . SER B 1 21 ? 32.562 -89 -30.766 1 29.8 21 SER B C 1
ATOM 2644 O O . SER B 1 21 ? 31.656 -89.812 -30.984 1 29.8 21 SER B O 1
ATOM 2646 N N . SER B 1 22 ? 32.906 -88.938 -29.453 1 36.34 22 SER B N 1
ATOM 2647 C CA . SER B 1 22 ? 32.156 -89.125 -28.219 1 36.34 22 SER B CA 1
ATOM 2648 C C . SER B 1 22 ? 30.781 -88.438 -28.312 1 36.34 22 SER B C 1
ATOM 2650 O O . SER B 1 22 ? 30.656 -87.375 -28.891 1 36.34 22 SER B O 1
ATOM 2652 N N . PRO B 1 23 ? 29.688 -89.188 -28.078 1 35.22 23 PRO B N 1
ATOM 2653 C CA . PRO B 1 23 ? 28.297 -88.75 -28.203 1 35.22 23 PRO B CA 1
ATOM 2654 C C . PRO B 1 23 ? 28.016 -87.5 -27.359 1 35.22 23 PRO B C 1
ATOM 2656 O O . PRO B 1 23 ? 28.531 -87.375 -26.25 1 35.22 23 PRO B O 1
ATOM 2659 N N . PRO B 1 24 ? 27.984 -86.312 -27.828 1 35.5 24 PRO B N 1
ATOM 2660 C CA . PRO B 1 24 ? 27.547 -85.125 -27.062 1 35.5 24 PRO B CA 1
ATOM 2661 C C . PRO B 1 24 ? 26.406 -85.438 -26.094 1 35.5 24 PRO B C 1
ATOM 2663 O O . PRO B 1 24 ? 25.656 -86.375 -26.312 1 35.5 24 PRO B O 1
ATOM 2666 N N . SER B 1 25 ? 26.469 -85.125 -24.797 1 36.25 25 SER B N 1
ATOM 2667 C CA . SER B 1 25 ? 25.516 -85.25 -23.688 1 36.25 25 SER B CA 1
ATOM 2668 C C . SER B 1 25 ? 24.094 -84.938 -24.156 1 36.25 25 SER B C 1
ATOM 2670 O O . SER B 1 25 ? 23.859 -83.875 -24.75 1 36.25 25 SER B O 1
ATOM 2672 N N . LEU B 1 26 ? 23.156 -85.812 -24.438 1 36.84 26 LEU B N 1
ATOM 2673 C CA . LEU B 1 26 ? 21.766 -86.062 -24.781 1 36.84 26 LEU B CA 1
ATOM 2674 C C . LEU 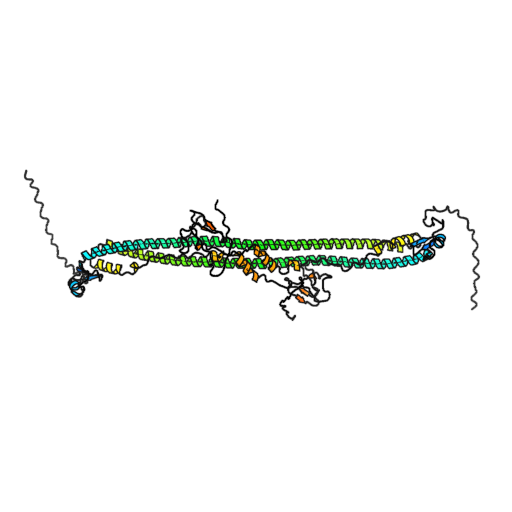B 1 26 ? 20.844 -85.312 -23.859 1 36.84 26 LEU B C 1
ATOM 2676 O O . LEU B 1 26 ? 19.641 -85.562 -23.812 1 36.84 26 LEU B O 1
ATOM 2680 N N . GLU B 1 27 ? 21.172 -84.75 -22.719 1 40.5 27 GLU B N 1
ATOM 2681 C CA . GLU B 1 27 ? 20 -84.125 -22.109 1 40.5 27 GLU B CA 1
ATOM 2682 C C . GLU B 1 27 ? 19.312 -83.188 -23.094 1 40.5 27 GLU B C 1
ATOM 2684 O O . GLU B 1 27 ? 19.609 -82 -23.125 1 40.5 27 GLU B O 1
ATOM 2689 N N . SER B 1 28 ? 19.422 -83.312 -24.266 1 46.06 28 SER B N 1
ATOM 2690 C CA . SER B 1 28 ? 18.844 -82.5 -25.297 1 46.06 28 SER B CA 1
ATOM 2691 C C . SER B 1 28 ? 17.344 -82.25 -25.062 1 46.06 28 SER B C 1
ATOM 2693 O O . SER B 1 28 ? 16.609 -83.25 -24.859 1 46.06 28 SER B O 1
ATOM 2695 N N . PRO B 1 29 ? 16.844 -81.062 -24.406 1 54.75 29 PRO B N 1
ATOM 2696 C CA . PRO B 1 29 ? 15.43 -80.688 -24.281 1 54.75 29 PRO B CA 1
ATOM 2697 C C . PRO B 1 29 ? 14.555 -81.312 -25.359 1 54.75 29 PRO B C 1
ATOM 2699 O O . PRO B 1 29 ? 13.32 -81.25 -25.297 1 54.75 29 PRO B O 1
ATOM 2702 N N . GLU B 1 30 ? 15.102 -82 -26.172 1 69.75 30 GLU B N 1
ATOM 2703 C CA . GLU B 1 30 ? 14.391 -82.5 -27.359 1 69.75 30 GLU B CA 1
ATOM 2704 C C . GLU B 1 30 ? 13.703 -83.812 -27.062 1 69.75 30 GLU B C 1
ATOM 2706 O O . GLU B 1 30 ? 12.984 -84.375 -27.906 1 69.75 30 GLU B O 1
ATOM 2711 N N . TRP B 1 31 ? 13.875 -84.25 -25.625 1 81.44 31 TRP B N 1
ATOM 2712 C CA . TRP B 1 31 ? 13.211 -85.562 -25.406 1 81.44 31 TRP B CA 1
ATOM 2713 C C . TRP B 1 31 ? 12.164 -85.438 -24.297 1 81.44 31 TRP B C 1
ATOM 2715 O O . TRP B 1 31 ? 12.32 -84.625 -23.359 1 81.44 31 TRP B O 1
ATOM 2725 N N . CYS B 1 32 ? 11.117 -86.188 -24.422 1 85.94 32 CYS B N 1
ATOM 2726 C CA . CYS B 1 32 ? 10.07 -86.25 -23.406 1 85.94 32 CYS B CA 1
ATOM 2727 C C . CYS B 1 32 ? 10.539 -87.062 -22.203 1 85.94 32 CYS B C 1
ATOM 2729 O O . CYS B 1 32 ? 10.914 -88.25 -22.328 1 85.94 32 CYS B O 1
ATOM 2731 N N . GLY B 1 33 ? 10.703 -86.438 -21.016 1 80.19 33 GLY B N 1
ATOM 2732 C CA . GLY B 1 33 ? 11.133 -87.125 -19.797 1 80.19 33 GLY B CA 1
ATOM 2733 C C . GLY B 1 33 ? 10.242 -88.312 -19.406 1 80.19 33 GLY B C 1
ATOM 2734 O O . GLY B 1 33 ? 10.703 -89.25 -18.797 1 80.19 33 GLY B O 1
ATOM 2735 N N . LYS B 1 34 ? 9.062 -88.25 -19.812 1 84.12 34 LYS B N 1
ATOM 2736 C CA . LYS B 1 34 ? 8.094 -89.25 -19.406 1 84.12 34 LYS B CA 1
ATOM 2737 C C . LYS B 1 34 ? 8.117 -90.438 -20.375 1 84.12 34 LYS B C 1
ATOM 2739 O O . LYS B 1 34 ? 7.996 -91.625 -19.938 1 84.12 34 LYS B O 1
ATOM 2744 N N . HIS B 1 35 ? 8.297 -90.25 -21.734 1 86.75 35 HIS B N 1
ATOM 2745 C CA . HIS B 1 35 ? 8.094 -91.25 -22.719 1 86.75 35 HIS B CA 1
ATOM 2746 C C . HIS B 1 35 ? 9.383 -91.562 -23.484 1 86.75 35 HIS B C 1
ATOM 2748 O O . HIS B 1 35 ? 9.414 -92.5 -24.328 1 86.75 35 HIS B O 1
ATOM 2754 N N . GLU B 1 36 ? 10.406 -90.812 -23.141 1 84.94 36 GLU B N 1
ATOM 2755 C CA . GLU B 1 36 ? 11.711 -91 -23.766 1 84.94 36 GLU B CA 1
ATOM 2756 C C . GLU B 1 36 ? 11.602 -90.938 -25.297 1 84.94 36 GLU B C 1
ATOM 2758 O O . GLU B 1 36 ? 12.18 -91.75 -26 1 84.94 36 GLU B O 1
ATOM 2763 N N . GLU B 1 37 ? 10.656 -90.188 -25.797 1 87.31 37 GLU B N 1
ATOM 2764 C CA . GLU B 1 37 ? 10.477 -89.938 -27.203 1 87.31 37 GLU B CA 1
ATOM 2765 C C . GLU B 1 37 ? 10.805 -88.438 -27.531 1 87.31 37 GLU B C 1
ATOM 2767 O O . GLU B 1 37 ? 10.773 -87.625 -26.641 1 87.31 37 GLU B O 1
ATOM 2772 N N . GLY B 1 38 ? 11.312 -88.25 -28.812 1 87.81 38 GLY B N 1
ATOM 2773 C CA . GLY B 1 38 ? 11.586 -86.875 -29.25 1 87.81 38 GLY B CA 1
ATOM 2774 C C . GLY B 1 38 ? 10.352 -86 -29.25 1 87.81 38 GLY B C 1
ATOM 2775 O O . GLY B 1 38 ? 9.242 -86.5 -29.5 1 87.81 38 GLY B O 1
ATOM 2776 N N . LEU B 1 39 ? 10.625 -84.812 -28.875 1 90.25 39 LEU B N 1
ATOM 2777 C CA . LEU B 1 39 ? 9.531 -83.875 -28.938 1 90.25 39 LEU B CA 1
ATOM 2778 C C . LEU B 1 39 ? 9.234 -83.438 -30.375 1 90.25 39 LEU B C 1
ATOM 2780 O O . LEU B 1 39 ? 10.117 -82.938 -31.062 1 90.25 39 LEU B O 1
ATOM 2784 N N . SER B 1 40 ? 8.031 -83.75 -30.891 1 88.44 40 SER B N 1
ATOM 2785 C CA . SER B 1 40 ? 7.73 -83.5 -32.281 1 88.44 40 SER B CA 1
ATOM 2786 C C . SER B 1 40 ? 6.441 -82.688 -32.438 1 88.44 40 SER B C 1
ATOM 2788 O O . SER B 1 40 ? 6.102 -82.25 -33.531 1 88.44 40 SER B O 1
ATOM 2790 N N . MET B 1 41 ? 5.75 -82.562 -31.328 1 91.94 41 MET B N 1
ATOM 2791 C CA . MET B 1 41 ? 4.465 -81.812 -31.375 1 91.94 41 MET B CA 1
ATOM 2792 C C . MET B 1 41 ? 4.469 -80.625 -30.438 1 91.94 41 MET B C 1
ATOM 2794 O O . MET B 1 41 ? 5.344 -80.5 -29.578 1 91.94 41 MET B O 1
ATOM 2798 N N . PHE B 1 42 ? 3.541 -79.75 -30.703 1 92.75 42 PHE B N 1
ATOM 2799 C CA . PHE B 1 42 ? 3.4 -78.562 -29.891 1 92.75 42 PHE B CA 1
ATOM 2800 C C . PHE B 1 42 ? 1.936 -78.25 -29.562 1 92.75 42 PHE B C 1
ATOM 2802 O O . PHE B 1 42 ? 1.079 -78.312 -30.453 1 92.75 42 PHE B O 1
ATOM 2809 N N . CYS B 1 43 ? 1.617 -78.125 -28.328 1 92.81 43 CYS B N 1
ATOM 2810 C CA . CYS B 1 43 ? 0.267 -77.75 -27.891 1 92.81 43 CYS B CA 1
ATOM 2811 C C . CYS B 1 43 ? 0.077 -76.25 -27.828 1 92.81 43 CYS B C 1
ATOM 2813 O O . CYS B 1 43 ? 0.688 -75.625 -26.984 1 92.81 43 CYS B O 1
ATOM 2815 N N . LEU B 1 44 ? -0.765 -75.688 -28.609 1 86.81 44 LEU B N 1
ATOM 2816 C CA . LEU B 1 44 ? -0.978 -74.25 -28.703 1 86.81 44 LEU B CA 1
ATOM 2817 C C . LEU B 1 44 ? -1.74 -73.75 -27.469 1 86.81 44 LEU B C 1
ATOM 2819 O O . LEU B 1 44 ? -1.57 -72.625 -27.062 1 86.81 44 LEU B O 1
ATOM 2823 N N . ASP B 1 45 ? -2.562 -74.562 -26.938 1 86.69 45 ASP B N 1
ATOM 2824 C CA . ASP B 1 45 ? -3.367 -74.188 -25.781 1 86.69 45 ASP B CA 1
ATOM 2825 C C . ASP B 1 45 ? -2.508 -74.062 -24.531 1 86.69 45 ASP B C 1
ATOM 2827 O O . ASP B 1 45 ? -2.711 -73.125 -23.719 1 86.69 45 ASP B O 1
ATOM 2831 N N . ASP B 1 46 ? -1.587 -74.875 -24.344 1 87.19 46 ASP B N 1
ATOM 2832 C CA . ASP B 1 46 ? -0.742 -74.938 -23.156 1 87.19 46 ASP B CA 1
ATOM 2833 C C . ASP B 1 46 ? 0.627 -74.312 -23.438 1 87.19 46 ASP B C 1
ATOM 2835 O O . ASP B 1 46 ? 1.42 -74.062 -22.531 1 87.19 46 ASP B O 1
ATOM 2839 N N . LEU B 1 47 ? 0.94 -74.125 -24.688 1 86.19 47 LEU B N 1
ATOM 2840 C CA . LEU B 1 47 ? 2.18 -73.562 -25.172 1 86.19 47 LEU B CA 1
ATOM 2841 C C . LEU B 1 47 ? 3.389 -74.375 -24.703 1 86.19 47 LEU B C 1
ATOM 2843 O O . LEU B 1 47 ? 4.344 -73.812 -24.172 1 86.19 47 LEU B O 1
ATOM 2847 N N . GLU B 1 48 ? 3.363 -75.625 -24.969 1 87.44 48 GLU B N 1
ATOM 2848 C CA . GLU B 1 48 ? 4.473 -76.5 -24.578 1 87.44 48 GLU B CA 1
ATOM 2849 C C . GLU B 1 48 ? 4.738 -77.5 -25.641 1 87.44 48 GLU B C 1
ATOM 2851 O O . GLU B 1 48 ? 3.805 -78.062 -26.234 1 87.44 48 GLU B O 1
ATOM 2856 N N . PRO B 1 49 ? 6.035 -77.812 -25.875 1 89.44 49 PRO B N 1
ATOM 2857 C CA . PRO B 1 49 ? 6.375 -78.938 -26.766 1 89.44 49 PRO B CA 1
ATOM 2858 C C . PRO B 1 49 ? 6.051 -80.312 -26.141 1 89.44 49 PRO B C 1
ATOM 2860 O O . PRO B 1 49 ? 6.195 -80.5 -24.938 1 89.44 49 PRO B O 1
ATOM 2863 N N . LEU B 1 50 ? 5.531 -81.188 -27.047 1 90.44 50 LEU B N 1
ATOM 2864 C CA . LEU B 1 50 ? 5.082 -82.5 -26.594 1 90.44 50 LEU B CA 1
ATOM 2865 C C . LEU B 1 50 ? 5.668 -83.625 -27.484 1 90.44 50 LEU B C 1
ATOM 2867 O O . LEU B 1 50 ? 6.031 -83.375 -28.625 1 90.44 50 LEU B O 1
ATOM 2871 N N . CYS B 1 51 ? 5.789 -84.812 -26.828 1 90.12 51 CYS B N 1
ATOM 2872 C CA . CYS B 1 51 ? 5.98 -86 -27.656 1 90.12 51 CYS B CA 1
ATOM 2873 C C . CYS B 1 51 ? 4.645 -86.562 -28.172 1 90.12 51 CYS B C 1
ATOM 2875 O O . CYS B 1 51 ? 3.586 -86.062 -27.781 1 90.12 51 CYS B O 1
ATOM 2877 N N . GLN B 1 52 ? 4.68 -87.562 -29 1 90 52 GLN B N 1
ATOM 2878 C CA . GLN B 1 52 ? 3.465 -88.062 -29.625 1 90 52 GLN B CA 1
ATOM 2879 C C . GLN B 1 52 ? 2.547 -88.688 -28.594 1 90 52 GLN B C 1
ATOM 2881 O O . GLN B 1 52 ? 1.324 -88.562 -28.656 1 90 52 GLN B O 1
ATOM 2886 N N . GLN B 1 53 ? 3.125 -89.312 -27.656 1 91.5 53 GLN B N 1
ATOM 2887 C CA . GLN B 1 53 ? 2.346 -90 -26.641 1 91.5 53 GLN B CA 1
ATOM 2888 C C . GLN B 1 53 ? 1.669 -89 -25.703 1 91.5 53 GLN B C 1
ATOM 2890 O O . GLN B 1 53 ? 0.51 -89.188 -25.312 1 91.5 53 GLN B O 1
ATOM 2895 N N . CYS B 1 54 ? 2.428 -88.062 -25.297 1 91.44 54 CYS B N 1
ATOM 2896 C CA . CYS B 1 54 ? 1.859 -87 -24.438 1 91.44 54 CYS B CA 1
ATOM 2897 C C . CYS B 1 54 ? 0.691 -86.312 -25.125 1 91.44 54 CYS B C 1
ATOM 2899 O O . CYS B 1 54 ? -0.307 -86 -24.484 1 91.44 54 CYS B O 1
ATOM 2901 N N . ALA B 1 55 ? 0.761 -86.062 -26.359 1 90.38 55 ALA B N 1
ATOM 2902 C CA . ALA B 1 55 ? -0.284 -85.375 -27.141 1 90.38 55 ALA B CA 1
ATOM 2903 C C . ALA B 1 55 ? -1.561 -86.25 -27.156 1 90.38 55 ALA B C 1
ATOM 2905 O O . ALA B 1 55 ? -2.664 -85.688 -27.062 1 90.38 55 ALA B O 1
ATOM 2906 N N . ALA B 1 56 ? -1.365 -87.5 -27.234 1 88.94 56 ALA B N 1
ATOM 2907 C CA . ALA B 1 56 ? -2.502 -88.375 -27.391 1 88.94 56 ALA B CA 1
ATOM 2908 C C . ALA B 1 56 ? -3.197 -88.625 -26.062 1 88.94 56 ALA B C 1
ATOM 2910 O O . ALA B 1 56 ? -4.402 -88.938 -26.016 1 88.94 56 ALA B O 1
ATOM 2911 N N . VAL B 1 57 ? -2.414 -88.562 -25 1 89.81 57 VAL B N 1
ATOM 2912 C CA . VAL B 1 57 ? -2.98 -88.938 -23.719 1 89.81 57 VAL B CA 1
ATOM 2913 C C . VAL B 1 57 ? -3.34 -87.75 -22.891 1 89.81 57 VAL B C 1
ATOM 2915 O O . VAL B 1 57 ? -4.477 -87.625 -22.422 1 89.81 57 VAL B O 1
ATOM 2918 N N . ASN B 1 58 ? -2.414 -86.812 -22.688 1 88.81 58 ASN B N 1
ATOM 2919 C CA . ASN B 1 58 ? -2.545 -85.75 -21.719 1 88.81 58 ASN B CA 1
ATOM 2920 C C . ASN B 1 58 ? -3.162 -84.5 -22.359 1 88.81 58 ASN B C 1
ATOM 2922 O O . ASN B 1 58 ? -3.691 -83.625 -21.641 1 88.81 58 ASN B O 1
ATOM 2926 N N . HIS B 1 59 ? -3.117 -84.375 -23.594 1 91.19 59 HIS B N 1
ATOM 2927 C CA . HIS B 1 59 ? -3.57 -83.188 -24.25 1 91.19 59 HIS B CA 1
ATOM 2928 C C . HIS B 1 59 ? -4.688 -83.438 -25.25 1 91.19 59 HIS B C 1
ATOM 2930 O O . HIS B 1 59 ? -4.75 -82.812 -26.312 1 91.19 59 HIS B O 1
ATOM 2936 N N . VAL B 1 60 ? -5.379 -84.438 -24.859 1 87.06 60 VAL B N 1
ATOM 2937 C CA . VAL B 1 60 ? -6.523 -84.812 -25.703 1 87.06 60 VAL B CA 1
ATOM 2938 C C . VAL B 1 60 ? -7.48 -83.562 -25.781 1 87.06 60 VAL B C 1
ATOM 2940 O O . VAL B 1 60 ? -7.809 -83 -24.766 1 87.06 60 VAL B O 1
ATOM 2943 N N . GLY B 1 61 ? -7.922 -83.188 -27.062 1 88.88 61 GLY B N 1
ATOM 2944 C CA . GLY B 1 61 ? -8.852 -82.062 -27.25 1 88.88 61 GLY B CA 1
ATOM 2945 C C . GLY B 1 61 ? -8.156 -80.75 -27.422 1 88.88 61 GLY B C 1
ATOM 2946 O O . GLY B 1 61 ? -8.789 -79.75 -27.766 1 88.88 61 GLY B O 1
ATOM 2947 N N . HIS B 1 62 ? -6.875 -80.688 -27.062 1 92.06 62 HIS B N 1
ATOM 2948 C CA . HIS B 1 62 ? -6.137 -79.438 -27.25 1 92.06 62 HIS B CA 1
ATOM 2949 C C . HIS B 1 62 ? -5.758 -79.25 -28.703 1 92.06 62 HIS B C 1
ATOM 2951 O O . HIS B 1 62 ? -5.832 -80.188 -29.516 1 92.06 62 HIS B O 1
ATOM 2957 N N . ARG B 1 63 ? -5.465 -77.938 -29.031 1 90.88 63 ARG B N 1
ATOM 2958 C CA . ARG B 1 63 ? -4.926 -77.688 -30.359 1 90.88 63 ARG B CA 1
ATOM 2959 C C . ARG B 1 63 ? -3.443 -78 -30.438 1 90.88 63 ARG B C 1
ATOM 2961 O O . ARG B 1 63 ? -2.586 -77.188 -30.078 1 90.88 63 ARG B O 1
ATOM 2968 N N . VAL B 1 64 ? -3.213 -79.25 -30.938 1 92.81 64 VAL B N 1
ATOM 2969 C CA . VAL B 1 64 ? -1.852 -79.75 -31 1 92.81 64 VAL B CA 1
ATOM 2970 C C . VAL B 1 64 ? -1.416 -79.875 -32.469 1 92.81 64 VAL B C 1
ATOM 2972 O O . VAL B 1 64 ? -2.164 -80.375 -33.312 1 92.81 64 VAL B O 1
ATOM 2975 N N . TYR B 1 65 ? -0.288 -79.375 -32.719 1 92.25 65 TYR B N 1
ATOM 2976 C CA . TYR B 1 65 ? 0.247 -79.375 -34.094 1 92.25 65 TYR B CA 1
ATOM 2977 C C . TYR B 1 65 ? 1.68 -79.875 -34.125 1 92.25 65 TYR B C 1
ATOM 2979 O O . TYR B 1 65 ? 2.312 -80.062 -33.062 1 92.25 65 TYR B O 1
ATOM 2987 N N . LEU B 1 66 ? 2.135 -80.25 -35.438 1 91.19 66 LEU B N 1
ATOM 2988 C CA . LEU B 1 66 ? 3.553 -80.562 -35.625 1 91.19 66 LEU B CA 1
ATOM 2989 C C . LEU B 1 66 ? 4.41 -79.375 -35.25 1 91.19 66 LEU B C 1
ATOM 2991 O O . LEU B 1 66 ? 3.994 -78.25 -35.438 1 91.19 66 LEU B O 1
ATOM 2995 N N . LEU B 1 67 ? 5.598 -79.562 -34.781 1 89 67 LEU B N 1
ATOM 2996 C CA . LEU B 1 67 ? 6.48 -78.5 -34.312 1 89 67 LEU B CA 1
ATOM 2997 C C . LEU B 1 67 ? 6.676 -77.5 -35.406 1 89 67 LEU B C 1
ATOM 2999 O O . LEU B 1 67 ? 6.59 -76.25 -35.156 1 89 67 LEU B O 1
ATOM 3003 N N . THR B 1 68 ? 6.953 -77.938 -36.594 1 86.25 68 THR B N 1
ATOM 3004 C CA . THR B 1 68 ? 7.258 -77 -37.719 1 86.25 68 THR B CA 1
ATOM 3005 C C . THR B 1 68 ? 6.047 -76.188 -38.062 1 86.25 68 THR B C 1
ATOM 3007 O O . THR B 1 68 ? 6.184 -75 -38.344 1 86.25 68 THR B O 1
ATOM 3010 N N . GLU B 1 69 ? 4.871 -76.812 -38.031 1 90.25 69 GLU B N 1
ATOM 3011 C CA . GLU B 1 69 ? 3.645 -76.062 -38.312 1 90.25 69 GLU B CA 1
ATOM 3012 C C . GLU B 1 69 ? 3.33 -75.062 -37.219 1 90.25 69 GLU B C 1
ATOM 3014 O O . GLU B 1 69 ? 2.967 -73.938 -37.531 1 90.25 69 GLU B O 1
ATOM 3019 N N . ALA B 1 70 ? 3.449 -75.562 -36.062 1 89.44 70 ALA B N 1
ATOM 3020 C CA . ALA B 1 70 ? 3.207 -74.688 -34.938 1 89.44 70 ALA B CA 1
ATOM 3021 C C . ALA B 1 70 ? 4.168 -73.5 -34.938 1 89.44 70 ALA B C 1
ATOM 3023 O O . ALA B 1 70 ? 3.783 -72.375 -34.625 1 89.44 70 ALA B O 1
ATOM 3024 N N . ALA B 1 71 ? 5.449 -73.688 -35.312 1 89.69 71 ALA B N 1
ATOM 3025 C CA . ALA B 1 71 ? 6.465 -72.625 -35.344 1 89.69 71 ALA B CA 1
ATOM 3026 C C . ALA B 1 71 ? 6.078 -71.5 -36.312 1 89.69 71 ALA B C 1
ATOM 3028 O O . ALA B 1 71 ? 6.285 -70.312 -36.062 1 89.69 71 ALA B O 1
ATOM 3029 N N . VAL B 1 72 ? 5.543 -71.938 -37.438 1 89.25 72 VAL B N 1
ATOM 3030 C CA . VAL B 1 72 ? 5.141 -71 -38.438 1 89.25 72 VAL B CA 1
ATOM 3031 C C . VAL B 1 72 ? 4.062 -70.062 -37.875 1 89.25 72 VAL B C 1
ATOM 3033 O O . VAL B 1 72 ? 4.152 -68.812 -38 1 89.25 72 VAL B O 1
ATOM 3036 N N . ASP B 1 73 ? 3.076 -70.688 -37.25 1 88.31 73 ASP B N 1
ATOM 3037 C CA . ASP B 1 73 ? 1.981 -69.938 -36.656 1 88.31 73 ASP B CA 1
ATOM 3038 C C . ASP B 1 73 ? 2.48 -69 -35.562 1 88.31 73 ASP B C 1
ATOM 3040 O O . ASP B 1 73 ? 2.062 -67.875 -35.438 1 88.31 73 ASP B O 1
ATOM 3044 N N . CYS B 1 74 ? 3.332 -69.562 -34.781 1 87.94 74 CYS B N 1
ATOM 3045 C CA . CYS B 1 74 ? 3.863 -68.812 -33.656 1 87.94 74 CYS B CA 1
ATOM 3046 C C . CYS B 1 74 ? 4.695 -67.625 -34.125 1 87.94 74 CYS B C 1
ATOM 3048 O O . CYS B 1 74 ? 4.664 -66.562 -33.531 1 87.94 74 CYS B O 1
ATOM 3050 N N . LYS B 1 75 ? 5.465 -67.812 -35.156 1 89.56 75 LYS B N 1
ATOM 3051 C CA . LYS B 1 75 ? 6.246 -66.688 -35.719 1 89.56 75 LYS B CA 1
ATOM 3052 C C . LYS B 1 75 ? 5.344 -65.562 -36.219 1 89.56 75 LYS B C 1
ATOM 3054 O O . LYS B 1 75 ? 5.641 -64.375 -36.031 1 89.56 75 LYS B O 1
ATOM 3059 N N . GLU B 1 76 ? 4.242 -66 -36.844 1 89.81 76 GLU B N 1
ATOM 3060 C CA . GLU B 1 76 ? 3.295 -65 -37.344 1 89.81 76 GLU B CA 1
ATOM 3061 C C . GLU B 1 76 ? 2.688 -64.25 -36.188 1 89.81 76 GLU B C 1
ATOM 3063 O O . GLU B 1 76 ? 2.516 -63 -36.25 1 89.81 76 GLU B O 1
ATOM 3068 N N . GLU B 1 77 ? 2.344 -64.875 -35.125 1 87.44 77 GLU B N 1
ATOM 3069 C CA . GLU B 1 77 ? 1.797 -64.25 -33.938 1 87.44 77 GLU B CA 1
ATOM 3070 C C . GLU B 1 77 ? 2.816 -63.281 -33.312 1 87.44 77 GLU B C 1
ATOM 3072 O O . GLU B 1 77 ? 2.459 -62.188 -32.875 1 87.44 77 GLU B O 1
ATOM 3077 N N . LEU B 1 78 ? 4.059 -63.719 -33.281 1 87.94 78 LEU B N 1
ATOM 3078 C CA . LEU B 1 78 ? 5.121 -62.875 -32.719 1 87.94 78 LEU B CA 1
ATOM 3079 C C . LEU B 1 78 ? 5.297 -61.625 -33.562 1 87.94 78 LEU B C 1
ATOM 3081 O O . LEU B 1 78 ? 5.523 -60.531 -33.031 1 87.94 78 LEU B O 1
ATOM 3085 N N . ARG B 1 79 ? 5.168 -61.781 -34.875 1 90.88 79 ARG B N 1
ATOM 3086 C CA . ARG B 1 79 ? 5.285 -60.625 -35.75 1 90.88 79 ARG B CA 1
ATOM 3087 C C . ARG B 1 79 ? 4.168 -59.625 -35.5 1 90.88 79 ARG B C 1
ATOM 3089 O O . ARG B 1 79 ? 4.402 -58.438 -35.469 1 90.88 79 ARG B O 1
ATOM 3096 N N . THR B 1 80 ? 2.938 -60.156 -35.281 1 89.25 80 THR B N 1
ATOM 3097 C CA . THR B 1 80 ? 1.812 -59.281 -34.969 1 89.25 80 THR B CA 1
ATOM 3098 C C . THR B 1 80 ? 2.045 -58.594 -33.625 1 89.25 80 THR B C 1
ATOM 3100 O O . THR B 1 80 ? 1.76 -57.375 -33.5 1 89.25 80 THR B O 1
ATOM 3103 N N . SER B 1 81 ? 2.52 -59.344 -32.688 1 85.75 81 SER B N 1
ATOM 3104 C CA . SER B 1 81 ? 2.83 -58.781 -31.375 1 85.75 81 SER B CA 1
ATOM 3105 C C . SER B 1 81 ? 3.896 -57.688 -31.5 1 85.75 81 SER B C 1
ATOM 3107 O O . SER B 1 81 ? 3.838 -56.688 -30.797 1 85.75 81 SER B O 1
ATOM 3109 N N . LEU B 1 82 ? 4.891 -57.906 -32.344 1 90.31 82 LEU B N 1
ATOM 3110 C CA . LEU B 1 82 ? 5.953 -56.938 -32.594 1 90.31 82 LEU B CA 1
ATOM 3111 C C . LEU B 1 82 ? 5.391 -55.625 -33.125 1 90.31 82 LEU B C 1
ATOM 3113 O O . LEU B 1 82 ? 5.824 -54.562 -32.719 1 90.31 82 LEU B O 1
ATOM 3117 N N . THR B 1 83 ? 4.43 -55.781 -34.062 1 90.94 83 THR B N 1
ATOM 3118 C CA . THR B 1 83 ? 3.785 -54.562 -34.594 1 90.94 83 THR B CA 1
ATOM 3119 C C . THR B 1 83 ? 3.082 -53.812 -33.5 1 90.94 83 THR B C 1
ATOM 3121 O O . THR B 1 83 ? 3.164 -52.562 -33.438 1 90.94 83 THR B O 1
ATOM 3124 N N . GLY B 1 84 ? 2.412 -54.531 -32.625 1 88.12 84 GLY B N 1
ATOM 3125 C CA . GLY B 1 84 ? 1.744 -53.906 -31.484 1 88.12 84 GLY B CA 1
ATOM 3126 C C . GLY B 1 84 ? 2.703 -53.219 -30.531 1 88.12 84 GLY B C 1
ATOM 3127 O O . GLY B 1 84 ? 2.436 -52.125 -30.062 1 88.12 84 GLY B O 1
ATOM 3128 N N . LEU B 1 85 ? 3.762 -53.844 -30.234 1 89.56 85 LEU B N 1
ATOM 3129 C CA . LEU B 1 85 ? 4.766 -53.312 -29.328 1 89.56 85 LEU B CA 1
ATOM 3130 C C . LEU B 1 85 ? 5.402 -52.062 -29.922 1 89.56 85 LEU B C 1
ATOM 3132 O O . LEU B 1 85 ? 5.652 -51.094 -29.203 1 89.56 85 LEU B O 1
ATOM 3136 N N . ASN B 1 86 ? 5.641 -52.094 -31.203 1 92.06 86 ASN B N 1
ATOM 3137 C CA . ASN B 1 86 ? 6.203 -50.906 -31.859 1 92.06 86 ASN B CA 1
ATOM 3138 C C . ASN B 1 86 ? 5.258 -49.719 -31.797 1 92.06 86 ASN B C 1
ATOM 3140 O O . ASN B 1 86 ? 5.699 -48.594 -31.578 1 92.06 86 ASN B O 1
ATOM 3144 N N . LYS B 1 87 ? 4.004 -50 -32 1 90.81 87 LYS B N 1
ATOM 3145 C CA . LYS B 1 87 ? 3.014 -48.938 -31.891 1 90.81 87 LYS B CA 1
ATOM 3146 C C . LYS B 1 87 ? 2.996 -48.344 -30.484 1 90.81 87 LYS B C 1
ATOM 3148 O O . LYS B 1 87 ? 2.875 -47.156 -30.297 1 90.81 87 LYS B O 1
ATOM 3153 N N . LYS B 1 88 ? 3.084 -49.188 -29.484 1 88.75 88 LYS B N 1
ATOM 3154 C CA . LYS B 1 88 ? 3.102 -48.719 -28.094 1 88.75 88 LYS B CA 1
ATOM 3155 C C . LYS B 1 88 ? 4.301 -47.812 -27.812 1 88.75 88 LYS B C 1
ATOM 3157 O O . LYS B 1 88 ? 4.184 -46.812 -27.109 1 88.75 88 LYS B O 1
ATOM 3162 N N . VAL B 1 89 ? 5.445 -48.188 -28.344 1 91.81 89 VAL B N 1
ATOM 3163 C CA . VAL B 1 89 ? 6.648 -47.375 -28.172 1 91.81 89 VAL B CA 1
ATOM 3164 C C . VAL B 1 89 ? 6.418 -45.969 -28.766 1 91.81 89 VAL B C 1
ATOM 3166 O O . VAL B 1 89 ? 6.758 -44.969 -28.141 1 91.81 89 VAL B O 1
ATOM 3169 N N . ILE B 1 90 ? 5.805 -45.938 -29.906 1 91.75 90 ILE B N 1
ATOM 3170 C CA . ILE B 1 90 ? 5.535 -44.656 -30.578 1 91.75 90 ILE B CA 1
ATOM 3171 C C . ILE B 1 90 ? 4.605 -43.812 -29.703 1 91.75 90 ILE B C 1
ATOM 3173 O O . ILE B 1 90 ? 4.836 -42.625 -29.516 1 91.75 90 ILE B O 1
ATOM 3177 N N . ASP B 1 91 ? 3.586 -44.406 -29.172 1 89.44 91 ASP B N 1
ATOM 3178 C CA . ASP B 1 91 ? 2.629 -43.719 -28.328 1 89.44 91 ASP B CA 1
ATOM 3179 C C . ASP B 1 91 ? 3.303 -43.188 -27.062 1 89.44 91 ASP B C 1
ATOM 3181 O O . ASP B 1 91 ? 3.035 -42.031 -26.641 1 89.44 91 ASP B O 1
ATOM 3185 N N . LEU B 1 92 ? 4.105 -44 -26.5 1 90.12 92 LEU B N 1
ATOM 3186 C CA . LEU B 1 92 ? 4.805 -43.594 -25.281 1 90.12 92 LEU B CA 1
ATOM 3187 C C . LEU B 1 92 ? 5.766 -42.438 -25.578 1 90.12 92 LEU B C 1
ATOM 3189 O O . LEU B 1 92 ? 5.941 -41.531 -24.75 1 90.12 92 LEU B O 1
ATOM 3193 N N . GLU B 1 93 ? 6.387 -42.438 -26.688 1 91.25 93 GLU B N 1
ATOM 3194 C CA . GLU B 1 93 ? 7.273 -41.375 -27.078 1 91.25 93 GLU B CA 1
ATOM 3195 C C . GLU B 1 93 ? 6.504 -40.062 -27.234 1 91.25 93 GLU B C 1
ATOM 3197 O O . GLU B 1 93 ? 7 -39 -26.859 1 91.25 93 GLU B O 1
ATOM 3202 N N . LYS B 1 94 ? 5.344 -40.156 -27.828 1 89.12 94 LYS B N 1
ATOM 3203 C CA . LYS B 1 94 ? 4.496 -38.969 -27.969 1 89.12 94 LYS B CA 1
ATOM 3204 C C . LYS B 1 94 ? 4.133 -38.406 -26.609 1 89.12 94 LYS B C 1
ATOM 3206 O O . LYS B 1 94 ? 4.141 -37.188 -26.422 1 89.12 94 LYS B O 1
ATOM 3211 N N . VAL B 1 95 ? 3.809 -39.219 -25.703 1 87.5 95 VAL B N 1
ATOM 3212 C CA . VAL B 1 95 ? 3.475 -38.781 -24.344 1 87.5 95 VAL B CA 1
ATOM 3213 C C . VAL B 1 95 ? 4.684 -38.094 -23.719 1 87.5 95 VAL B C 1
ATOM 3215 O O . VAL B 1 95 ? 4.543 -37.062 -23.078 1 87.5 95 VAL B O 1
ATOM 3218 N N . SER B 1 96 ? 5.82 -38.719 -23.891 1 88.5 96 SER B N 1
ATOM 3219 C CA . SER B 1 96 ? 7.047 -38.125 -23.359 1 88.5 96 SER B CA 1
ATOM 3220 C C . SER B 1 96 ? 7.285 -36.75 -23.922 1 88.5 96 SER B C 1
ATOM 3222 O O . SER B 1 96 ? 7.688 -35.844 -23.203 1 88.5 96 SER B O 1
ATOM 3224 N N . GLN B 1 97 ? 7.043 -36.562 -25.156 1 88.06 97 GLN B N 1
ATOM 3225 C CA . GLN B 1 97 ? 7.191 -35.281 -25.812 1 88.06 97 GLN B CA 1
ATOM 3226 C C . GLN B 1 97 ? 6.203 -34.25 -25.25 1 88.06 97 GLN B C 1
ATOM 3228 O O . GLN B 1 97 ? 6.531 -33.094 -25.094 1 88.06 97 GLN B O 1
ATOM 3233 N N . THR B 1 98 ? 4.969 -34.656 -24.984 1 86.19 98 THR B N 1
ATOM 3234 C CA . THR B 1 98 ? 3.959 -33.781 -24.406 1 86.19 98 THR B CA 1
ATOM 3235 C C . THR B 1 98 ? 4.406 -33.281 -23.031 1 86.19 98 THR B C 1
ATOM 3237 O O . THR B 1 98 ? 4.16 -32.125 -22.688 1 86.19 98 THR B O 1
ATOM 3240 N N . TYR B 1 99 ? 5.074 -34.125 -22.281 1 88.44 99 TYR B N 1
ATOM 3241 C CA . TYR B 1 99 ? 5.586 -33.719 -20.984 1 88.44 99 TYR B CA 1
ATOM 3242 C C . TYR B 1 99 ? 6.703 -32.688 -21.125 1 88.44 99 TYR B C 1
ATOM 3244 O O . TYR B 1 99 ? 6.781 -31.734 -20.359 1 88.44 99 TYR B O 1
ATOM 3252 N N . LYS B 1 100 ? 7.539 -32.906 -22.094 1 87.94 100 LYS B N 1
ATOM 3253 C CA . LYS B 1 100 ? 8.609 -31.953 -22.359 1 87.94 100 LYS B CA 1
ATOM 3254 C C . LYS B 1 100 ? 8.039 -30.594 -22.734 1 87.94 100 LYS B C 1
ATOM 3256 O O . LYS B 1 100 ? 8.531 -29.562 -22.266 1 87.94 100 LYS B O 1
ATOM 3261 N N . HIS B 1 101 ? 7.02 -30.641 -23.547 1 87.19 101 HIS B N 1
ATOM 3262 C CA . HIS B 1 101 ? 6.344 -29.406 -23.938 1 87.19 101 HIS B CA 1
ATOM 3263 C C . HIS B 1 101 ? 5.703 -28.719 -22.734 1 87.19 101 HIS B C 1
ATOM 3265 O O . HIS B 1 101 ? 5.805 -27.5 -22.594 1 87.19 101 HIS B O 1
ATOM 3271 N N . ALA B 1 102 ? 5.023 -29.469 -21.938 1 87.62 102 ALA B N 1
ATOM 3272 C CA . ALA B 1 102 ? 4.398 -28.922 -20.734 1 87.62 102 ALA B CA 1
ATOM 3273 C C . ALA B 1 102 ? 5.434 -28.281 -19.812 1 87.62 102 ALA B C 1
ATOM 3275 O O . ALA B 1 102 ? 5.172 -27.234 -19.203 1 87.62 102 ALA B O 1
ATOM 3276 N N . SER B 1 103 ? 6.555 -28.938 -19.719 1 89.94 103 SER B N 1
ATOM 3277 C CA . SER B 1 103 ? 7.633 -28.406 -18.891 1 89.94 103 SER B CA 1
ATOM 3278 C C . SER B 1 103 ? 8.102 -27.047 -19.391 1 89.94 103 SER B C 1
ATOM 3280 O O . SER B 1 103 ? 8.258 -26.109 -18.609 1 89.94 103 SER B O 1
ATOM 3282 N N . LYS B 1 104 ? 8.328 -26.922 -20.688 1 88.44 104 LYS B N 1
ATOM 3283 C CA . LYS B 1 104 ? 8.727 -25.656 -21.297 1 88.44 104 LYS B CA 1
ATOM 3284 C C . LYS B 1 104 ? 7.66 -24.594 -21.109 1 88.44 104 LYS B C 1
ATOM 3286 O O . LYS B 1 104 ? 7.977 -23.438 -20.812 1 88.44 104 LYS B O 1
ATOM 3291 N N . TYR B 1 105 ? 6.453 -25 -21.266 1 88.12 105 TYR B N 1
ATOM 3292 C CA . TYR B 1 105 ? 5.332 -24.094 -21.094 1 88.12 105 TYR B CA 1
ATOM 3293 C C . TYR B 1 105 ? 5.281 -23.562 -19.656 1 88.12 105 TYR B C 1
ATOM 3295 O O . TYR B 1 105 ? 5.113 -22.359 -19.438 1 88.12 105 TYR B O 1
ATOM 3303 N N . ASN B 1 106 ? 5.383 -24.453 -18.719 1 91 106 ASN B N 1
ATOM 3304 C CA . ASN B 1 106 ? 5.363 -24.062 -17.312 1 91 106 ASN B CA 1
ATOM 3305 C C . ASN B 1 106 ? 6.473 -23.062 -17 1 91 106 ASN B C 1
ATOM 3307 O O . ASN B 1 106 ? 6.27 -22.141 -16.203 1 91 106 ASN B O 1
ATOM 3311 N N . GLN B 1 107 ? 7.582 -23.297 -17.578 1 91.38 107 GLN B N 1
ATOM 3312 C CA . GLN B 1 107 ? 8.695 -22.375 -17.359 1 91.38 107 GLN B CA 1
ATOM 3313 C C . GLN B 1 107 ? 8.383 -20.984 -17.875 1 91.38 107 GLN B C 1
ATOM 3315 O O . GLN B 1 107 ? 8.602 -19.984 -17.188 1 91.38 107 GLN B O 1
ATOM 3320 N N . ALA B 1 108 ? 7.879 -20.891 -19.062 1 89.56 108 ALA B N 1
ATOM 3321 C CA . ALA B 1 108 ? 7.516 -19.609 -19.656 1 89.56 108 ALA B CA 1
ATOM 3322 C C . ALA B 1 108 ? 6.379 -18.938 -18.891 1 89.56 108 ALA B C 1
ATOM 3324 O O . ALA B 1 108 ? 6.422 -17.734 -18.641 1 89.56 108 ALA B O 1
ATOM 3325 N N . GLU B 1 109 ? 5.402 -19.734 -18.578 1 89.81 109 GLU B N 1
ATOM 3326 C CA . GLU B 1 109 ? 4.234 -19.234 -17.859 1 89.81 109 GLU B CA 1
ATOM 3327 C C . GLU B 1 109 ? 4.625 -18.688 -16.484 1 89.81 109 GLU B C 1
ATOM 3329 O O . GLU B 1 109 ? 4.117 -17.656 -16.047 1 89.81 109 GLU B O 1
ATOM 3334 N N . ALA B 1 110 ? 5.449 -19.406 -15.797 1 93.19 110 ALA B N 1
ATOM 3335 C CA . ALA B 1 110 ? 5.914 -18.953 -14.484 1 93.19 110 ALA B CA 1
ATOM 3336 C C . ALA B 1 110 ? 6.625 -17.609 -14.586 1 93.19 110 ALA B C 1
ATOM 3338 O O . ALA B 1 110 ? 6.41 -16.719 -13.75 1 93.19 110 ALA B O 1
ATOM 3339 N N . LYS B 1 111 ? 7.438 -17.484 -15.562 1 93.44 111 LYS B N 1
ATOM 3340 C CA . LYS B 1 111 ? 8.156 -16.234 -15.758 1 93.44 111 LYS B CA 1
ATOM 3341 C C . LYS B 1 111 ? 7.195 -15.078 -16.031 1 93.44 111 LYS B C 1
ATOM 3343 O O . LYS B 1 111 ? 7.336 -14 -15.445 1 93.44 111 LYS B O 1
ATOM 3348 N N . LEU B 1 112 ? 6.266 -15.266 -16.891 1 91.62 112 LEU B N 1
ATOM 3349 C CA . LEU B 1 112 ? 5.27 -14.25 -17.203 1 91.62 112 LEU B CA 1
ATOM 3350 C C . LEU B 1 112 ? 4.445 -13.898 -15.969 1 91.62 112 LEU B C 1
ATOM 3352 O O . LEU B 1 112 ? 4.16 -12.727 -15.719 1 91.62 112 LEU B O 1
ATOM 3356 N N . THR B 1 113 ? 4.023 -14.898 -15.297 1 93 113 THR B N 1
ATOM 3357 C CA . THR B 1 113 ? 3.258 -14.703 -14.07 1 93 113 THR B CA 1
ATOM 3358 C C . THR B 1 113 ? 4.043 -13.867 -13.062 1 93 113 THR B C 1
ATOM 3360 O O . THR B 1 113 ? 3.488 -12.969 -12.43 1 93 113 THR B O 1
ATOM 3363 N N . GLU B 1 114 ? 5.312 -14.227 -12.898 1 96.25 114 GLU B N 1
ATOM 3364 C CA . GLU B 1 114 ? 6.184 -13.461 -12.016 1 96.25 114 GLU B CA 1
ATOM 3365 C C . GLU B 1 114 ? 6.242 -11.992 -12.43 1 96.25 114 GLU B C 1
ATOM 3367 O O . GLU B 1 114 ? 6.148 -11.102 -11.578 1 96.25 114 GLU B O 1
ATOM 3372 N N . GLU B 1 115 ? 6.418 -11.742 -13.68 1 95.12 115 GLU B N 1
ATOM 3373 C CA . GLU B 1 115 ? 6.492 -10.383 -14.203 1 95.12 115 GLU B CA 1
ATOM 3374 C C . GLU B 1 115 ? 5.191 -9.625 -13.938 1 95.12 115 GLU B C 1
ATOM 3376 O O . GLU B 1 115 ? 5.219 -8.461 -13.531 1 95.12 115 GLU B O 1
ATOM 3381 N N . HIS B 1 116 ? 4.086 -10.25 -14.148 1 93.88 116 HIS B N 1
ATOM 3382 C CA . HIS B 1 116 ? 2.787 -9.625 -13.922 1 93.88 116 HIS B CA 1
ATOM 3383 C C . HIS B 1 116 ? 2.561 -9.344 -12.445 1 93.88 116 HIS B C 1
ATOM 3385 O O . HIS B 1 116 ? 2.031 -8.289 -12.078 1 93.88 116 HIS B O 1
ATOM 3391 N N . MET B 1 117 ? 2.91 -10.297 -11.664 1 96.25 117 MET B N 1
ATOM 3392 C CA . MET B 1 117 ? 2.803 -10.117 -10.219 1 96.25 117 MET B CA 1
ATOM 3393 C C . MET B 1 117 ? 3.602 -8.906 -9.758 1 96.25 117 MET B C 1
ATOM 3395 O O . MET B 1 117 ? 3.092 -8.062 -9.016 1 96.25 117 MET B O 1
ATOM 3399 N N . LYS B 1 118 ? 4.84 -8.805 -10.211 1 97.19 118 LYS B N 1
ATOM 3400 C CA . LYS B 1 118 ? 5.691 -7.676 -9.859 1 97.19 118 LYS B CA 1
ATOM 3401 C C . LYS B 1 118 ? 5.094 -6.359 -10.336 1 97.19 118 LYS B C 1
ATOM 3403 O O . LYS B 1 118 ? 5.168 -5.344 -9.641 1 97.19 118 LYS B O 1
ATOM 3408 N N . ALA B 1 119 ? 4.52 -6.371 -11.492 1 95.94 119 ALA B N 1
ATOM 3409 C CA . ALA B 1 119 ? 3.893 -5.168 -12.039 1 95.94 119 ALA B CA 1
ATOM 3410 C C . ALA B 1 119 ? 2.707 -4.73 -11.188 1 95.94 119 ALA B C 1
ATOM 3412 O O . ALA B 1 119 ? 2.527 -3.535 -10.93 1 95.94 119 ALA B O 1
ATOM 3413 N N . GLU B 1 120 ? 1.901 -5.637 -10.766 1 95.44 120 GLU B N 1
ATOM 3414 C CA . GLU B 1 120 ? 0.747 -5.324 -9.93 1 95.44 120 GLU B CA 1
ATOM 3415 C C . GLU B 1 120 ? 1.18 -4.75 -8.586 1 95.44 120 GLU B C 1
ATOM 3417 O O . GLU B 1 120 ? 0.586 -3.787 -8.094 1 95.44 120 GLU B O 1
ATOM 3422 N N . PHE B 1 121 ? 2.203 -5.312 -8.023 1 97.56 121 PHE B N 1
ATOM 3423 C CA . PHE B 1 121 ? 2.711 -4.789 -6.762 1 97.56 121 PHE B CA 1
ATOM 3424 C C . PHE B 1 121 ? 3.307 -3.4 -6.953 1 97.56 121 PHE B C 1
ATOM 3426 O O . PHE B 1 121 ? 3.189 -2.541 -6.074 1 97.56 121 PHE B O 1
ATOM 3433 N N . GLU B 1 122 ? 3.957 -3.26 -8.094 1 97.69 122 GLU B N 1
ATOM 3434 C CA . GLU B 1 122 ? 4.52 -1.943 -8.375 1 97.69 122 GLU B CA 1
ATOM 3435 C C . GLU B 1 122 ? 3.428 -0.879 -8.445 1 97.69 122 GLU B C 1
ATOM 3437 O O . GLU B 1 122 ? 3.643 0.264 -8.031 1 97.69 122 GLU B O 1
ATOM 3442 N N . GLN B 1 123 ? 2.324 -1.181 -8.938 1 96.81 123 GLN B N 1
ATOM 3443 C CA . GLN B 1 123 ? 1.208 -0.242 -8.977 1 96.81 123 GLN B CA 1
ATOM 3444 C C . GLN B 1 123 ? 0.774 0.151 -7.566 1 96.81 123 GLN B C 1
ATOM 3446 O O . GLN B 1 123 ? 0.462 1.316 -7.309 1 96.81 123 GLN B O 1
ATOM 3451 N N . LEU B 1 124 ? 0.722 -0.775 -6.652 1 97.75 124 LEU B N 1
ATOM 3452 C CA . LEU B 1 124 ? 0.384 -0.49 -5.262 1 97.75 124 LEU B CA 1
ATOM 3453 C C . LEU B 1 124 ? 1.449 0.386 -4.613 1 97.75 124 LEU B C 1
ATOM 3455 O O . LEU B 1 124 ? 1.125 1.352 -3.918 1 97.75 124 LEU B O 1
ATOM 3459 N N . HIS B 1 125 ? 2.746 0.071 -4.938 1 98.19 125 HIS B N 1
ATOM 3460 C CA . HIS B 1 125 ? 3.844 0.892 -4.438 1 98.19 125 HIS B CA 1
ATOM 3461 C C . HIS B 1 125 ? 3.752 2.318 -4.973 1 98.19 125 HIS B C 1
ATOM 3463 O O . HIS B 1 125 ? 3.996 3.277 -4.238 1 98.19 125 HIS B O 1
ATOM 3469 N N . GLN B 1 126 ? 3.451 2.361 -6.203 1 98.12 126 GLN B N 1
ATOM 3470 C CA . GLN B 1 126 ? 3.344 3.67 -6.836 1 98.12 126 GLN B CA 1
ATOM 3471 C C . GLN B 1 126 ? 2.234 4.5 -6.199 1 98.12 126 GLN B C 1
ATOM 3473 O O . GLN B 1 126 ? 2.408 5.699 -5.961 1 98.12 126 GLN B O 1
ATOM 3478 N N . PHE B 1 127 ? 1.107 3.951 -5.93 1 98.38 127 PHE B N 1
ATOM 3479 C CA . PHE B 1 127 ? 0.03 4.645 -5.234 1 98.38 127 PHE B CA 1
ATOM 3480 C C . PHE B 1 127 ? 0.516 5.199 -3.9 1 98.38 127 PHE B C 1
ATOM 3482 O O . PHE B 1 127 ? 0.261 6.363 -3.578 1 98.38 127 PHE B O 1
ATOM 3489 N N . LEU B 1 128 ? 1.168 4.371 -3.113 1 98.19 128 LEU B N 1
ATOM 3490 C CA . LEU B 1 128 ? 1.652 4.789 -1.802 1 98.19 128 LEU B CA 1
ATOM 3491 C C . LEU B 1 128 ? 2.633 5.949 -1.928 1 98.19 128 LEU B C 1
ATOM 3493 O O . LEU B 1 128 ? 2.572 6.906 -1.153 1 98.19 128 LEU B O 1
ATOM 3497 N N . ARG B 1 129 ? 3.531 5.883 -2.953 1 98.31 129 ARG B N 1
ATOM 3498 C CA . ARG B 1 129 ? 4.5 6.953 -3.162 1 98.31 129 ARG B CA 1
ATOM 3499 C C . ARG B 1 129 ? 3.801 8.266 -3.518 1 98.31 129 ARG B C 1
ATOM 3501 O O . ARG B 1 129 ? 4.168 9.328 -3.01 1 98.31 129 ARG B O 1
ATOM 3508 N N . GLU B 1 130 ? 2.834 8.18 -4.324 1 98.25 130 GLU B N 1
ATOM 3509 C CA . GLU B 1 130 ? 2.1 9.367 -4.742 1 98.25 130 GLU B CA 1
ATOM 3510 C C . GLU B 1 130 ? 1.295 9.953 -3.588 1 98.25 130 GLU B C 1
ATOM 3512 O O . GLU B 1 130 ? 1.266 11.172 -3.4 1 98.25 130 GLU B O 1
ATOM 3517 N N . GLU B 1 131 ? 0.596 9.086 -2.855 1 98 131 GLU B N 1
ATOM 3518 C CA . GLU B 1 131 ? -0.168 9.539 -1.697 1 98 131 GLU B CA 1
ATOM 3519 C C . GLU B 1 131 ? 0.742 10.172 -0.648 1 98 131 GLU B C 1
ATOM 3521 O O . GLU B 1 131 ? 0.408 11.211 -0.074 1 98 131 GLU B O 1
ATOM 3526 N N . GLU B 1 132 ? 1.864 9.555 -0.354 1 98 132 GLU B N 1
ATOM 3527 C CA . GLU B 1 132 ? 2.844 10.094 0.582 1 98 132 GLU B CA 1
ATOM 3528 C C . GLU B 1 132 ? 3.312 11.484 0.144 1 98 132 GLU B C 1
ATOM 3530 O O . GLU B 1 132 ? 3.35 12.414 0.95 1 98 132 GLU B O 1
ATOM 3535 N N . ALA B 1 133 ? 3.66 11.609 -1.104 1 98.25 133 ALA B N 1
ATOM 3536 C CA . ALA B 1 133 ? 4.125 12.891 -1.64 1 98.25 133 ALA B CA 1
ATOM 3537 C C . ALA B 1 133 ? 3.049 13.961 -1.506 1 98.25 133 ALA B C 1
ATOM 3539 O O . ALA B 1 133 ? 3.346 15.102 -1.148 1 98.25 133 ALA B O 1
ATOM 3540 N N . ALA B 1 134 ? 1.812 13.609 -1.795 1 98.25 134 ALA B N 1
ATOM 3541 C CA . ALA B 1 134 ? 0.7 14.555 -1.714 1 98.25 134 ALA B CA 1
ATOM 3542 C C . ALA B 1 134 ? 0.483 15.023 -0.278 1 98.25 134 ALA B C 1
ATOM 3544 O O . ALA B 1 134 ? 0.272 16.219 -0.033 1 98.25 134 ALA B O 1
ATOM 3545 N N . ARG B 1 135 ? 0.506 14.125 0.647 1 98.06 135 ARG B N 1
ATOM 3546 C CA . ARG B 1 135 ? 0.264 14.461 2.047 1 98.06 135 ARG B CA 1
ATOM 3547 C C . ARG B 1 135 ? 1.424 15.266 2.627 1 98.06 135 ARG B C 1
ATOM 3549 O O . ARG B 1 135 ? 1.214 16.188 3.42 1 98.06 135 ARG B O 1
ATOM 3556 N N . LEU B 1 136 ? 2.678 14.945 2.234 1 98.25 136 LEU B N 1
ATOM 3557 C CA . LEU B 1 136 ? 3.832 15.727 2.66 1 98.25 136 LEU B CA 1
ATOM 3558 C C . LEU B 1 136 ? 3.754 17.156 2.113 1 98.25 136 LEU B C 1
ATOM 3560 O O . LEU B 1 136 ? 4.098 18.109 2.811 1 98.25 136 LEU B O 1
ATOM 3564 N N . GLN B 1 137 ? 3.305 17.266 0.887 1 98.31 137 GLN B N 1
ATOM 3565 C CA . GLN B 1 137 ? 3.129 18.594 0.292 1 98.31 137 GLN B CA 1
ATOM 3566 C C . GLN B 1 137 ? 2.078 19.406 1.049 1 98.31 137 GLN B C 1
ATOM 3568 O O . GLN B 1 137 ? 2.246 20.609 1.258 1 98.31 137 GLN B O 1
ATOM 3573 N N . ALA B 1 138 ? 1 18.75 1.424 1 97.75 138 ALA B N 1
ATOM 3574 C CA . ALA B 1 138 ? -0.045 19.422 2.195 1 97.75 138 ALA B CA 1
ATOM 3575 C C . ALA B 1 138 ? 0.5 19.938 3.521 1 97.75 138 ALA B C 1
ATOM 3577 O O . ALA B 1 138 ? 0.168 21.047 3.943 1 97.75 138 ALA B O 1
ATOM 3578 N N . LEU B 1 139 ? 1.312 19.156 4.215 1 97.62 139 LEU B N 1
ATOM 3579 C CA . LEU B 1 139 ? 1.944 19.562 5.465 1 97.62 139 LEU B CA 1
ATOM 3580 C C . LEU B 1 139 ? 2.859 20.766 5.242 1 97.62 139 LEU B C 1
ATOM 3582 O O . LEU B 1 139 ? 2.822 21.734 6.008 1 97.62 139 LEU B O 1
ATOM 3586 N N . ARG B 1 140 ? 3.654 20.75 4.172 1 97.44 140 ARG B N 1
ATOM 3587 C CA . ARG B 1 140 ? 4.566 21.844 3.855 1 97.44 140 ARG B CA 1
ATOM 3588 C C . ARG B 1 140 ? 3.799 23.125 3.57 1 97.44 140 ARG B C 1
ATOM 3590 O O . ARG B 1 140 ? 4.211 24.203 3.996 1 97.44 140 ARG B O 1
ATOM 3597 N N . GLU B 1 141 ? 2.742 23 2.854 1 97.56 141 GLU B N 1
ATOM 3598 C CA . GLU B 1 141 ? 1.912 24.156 2.541 1 97.56 141 GLU B CA 1
ATOM 3599 C C . GLU B 1 141 ? 1.315 24.781 3.805 1 97.56 141 GLU B C 1
ATOM 3601 O O . GLU B 1 141 ? 1.293 26 3.959 1 97.56 141 GLU B O 1
ATOM 3606 N N . GLU B 1 142 ? 0.797 23.922 4.703 1 96.56 142 GLU B N 1
ATOM 3607 C CA . GLU B 1 142 ? 0.26 24.422 5.961 1 96.56 142 GLU B CA 1
ATOM 3608 C C . GLU B 1 142 ? 1.347 25.109 6.789 1 96.56 142 GLU B C 1
ATOM 3610 O O . GLU B 1 142 ? 1.113 26.172 7.375 1 96.56 142 GLU B O 1
ATOM 3615 N N . LYS B 1 143 ? 2.516 24.5 6.828 1 96.56 143 LYS B N 1
ATOM 3616 C CA . LYS B 1 143 ? 3.65 25.078 7.539 1 96.56 143 LYS B CA 1
ATOM 3617 C C . LYS B 1 143 ? 3.961 26.484 7.027 1 96.56 143 LYS B C 1
ATOM 3619 O O . LYS B 1 143 ? 4.133 27.406 7.816 1 96.56 143 LYS B O 1
ATOM 3624 N N . GLU B 1 144 ? 3.998 26.625 5.746 1 96.75 144 GLU B N 1
ATOM 3625 C CA . GLU B 1 144 ? 4.309 27.922 5.133 1 96.75 144 GLU B CA 1
ATOM 3626 C C . GLU B 1 144 ? 3.205 28.938 5.398 1 96.75 144 GLU B C 1
ATOM 3628 O O . GLU B 1 144 ? 3.484 30.109 5.652 1 96.75 144 GLU B O 1
ATOM 3633 N N . GLU B 1 145 ? 2.016 28.5 5.312 1 96.44 145 GLU B N 1
ATOM 3634 C CA . GLU B 1 145 ? 0.879 29.359 5.586 1 96.44 145 GLU B CA 1
ATOM 3635 C C . GLU B 1 145 ? 0.93 29.906 7.016 1 96.44 145 GLU B C 1
ATOM 3637 O O . GLU B 1 145 ? 0.75 31.094 7.238 1 96.44 145 GLU B O 1
ATOM 3642 N N . LYS B 1 146 ? 1.157 29 7.969 1 95.06 146 LYS B N 1
ATOM 3643 C CA . LYS B 1 146 ? 1.232 29.406 9.367 1 95.06 146 LYS B CA 1
ATOM 3644 C C . LYS B 1 146 ? 2.432 30.312 9.617 1 95.06 146 LYS B C 1
ATOM 3646 O O . LYS B 1 146 ? 2.35 31.266 10.406 1 95.06 146 LYS B O 1
ATOM 3651 N N . LYS B 1 147 ? 3.531 30 9.008 1 95.19 147 LYS B N 1
ATOM 3652 C CA . LYS B 1 147 ? 4.73 30.828 9.125 1 95.19 147 LYS B CA 1
ATOM 3653 C C . LYS B 1 147 ? 4.465 32.25 8.648 1 95.19 147 LYS B C 1
ATOM 3655 O O . LYS B 1 147 ? 4.812 33.219 9.336 1 95.19 147 LYS B O 1
ATOM 3660 N N . LEU B 1 148 ? 3.84 32.406 7.488 1 95.69 148 LEU B N 1
ATOM 3661 C CA . LEU B 1 148 ? 3.533 33.719 6.922 1 95.69 148 LEU B CA 1
ATOM 3662 C C . LEU B 1 148 ? 2.566 34.469 7.816 1 95.69 148 LEU B C 1
ATOM 3664 O O . LEU B 1 148 ? 2.738 35.688 8.039 1 95.69 148 LEU B O 1
ATOM 3668 N N . ASP B 1 149 ? 1.588 33.75 8.305 1 94.62 149 ASP B N 1
ATOM 3669 C CA . ASP B 1 149 ? 0.624 34.375 9.211 1 94.62 149 ASP B CA 1
ATOM 3670 C C . ASP B 1 149 ? 1.318 34.938 10.445 1 94.62 149 ASP B C 1
ATOM 3672 O O . ASP B 1 149 ? 1.074 36.094 10.82 1 94.62 149 ASP B O 1
ATOM 3676 N N . LEU B 1 150 ? 2.178 34.125 11.031 1 93.69 150 LEU B N 1
ATOM 3677 C CA . LEU B 1 150 ? 2.891 34.562 12.234 1 93.69 150 LEU B CA 1
ATOM 3678 C C . LEU B 1 150 ? 3.826 35.719 11.93 1 93.69 150 LEU B C 1
ATOM 3680 O O . LEU B 1 150 ? 3.971 36.625 12.742 1 93.69 150 LEU B O 1
ATOM 3684 N N . GLU B 1 151 ? 4.438 35.75 10.781 1 94.06 151 GLU B N 1
ATOM 3685 C CA . GLU B 1 151 ? 5.324 36.844 10.383 1 94.06 151 GLU B CA 1
ATOM 3686 C C . GLU B 1 151 ? 4.555 38.156 10.25 1 94.06 151 GLU B C 1
ATOM 3688 O O . GLU B 1 151 ? 5.027 39.188 10.688 1 94.06 151 GLU B O 1
ATOM 3693 N N . VAL B 1 152 ? 3.398 38.062 9.625 1 94 152 VAL B N 1
ATOM 3694 C CA . VAL B 1 152 ? 2.564 39.25 9.461 1 94 152 VAL B CA 1
ATOM 3695 C C . VAL B 1 152 ? 2.152 39.781 10.828 1 94 152 VAL B C 1
ATOM 3697 O O . VAL B 1 152 ? 2.219 41 11.078 1 94 152 VAL B O 1
ATOM 3700 N N . ARG B 1 153 ? 1.769 38.938 11.742 1 91 153 ARG B N 1
ATOM 3701 C CA . ARG B 1 153 ? 1.355 39.312 13.086 1 91 153 ARG B CA 1
ATOM 3702 C C . ARG B 1 153 ? 2.516 39.938 13.852 1 91 153 ARG B C 1
ATOM 3704 O O . ARG B 1 153 ? 2.342 40.969 14.531 1 91 153 ARG B O 1
ATOM 3711 N N . MET B 1 154 ? 3.66 39.312 13.727 1 92.31 154 MET B N 1
ATOM 3712 C CA . MET B 1 154 ? 4.852 39.844 14.391 1 92.31 154 MET B CA 1
ATOM 3713 C C . MET B 1 154 ? 5.203 41.25 13.852 1 92.31 154 MET B C 1
ATOM 3715 O O . MET B 1 154 ? 5.543 42.125 14.625 1 92.31 154 MET B O 1
ATOM 3719 N N . ASP B 1 155 ? 5.086 41.438 12.57 1 93.69 155 ASP B N 1
ATOM 3720 C CA . ASP B 1 155 ? 5.375 42.719 11.953 1 93.69 155 ASP B CA 1
ATOM 3721 C C . ASP B 1 155 ? 4.418 43.812 12.453 1 93.69 155 ASP B C 1
ATOM 3723 O O . ASP B 1 155 ? 4.832 44.938 12.734 1 93.69 155 ASP B O 1
ATOM 3727 N N . ASN B 1 156 ? 3.188 43.438 12.484 1 91.94 156 ASN B N 1
ATOM 3728 C CA . ASN B 1 156 ? 2.188 44.344 13 1 91.94 156 ASN B CA 1
ATOM 3729 C C . ASN B 1 156 ? 2.498 44.781 14.43 1 91.94 156 ASN B C 1
ATOM 3731 O O . ASN B 1 156 ? 2.395 45.969 14.773 1 91.94 156 ASN B O 1
ATOM 3735 N N . MET B 1 157 ? 2.885 43.719 15.258 1 90.88 157 MET B N 1
ATOM 3736 C CA . MET B 1 157 ? 3.229 44 16.641 1 90.88 157 MET B CA 1
ATOM 3737 C C . MET B 1 157 ? 4.445 44.906 16.734 1 90.88 157 MET B C 1
ATOM 3739 O O . MET B 1 157 ? 4.465 45.844 17.516 1 90.88 157 MET B O 1
ATOM 3743 N N . ASN B 1 158 ? 5.371 44.719 15.945 1 92.94 158 ASN B N 1
ATOM 3744 C CA . ASN B 1 158 ? 6.594 45.5 15.945 1 92.94 158 ASN B CA 1
ATOM 3745 C C . ASN B 1 158 ? 6.316 46.938 15.516 1 92.94 158 ASN B C 1
ATOM 3747 O O . ASN B 1 158 ? 6.895 47.875 16.062 1 92.94 158 ASN B O 1
ATOM 3751 N N . GLN B 1 159 ? 5.461 47.125 14.57 1 93.44 159 GLN B N 1
ATOM 3752 C CA . GLN B 1 159 ? 5.09 48.469 14.125 1 93.44 159 GLN B CA 1
ATOM 3753 C C . GLN B 1 159 ? 4.371 49.25 15.227 1 93.44 159 GLN B C 1
ATOM 3755 O O . GLN B 1 159 ? 4.629 50.438 15.438 1 93.44 159 GLN B O 1
ATOM 3760 N N . LEU B 1 160 ? 3.504 48.5 15.891 1 90.62 160 LEU B N 1
ATOM 3761 C CA . LEU B 1 160 ? 2.781 49.125 17 1 90.62 160 LEU B CA 1
ATOM 3762 C C . LEU B 1 160 ? 3.738 49.531 18.109 1 90.62 160 LEU B C 1
ATOM 3764 O O . LEU B 1 160 ? 3.631 50.625 18.656 1 90.62 160 LEU B O 1
ATOM 3768 N N . ILE B 1 161 ? 4.617 48.625 18.438 1 92.62 161 ILE B N 1
ATOM 3769 C CA . ILE B 1 161 ? 5.602 48.875 19.484 1 92.62 161 ILE B CA 1
ATOM 3770 C C . ILE B 1 161 ? 6.434 50.094 19.109 1 92.62 161 ILE B C 1
ATOM 3772 O O . ILE B 1 161 ? 6.637 51 19.922 1 92.62 161 ILE B O 1
ATOM 3776 N N . LYS B 1 162 ? 6.859 50.188 17.906 1 94.44 162 LYS B N 1
ATOM 3777 C CA . LYS B 1 162 ? 7.656 51.312 17.438 1 94.44 162 LYS B CA 1
ATOM 3778 C C . LYS B 1 162 ? 6.871 52.625 17.547 1 94.44 162 LYS B C 1
ATOM 3780 O O . LYS B 1 162 ? 7.41 53.656 17.969 1 94.44 162 LYS B O 1
ATOM 3785 N N . SER B 1 163 ? 5.676 52.594 17.125 1 91.25 163 SER B N 1
ATOM 3786 C CA . SER B 1 163 ? 4.82 53.781 17.172 1 91.25 163 SER B CA 1
ATOM 3787 C C . SER B 1 163 ? 4.641 54.25 18.609 1 91.25 163 SER B C 1
ATOM 3789 O O . SER B 1 163 ? 4.715 55.469 18.875 1 91.25 163 SER B O 1
ATOM 3791 N N . LEU B 1 164 ? 4.426 53.312 19.5 1 91.25 164 LEU B N 1
ATOM 3792 C CA . LEU B 1 164 ? 4.25 53.656 20.906 1 91.25 164 LEU B CA 1
ATOM 3793 C C . LEU B 1 164 ? 5.539 54.219 21.5 1 91.25 164 LEU B C 1
ATOM 3795 O O . LEU B 1 164 ? 5.508 55.188 22.25 1 91.25 164 LEU B O 1
ATOM 3799 N N . GLU B 1 165 ? 6.598 53.594 21.125 1 93.62 165 GLU B N 1
ATOM 3800 C CA . GLU B 1 165 ? 7.891 54.062 21.609 1 93.62 165 GLU B CA 1
ATOM 3801 C C . GLU B 1 165 ? 8.172 55.469 21.141 1 93.62 165 GLU B C 1
ATOM 3803 O O . GLU B 1 165 ? 8.695 56.312 21.906 1 93.62 165 GLU B O 1
ATOM 3808 N N . GLU B 1 166 ? 7.84 55.812 19.922 1 92.31 166 GLU B N 1
ATOM 3809 C CA . GLU B 1 166 ? 8 57.188 19.391 1 92.31 166 GLU B CA 1
ATOM 3810 C C . GLU B 1 166 ? 7.137 58.188 20.156 1 92.31 166 GLU B C 1
ATOM 3812 O O . GLU B 1 166 ? 7.59 59.281 20.469 1 92.31 166 GLU B O 1
ATOM 3817 N N . ARG B 1 167 ? 6 57.75 20.453 1 89.75 167 ARG B N 1
ATOM 3818 C CA . ARG B 1 167 ? 5.094 58.625 21.203 1 89.75 167 ARG B CA 1
ATOM 3819 C C . ARG B 1 167 ? 5.598 58.844 22.625 1 89.75 167 ARG B C 1
ATOM 3821 O O . ARG B 1 167 ? 5.547 59.969 23.141 1 89.75 167 ARG B O 1
ATOM 3828 N N . ILE B 1 168 ? 5.996 57.781 23.234 1 92.75 168 ILE B N 1
ATOM 3829 C CA . ILE B 1 168 ? 6.551 57.875 24.578 1 92.75 168 ILE B CA 1
ATOM 3830 C C . ILE B 1 168 ? 7.73 58.844 24.594 1 92.75 168 ILE B C 1
ATOM 3832 O O . ILE B 1 168 ? 7.824 59.719 25.469 1 92.75 168 ILE B O 1
ATOM 3836 N N . GLN B 1 169 ? 8.555 58.75 23.641 1 93.81 169 GLN B N 1
ATOM 3837 C CA . GLN B 1 169 ? 9.711 59.625 23.531 1 93.81 169 GLN B CA 1
ATOM 3838 C C . GLN B 1 169 ? 9.289 61.094 23.391 1 93.81 169 GLN B C 1
ATOM 3840 O O . GLN B 1 169 ? 9.867 61.969 24.016 1 93.81 169 GLN B O 1
ATOM 3845 N N . LEU B 1 170 ? 8.305 61.375 22.578 1 89.62 170 LEU B N 1
ATOM 3846 C CA . LEU B 1 170 ? 7.82 62.719 22.359 1 89.62 170 LEU B CA 1
ATOM 3847 C C . LEU B 1 170 ? 7.266 63.312 23.656 1 89.62 170 LEU B C 1
ATOM 3849 O O . LEU B 1 170 ? 7.543 64.5 23.984 1 89.62 170 LEU B O 1
ATOM 3853 N N . ILE B 1 171 ? 6.547 62.531 24.344 1 89.44 171 ILE B N 1
ATOM 3854 C CA . ILE B 1 171 ? 5.949 63 25.594 1 89.44 171 ILE B CA 1
ATOM 3855 C C . ILE B 1 171 ? 7.043 63.25 26.625 1 89.44 171 ILE B C 1
ATOM 3857 O O . ILE B 1 171 ? 7.012 64.25 27.344 1 89.44 171 ILE B O 1
ATOM 3861 N N . GLU B 1 172 ? 7.973 62.344 26.703 1 92.94 172 GLU B N 1
ATOM 3862 C CA . GLU B 1 172 ? 9.086 62.5 27.625 1 92.94 172 GLU B CA 1
ATOM 3863 C C . GLU B 1 172 ? 9.867 63.781 27.328 1 92.94 172 GLU B C 1
ATOM 3865 O O . GLU B 1 172 ? 10.25 64.5 28.25 1 92.94 172 GLU B O 1
ATOM 3870 N N . GLU B 1 173 ? 10.086 64.062 26.109 1 90.38 173 GLU B N 1
ATOM 3871 C CA . GLU B 1 173 ? 10.797 65.25 25.703 1 90.38 173 GLU B CA 1
ATOM 3872 C C . GLU B 1 173 ? 10.023 66.5 26.094 1 90.38 173 GLU B C 1
ATOM 3874 O O . GLU B 1 173 ? 10.609 67.5 26.547 1 90.38 173 GLU B O 1
ATOM 3879 N N . GLU B 1 174 ? 8.766 66.375 25.953 1 86.12 174 GLU B N 1
ATOM 3880 C CA . GLU B 1 174 ? 7.922 67.5 26.328 1 86.12 174 GLU B CA 1
ATOM 3881 C C . GLU B 1 174 ? 7.953 67.75 27.828 1 86.12 174 GLU B C 1
ATOM 3883 O O . GLU B 1 174 ? 8.008 68.938 28.281 1 86.12 174 GLU B O 1
ATOM 3888 N N . LEU B 1 175 ? 7.91 66.812 28.578 1 89.81 175 LEU B N 1
ATOM 3889 C CA . LEU B 1 175 ? 7.945 66.875 30.031 1 89.81 175 LEU B CA 1
ATOM 3890 C C . LEU B 1 175 ? 9.297 67.375 30.5 1 89.81 175 LEU B C 1
ATOM 3892 O O . LEU B 1 175 ? 9.375 68.188 31.422 1 89.81 175 LEU B O 1
ATOM 3896 N N . ASP B 1 176 ? 10.289 67 29.875 1 89.94 176 ASP B N 1
ATOM 3897 C CA . ASP B 1 176 ? 11.648 67.438 30.234 1 89.94 176 ASP B CA 1
ATOM 3898 C C . ASP B 1 176 ? 11.906 68.875 29.891 1 89.94 176 ASP B C 1
ATOM 3900 O O . ASP B 1 176 ? 12.672 69.562 30.578 1 89.94 176 ASP B O 1
ATOM 3904 N N . ALA B 1 177 ? 11.297 69.312 28.797 1 84.56 177 ALA B N 1
ATOM 3905 C CA . ALA B 1 177 ? 11.477 70.688 28.391 1 84.56 177 ALA B CA 1
ATOM 3906 C C . ALA B 1 177 ? 10.953 71.625 29.438 1 84.56 177 ALA B C 1
ATOM 3908 O O . ALA B 1 177 ? 11.352 72.812 29.484 1 84.56 177 ALA B O 1
ATOM 3909 N N . GLY B 1 178 ? 10.102 71.188 30.391 1 77.88 178 GLY B N 1
ATOM 3910 C CA . GLY B 1 178 ? 9.672 71.938 31.562 1 77.88 178 GLY B CA 1
ATOM 3911 C C . GLY B 1 178 ? 8.789 73.125 31.219 1 77.88 178 GLY B C 1
ATOM 3912 O O . GLY B 1 178 ? 8.625 74 32.031 1 77.88 178 GLY B O 1
ATOM 3913 N N . GLY B 1 179 ? 8.391 73.188 29.984 1 76.06 179 GLY B N 1
ATOM 3914 C CA . GLY B 1 179 ? 7.527 74.312 29.625 1 76.06 179 GLY B CA 1
ATOM 3915 C C . GLY B 1 179 ? 6.207 74.312 30.375 1 76.06 179 GLY B C 1
ATOM 3916 O O . GLY B 1 179 ? 5.719 73.25 30.781 1 76.06 179 GLY B O 1
ATOM 3917 N N . ASP B 1 180 ? 5.699 75.438 30.844 1 77.06 180 ASP B N 1
ATOM 3918 C CA . ASP B 1 180 ? 4.43 75.562 31.562 1 77.06 180 ASP B CA 1
ATOM 3919 C C . ASP B 1 180 ? 3.512 76.562 30.906 1 77.06 180 ASP B C 1
ATOM 3921 O O . ASP B 1 180 ? 2.529 77 31.516 1 77.06 180 ASP B O 1
ATOM 3925 N N . GLY B 1 181 ? 3.979 76.938 29.719 1 80.31 181 GLY B N 1
ATOM 3926 C CA . GLY B 1 181 ? 3.199 78 29.062 1 80.31 181 GLY B CA 1
ATOM 3927 C C . GLY B 1 181 ? 2.215 77.438 28.047 1 80.31 181 GLY B C 1
ATOM 3928 O O . GLY B 1 181 ? 1.805 76.312 28.141 1 80.31 181 GLY B O 1
ATOM 3929 N N . VAL B 1 182 ? 1.769 78.312 27.25 1 82.88 182 VAL B N 1
ATOM 3930 C CA . VAL B 1 182 ? 0.737 78.062 26.25 1 82.88 182 VAL B CA 1
ATOM 3931 C C . VAL B 1 182 ? 1.2 76.938 25.312 1 82.88 182 VAL B C 1
ATOM 3933 O O . VAL B 1 182 ? 0.419 76.062 24.953 1 82.88 182 VAL B O 1
ATOM 3936 N N . GLU B 1 183 ? 2.438 76.938 25.031 1 83.62 183 GLU B N 1
ATOM 3937 C CA . GLU B 1 183 ? 2.984 76 24.094 1 83.62 183 GLU B CA 1
ATOM 3938 C C . GLU B 1 183 ? 2.875 74.562 24.656 1 83.62 183 GLU B C 1
ATOM 3940 O O . GLU B 1 183 ? 2.484 73.625 23.953 1 83.62 183 GLU B O 1
ATOM 3945 N N . PHE B 1 184 ? 3.271 74.375 25.875 1 86.38 184 PHE B N 1
ATOM 3946 C CA . PHE B 1 184 ? 3.186 73.062 26.547 1 86.38 184 PHE B CA 1
ATOM 3947 C C . PHE B 1 184 ? 1.75 72.562 26.547 1 86.38 184 PHE B C 1
ATOM 3949 O O . PHE B 1 184 ? 1.498 71.375 26.25 1 86.38 184 PHE B O 1
ATOM 3956 N N . LEU B 1 185 ? 0.892 73.438 26.891 1 86.25 185 LEU B N 1
ATOM 3957 C CA . LEU B 1 185 ? -0.5 73 27.078 1 86.25 185 LEU B CA 1
ATOM 3958 C C . LEU B 1 185 ? -1.146 72.688 25.734 1 86.25 185 LEU B C 1
ATOM 3960 O O . LEU B 1 185 ? -2.023 71.812 25.641 1 86.25 185 LEU B O 1
ATOM 3964 N N . GLN B 1 186 ? -0.763 73.375 24.719 1 82.06 186 GLN B N 1
ATOM 3965 C CA . GLN B 1 186 ? -1.215 73 23.375 1 82.06 186 GLN B CA 1
ATOM 3966 C C . GLN B 1 186 ? -0.734 71.625 22.969 1 82.06 186 GLN B C 1
ATOM 3968 O O . GLN B 1 186 ? -1.492 70.875 22.391 1 82.06 186 GLN B O 1
ATOM 3973 N N . ASN B 1 187 ? 0.537 71.375 23.203 1 80.88 187 ASN B N 1
ATOM 3974 C CA . ASN B 1 187 ? 1.091 70.062 22.938 1 80.88 187 ASN B CA 1
ATOM 3975 C C . ASN B 1 187 ? 0.38 69 23.734 1 80.88 187 ASN B C 1
ATOM 3977 O O . ASN B 1 187 ? 0.173 67.875 23.234 1 80.88 187 ASN B O 1
ATOM 3981 N N . TYR B 1 188 ? 0.156 69.312 24.953 1 83.94 188 TYR B N 1
ATOM 3982 C CA . TYR B 1 188 ? -0.591 68.375 25.812 1 83.94 188 TYR B CA 1
ATOM 3983 C C . TYR B 1 188 ? -1.909 68 25.156 1 83.94 188 TYR B C 1
ATOM 3985 O O . TYR B 1 188 ? -2.268 66.812 25.156 1 83.94 188 TYR B O 1
ATOM 3993 N N . GLN B 1 189 ? -2.68 68.938 24.672 1 79.5 189 GLN B N 1
ATOM 3994 C CA . GLN B 1 189 ? -3.939 68.625 23.984 1 79.5 189 GLN B CA 1
ATOM 3995 C C . GLN B 1 189 ? -3.736 67.688 22.828 1 79.5 189 GLN B C 1
ATOM 3997 O O . GLN B 1 189 ? -4.516 66.75 22.656 1 79.5 189 GLN B O 1
ATOM 4002 N N . ASP B 1 190 ? -2.752 67.875 22.078 1 78.06 190 ASP B N 1
ATOM 4003 C CA . ASP B 1 190 ? -2.453 67.062 20.922 1 78.06 190 ASP B CA 1
ATOM 4004 C C . ASP B 1 190 ? -2.137 65.625 21.359 1 78.06 190 ASP B C 1
ATOM 4006 O O . ASP B 1 190 ? -2.555 64.625 20.703 1 78.06 190 ASP B O 1
ATOM 4010 N N . ASN B 1 191 ? -1.363 65.562 22.375 1 77.75 191 ASN B N 1
ATOM 4011 C CA . ASN B 1 191 ? -0.991 64.25 22.891 1 77.75 191 ASN B CA 1
ATOM 4012 C C . ASN B 1 191 ? -2.205 63.469 23.406 1 77.75 191 ASN B C 1
ATOM 4014 O O . ASN B 1 191 ? -2.34 62.25 23.156 1 77.75 191 ASN B O 1
ATOM 4018 N N . MET B 1 192 ? -3.076 64.188 24.047 1 76.56 192 MET B N 1
ATOM 4019 C CA . MET B 1 192 ? -4.238 63.531 24.672 1 76.56 192 MET B CA 1
ATOM 4020 C C . MET B 1 192 ? -5.266 63.156 23.609 1 76.56 192 MET B C 1
ATOM 4022 O O . MET B 1 192 ? -5.988 62.156 23.766 1 76.56 192 MET B O 1
ATOM 4026 N N . ASN B 1 193 ? -5.398 63.812 22.609 1 70.38 193 ASN B N 1
ATOM 4027 C CA . ASN B 1 193 ? -6.352 63.531 21.547 1 70.38 193 ASN B CA 1
ATOM 4028 C C . ASN B 1 193 ? -5.844 62.438 20.609 1 70.38 193 ASN B C 1
ATOM 4030 O O . ASN B 1 193 ? -6.602 61.906 19.797 1 70.38 193 ASN B O 1
ATOM 4034 N N . SER B 1 194 ? -4.684 62.062 20.828 1 68.12 194 SER B N 1
ATOM 4035 C CA . SER B 1 194 ? -4.121 61.062 19.938 1 68.12 194 SER B CA 1
ATOM 4036 C C . SER B 1 194 ? -4.656 59.656 20.25 1 68.12 194 SER B C 1
ATOM 4038 O O . SER B 1 194 ? -4.922 59.344 21.406 1 68.12 194 SER B O 1
ATOM 4040 N N . LYS B 1 195 ? -5.254 58.906 19.297 1 62 195 LYS B N 1
ATOM 4041 C CA . LYS B 1 195 ? -5.855 57.562 19.25 1 62 195 LYS B CA 1
ATOM 4042 C C . LYS B 1 195 ? -5 56.562 20.016 1 62 195 LYS B C 1
ATOM 4044 O O . LYS B 1 195 ? -5.48 55.469 20.375 1 62 195 LYS B O 1
ATOM 4049 N N . TRP B 1 196 ? -3.783 56.875 20.219 1 57.62 196 TRP B N 1
ATOM 4050 C CA . TRP B 1 196 ? -2.863 55.844 20.719 1 57.62 196 TRP B CA 1
ATOM 4051 C C . TRP B 1 196 ? -3.256 55.406 22.141 1 57.62 196 TRP B C 1
ATOM 4053 O O . TRP B 1 196 ? -2.932 54.312 22.562 1 57.62 196 TRP B O 1
ATOM 4063 N N . MET B 1 197 ? -4.012 56.344 22.781 1 58.72 197 MET B N 1
ATOM 4064 C CA . MET B 1 197 ? -4.395 56.031 24.156 1 58.72 197 MET B CA 1
ATOM 4065 C C . MET B 1 197 ? -5.43 54.906 24.188 1 58.72 197 MET B C 1
ATOM 4067 O O . MET B 1 197 ? -5.535 54.188 25.188 1 58.72 197 MET B O 1
ATOM 4071 N N . ASP B 1 198 ? -6.051 54.656 23.062 1 57.94 198 ASP B N 1
ATOM 4072 C CA . ASP B 1 198 ? -7.148 53.688 23.078 1 57.94 198 ASP B CA 1
ATOM 4073 C C . ASP B 1 198 ? -6.691 52.312 22.594 1 57.94 198 ASP B C 1
ATOM 4075 O O . ASP B 1 198 ? -7.508 51.406 22.422 1 57.94 198 ASP B O 1
ATOM 4079 N N . HIS B 1 199 ? -5.434 52.219 22.422 1 59.25 199 HIS B N 1
ATOM 4080 C CA . HIS B 1 199 ? -5.113 50.906 21.844 1 59.25 199 HIS B CA 1
ATOM 4081 C C . HIS B 1 199 ? -5.336 49.812 22.859 1 59.25 199 HIS B C 1
ATOM 4083 O O . HIS B 1 199 ? -4.844 49.875 23.984 1 59.25 199 HIS B O 1
ATOM 4089 N N . LYS B 1 200 ? -6.484 49.062 22.594 1 59.97 200 LYS B N 1
ATOM 4090 C CA . LYS B 1 200 ? -6.906 47.906 23.375 1 59.97 200 LYS B CA 1
ATOM 4091 C C . LYS B 1 200 ? -5.777 46.906 23.5 1 59.97 200 LYS B C 1
ATOM 4093 O O . LYS B 1 200 ? -4.965 46.75 22.578 1 59.97 200 LYS B O 1
ATOM 4098 N N . THR B 1 201 ? -5.57 46.438 24.688 1 60.03 201 THR B N 1
ATOM 4099 C CA . THR B 1 201 ? -4.664 45.344 25.078 1 60.03 201 THR B CA 1
ATOM 4100 C C . THR B 1 201 ? -4.871 44.125 24.188 1 60.03 201 THR B C 1
ATOM 4102 O O . THR B 1 201 ? -6.008 43.812 23.844 1 60.03 201 THR B O 1
ATOM 4105 N N . PRO B 1 202 ? -3.734 43.719 23.609 1 61.94 202 PRO B N 1
ATOM 4106 C CA . PRO B 1 202 ? -3.871 42.5 22.781 1 61.94 202 PRO B CA 1
ATOM 4107 C C . PRO B 1 202 ? -4.523 41.344 23.516 1 61.94 202 PRO B C 1
ATOM 4109 O O . PRO B 1 202 ? -4.191 41.094 24.672 1 61.94 202 PRO B O 1
ATOM 4112 N N . GLY B 1 203 ? -5.906 41.156 23.375 1 57.94 203 GLY B N 1
ATOM 4113 C CA . GLY B 1 203 ? -6.602 40.031 23.953 1 57.94 203 GLY B CA 1
ATOM 4114 C C . GLY B 1 203 ? -5.875 38.719 23.734 1 57.94 203 GLY B C 1
ATOM 4115 O O . GLY B 1 203 ? -4.691 38.688 23.391 1 57.94 203 GLY B O 1
ATOM 4116 N N . LYS B 1 204 ? -6.543 37.656 24.109 1 62 204 LYS B N 1
ATOM 4117 C CA . LYS B 1 204 ? -6.055 36.281 23.953 1 62 204 LYS B CA 1
ATOM 4118 C C . LYS B 1 204 ? -5.617 36.031 22.516 1 62 204 LYS B C 1
ATOM 4120 O O . LYS B 1 204 ? -6.41 36.188 21.578 1 62 204 LYS B O 1
ATOM 4125 N N . VAL B 1 205 ? -4.273 35.938 22.422 1 66.06 205 VAL B N 1
ATOM 4126 C CA . VAL B 1 205 ? -3.674 35.875 21.094 1 66.06 205 VAL B CA 1
ATOM 4127 C C . VAL B 1 205 ? -3.725 34.406 20.594 1 66.06 205 VAL B C 1
ATOM 4129 O O . VAL B 1 205 ? -3.293 33.5 21.297 1 66.06 205 VAL B O 1
ATOM 4132 N N . SER B 1 206 ? -4.688 34.219 19.703 1 65.38 206 SER B N 1
ATOM 4133 C CA . SER B 1 206 ? -4.711 32.906 19.047 1 65.38 206 SER B CA 1
ATOM 4134 C C . SER B 1 206 ? -3.428 32.656 18.266 1 65.38 206 SER B C 1
ATOM 4136 O O . SER B 1 206 ? -2.861 33.594 17.688 1 65.38 206 SER B O 1
ATOM 4138 N N . ARG B 1 207 ? -2.787 31.453 18.594 1 76.94 207 ARG B N 1
ATOM 4139 C CA . ARG B 1 207 ? -1.564 31.078 17.891 1 76.94 207 ARG B CA 1
ATOM 4140 C C . ARG B 1 207 ? -1.857 30.094 16.766 1 76.94 207 ARG B C 1
ATOM 4142 O O . ARG B 1 207 ? -2.551 29.094 16.984 1 76.94 207 ARG B O 1
ATOM 4149 N N . PRO B 1 208 ? -1.559 30.453 15.555 1 84.5 208 PRO B N 1
ATOM 4150 C CA . PRO B 1 208 ? -1.741 29.531 14.43 1 84.5 208 PRO B CA 1
ATOM 4151 C C . PRO B 1 208 ? -0.792 28.344 14.484 1 84.5 208 PRO B C 1
ATOM 4153 O O . PRO B 1 208 ? 0.33 28.422 13.977 1 84.5 208 PRO B O 1
ATOM 4156 N N . LEU B 1 209 ? -1.188 27.297 15.141 1 87.56 209 LEU B N 1
ATOM 4157 C CA . LEU B 1 209 ? -0.367 26.094 15.258 1 87.56 209 LEU B CA 1
ATOM 4158 C C . LEU B 1 209 ? -0.722 25.094 14.172 1 87.56 209 LEU B C 1
ATOM 4160 O O . LEU B 1 209 ? -1.838 25.109 13.648 1 87.56 209 LEU B O 1
ATOM 4164 N N . ILE B 1 210 ? 0.281 24.375 13.828 1 88.88 210 ILE B N 1
ATOM 4165 C CA . ILE B 1 210 ? 0.068 23.328 12.844 1 88.88 210 ILE B CA 1
ATOM 4166 C C . ILE B 1 210 ? -0.95 22.312 13.375 1 88.88 210 ILE B C 1
ATOM 4168 O O . ILE B 1 210 ? -0.924 21.953 14.555 1 88.88 210 ILE B O 1
ATOM 4172 N N . ASP B 1 211 ? -1.875 21.906 12.484 1 89.44 211 ASP B N 1
ATOM 4173 C CA . ASP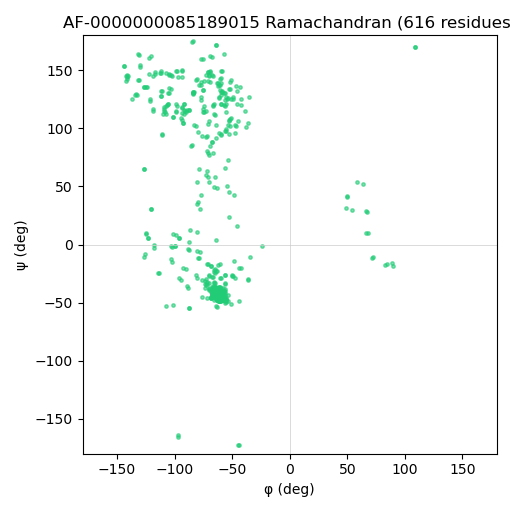 B 1 211 ? -2.869 20.906 12.828 1 89.44 211 ASP B CA 1
ATOM 4174 C C . ASP B 1 211 ? -2.318 19.5 12.617 1 89.44 211 ASP B C 1
ATOM 4176 O O . ASP B 1 211 ? -2.609 18.859 11.609 1 89.44 211 ASP B O 1
ATOM 4180 N N . VAL B 1 212 ? -1.627 18.953 13.57 1 89.19 212 VAL B N 1
ATOM 4181 C CA . VAL B 1 212 ? -0.946 17.672 13.484 1 89.19 212 VAL B CA 1
ATOM 4182 C C . VAL B 1 212 ? -1.972 16.547 13.297 1 89.19 212 VAL B C 1
ATOM 4184 O O . VAL B 1 212 ? -1.748 15.617 12.516 1 89.19 212 VAL B O 1
ATOM 4187 N N . ALA B 1 213 ? -3.092 16.594 13.977 1 87.94 213 ALA B N 1
ATOM 4188 C CA . ALA B 1 213 ? -4.121 15.562 13.906 1 87.94 213 ALA B CA 1
ATOM 4189 C C . ALA B 1 213 ? -4.684 15.445 12.492 1 87.94 213 ALA B C 1
ATOM 4191 O O . ALA B 1 213 ? -5.031 14.344 12.039 1 87.94 213 ALA B O 1
ATOM 4192 N N . LYS B 1 214 ? -4.816 16.547 11.836 1 90 214 LYS B N 1
ATOM 4193 C CA . LYS B 1 214 ? -5.27 16.547 10.445 1 90 214 LYS B CA 1
ATOM 4194 C C . LYS B 1 214 ? -4.363 15.672 9.578 1 90 214 LYS B C 1
ATOM 4196 O O . LYS B 1 214 ? -4.836 15.008 8.648 1 90 214 LYS B O 1
ATOM 4201 N N . HIS B 1 215 ? -3.092 15.656 9.914 1 93.12 215 HIS B N 1
ATOM 4202 C CA . HIS B 1 215 ? -2.102 15 9.07 1 93.12 215 HIS B CA 1
ATOM 4203 C C . HIS B 1 215 ? -1.842 13.57 9.523 1 93.12 215 HIS B C 1
ATOM 4205 O O . HIS B 1 215 ? -1.535 12.703 8.711 1 93.12 215 HIS B O 1
ATOM 4211 N N . LEU B 1 216 ? -1.977 13.289 10.82 1 92.38 216 LEU B N 1
ATOM 4212 C CA . LEU B 1 216 ? -1.486 12.016 11.328 1 92.38 216 LEU B CA 1
ATOM 4213 C C . LEU B 1 216 ? -2.641 11.141 11.805 1 92.38 216 LEU B C 1
ATOM 4215 O O . LEU B 1 216 ? -2.486 9.93 11.953 1 92.38 216 LEU B O 1
ATOM 4219 N N . ALA B 1 217 ? -3.758 11.734 12.164 1 88.5 217 ALA B N 1
ATOM 4220 C CA . ALA B 1 217 ? -4.867 10.953 12.703 1 88.5 217 ALA B CA 1
ATOM 4221 C C . ALA B 1 217 ? -5.34 9.906 11.695 1 88.5 217 ALA B C 1
ATOM 4223 O O . ALA B 1 217 ? -5.75 10.242 10.586 1 88.5 217 ALA B O 1
ATOM 4224 N N . ASN B 1 218 ? -5.293 8.625 12.094 1 91.44 218 ASN B N 1
ATOM 4225 C CA . ASN B 1 218 ? -5.742 7.504 11.273 1 91.44 218 ASN B CA 1
ATOM 4226 C C . ASN B 1 218 ? -5.148 7.566 9.867 1 91.44 218 ASN B C 1
ATOM 4228 O O . ASN B 1 218 ? -5.844 7.32 8.883 1 91.44 218 ASN B O 1
ATOM 4232 N N . LEU B 1 219 ? -3.945 7.906 9.852 1 94.44 219 LEU B N 1
ATOM 4233 C CA . LEU B 1 219 ? -3.297 8.117 8.555 1 94.44 219 LEU B CA 1
ATOM 4234 C C . LEU B 1 219 ? -3.266 6.828 7.746 1 94.44 219 LEU B C 1
ATOM 4236 O O . LEU B 1 219 ? -3.713 6.801 6.598 1 94.44 219 LEU B O 1
ATOM 4240 N N . GLN B 1 220 ? -2.744 5.766 8.32 1 94.88 220 GLN B N 1
ATOM 4241 C CA . GLN B 1 220 ? -2.637 4.496 7.609 1 94.88 220 GLN B CA 1
ATOM 4242 C C . GLN B 1 220 ? -4.008 4.004 7.16 1 94.88 220 GLN B C 1
ATOM 4244 O O . GLN B 1 220 ? -4.16 3.52 6.035 1 94.88 220 GLN B O 1
ATOM 4249 N N . TYR B 1 221 ? -4.969 4.07 8.031 1 95 221 TYR B N 1
ATOM 4250 C CA . TYR B 1 221 ? -6.32 3.623 7.707 1 95 221 TYR B CA 1
ATOM 4251 C C . TYR B 1 221 ? -6.891 4.418 6.539 1 95 221 TYR B C 1
ATOM 4253 O O . TYR B 1 221 ? -7.484 3.846 5.621 1 95 221 TYR B O 1
ATOM 4261 N N . ALA B 1 222 ? -6.734 5.723 6.652 1 95.06 222 ALA B N 1
ATOM 4262 C CA . ALA B 1 222 ? -7.246 6.582 5.59 1 95.06 222 ALA B CA 1
ATOM 4263 C C . ALA B 1 222 ? -6.594 6.25 4.25 1 95.06 222 ALA B C 1
ATOM 4265 O O . ALA B 1 222 ? -7.266 6.215 3.217 1 95.06 222 ALA B O 1
ATOM 4266 N N . VAL B 1 223 ? -5.301 6.109 4.27 1 97.12 223 VAL B N 1
ATOM 4267 C CA . VAL B 1 223 ? -4.555 5.777 3.059 1 97.12 223 VAL B CA 1
ATOM 4268 C C . VAL B 1 223 ? -5.02 4.426 2.52 1 97.12 223 VAL B C 1
ATOM 4270 O O . VAL B 1 223 ? -5.254 4.277 1.317 1 97.12 223 VAL B O 1
ATOM 4273 N N . TRP B 1 224 ? -5.109 3.395 3.402 1 96.44 224 TRP B N 1
ATOM 4274 C CA . TRP B 1 224 ? -5.598 2.072 3.027 1 96.44 224 TRP B CA 1
ATOM 4275 C C . TRP B 1 224 ? -6.984 2.164 2.398 1 96.44 224 TRP B C 1
ATOM 4277 O O . TRP B 1 224 ? -7.234 1.579 1.342 1 96.44 224 TRP B O 1
ATOM 4287 N N . LYS B 1 225 ? -7.836 2.904 3.055 1 96.19 225 LYS B N 1
ATOM 4288 C CA . LYS B 1 225 ? -9.188 3.057 2.529 1 96.19 225 LYS B CA 1
ATOM 4289 C C . LYS B 1 225 ? -9.172 3.668 1.131 1 96.19 225 LYS B C 1
ATOM 4291 O O . LYS B 1 225 ? -9.883 3.203 0.235 1 96.19 225 LYS B O 1
ATOM 4296 N N . LYS B 1 226 ? -8.422 4.664 0.915 1 96.38 226 LYS B N 1
ATOM 4297 C CA . LYS B 1 226 ? -8.312 5.332 -0.379 1 96.38 226 LYS B CA 1
ATOM 4298 C C . LYS B 1 226 ? -7.711 4.402 -1.429 1 96.38 226 LYS B C 1
ATOM 4300 O O . LYS B 1 226 ? -8.047 4.492 -2.611 1 96.38 226 LYS B O 1
ATOM 4305 N N . MET B 1 227 ? -6.852 3.559 -1.019 1 96.5 227 MET B N 1
ATOM 4306 C CA . MET B 1 227 ? -6.141 2.66 -1.926 1 96.5 227 MET B CA 1
ATOM 4307 C C . MET B 1 227 ? -7.113 1.705 -2.613 1 96.5 227 MET B C 1
ATOM 4309 O O . MET B 1 227 ? -6.781 1.103 -3.635 1 96.5 2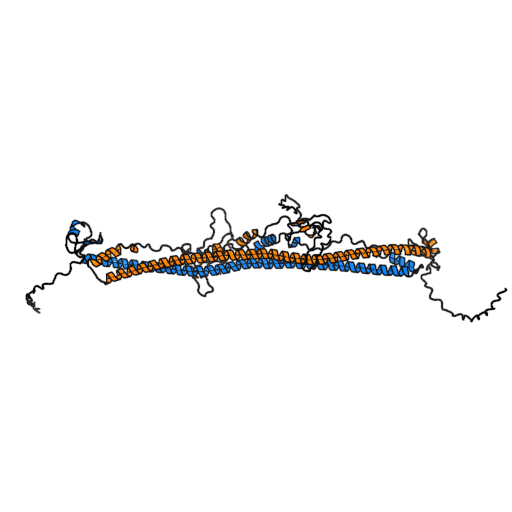27 MET B O 1
ATOM 4313 N N . GLU B 1 228 ? -8.227 1.462 -2.076 1 94.31 228 GLU B N 1
ATOM 4314 C CA . GLU B 1 228 ? -9.242 0.587 -2.666 1 94.31 228 GLU B CA 1
ATOM 4315 C C . GLU B 1 228 ? -9.5 0.95 -4.125 1 94.31 228 GLU B C 1
ATOM 4317 O O . GLU B 1 228 ? -9.828 0.082 -4.938 1 94.31 228 GLU B O 1
ATOM 4322 N N . CYS B 1 229 ? -9.289 2.176 -4.48 1 93.06 229 CYS B N 1
ATOM 4323 C CA . CYS B 1 229 ? -9.578 2.648 -5.832 1 93.06 229 CYS B CA 1
ATOM 4324 C C . CYS B 1 229 ? -8.641 1.999 -6.848 1 93.06 229 CYS B C 1
ATOM 4326 O O . CYS B 1 229 ? -9 1.848 -8.016 1 93.06 229 CYS B O 1
ATOM 4328 N N . VAL B 1 230 ? -7.449 1.617 -6.434 1 92.69 230 VAL B N 1
ATOM 4329 C CA . VAL B 1 230 ? -6.488 1.039 -7.371 1 92.69 230 VAL B CA 1
ATOM 4330 C C . VAL B 1 230 ? -6.496 -0.482 -7.242 1 92.69 230 VAL B C 1
ATOM 4332 O O . VAL B 1 230 ? -5.738 -1.172 -7.93 1 92.69 230 VAL B O 1
ATOM 4335 N N . ALA B 1 231 ? -7.297 -1.004 -6.348 1 92.44 231 ALA B N 1
ATOM 4336 C CA . ALA B 1 231 ? -7.398 -2.445 -6.141 1 92.44 231 ALA B CA 1
ATOM 4337 C C . ALA B 1 231 ? -8.844 -2.914 -6.238 1 92.44 231 ALA B C 1
ATOM 4339 O O . ALA B 1 231 ? -9.398 -3.459 -5.281 1 92.44 231 ALA B O 1
ATOM 4340 N N . PRO B 1 232 ? -9.406 -2.791 -7.387 1 88.31 232 PRO B N 1
ATOM 4341 C CA . PRO B 1 232 ? -10.812 -3.176 -7.539 1 88.31 232 PRO B CA 1
ATOM 4342 C C . PRO B 1 232 ? -11.023 -4.688 -7.465 1 88.31 232 PRO B C 1
ATOM 4344 O O . PRO B 1 232 ? -10.141 -5.453 -7.863 1 88.31 232 PRO B O 1
ATOM 4347 N N . TYR B 1 233 ? -12.164 -5.078 -6.965 1 88.94 233 TYR B N 1
ATOM 4348 C CA . TYR B 1 233 ? -12.555 -6.484 -6.918 1 88.94 233 TYR B CA 1
ATOM 4349 C C . TYR B 1 233 ? -13.164 -6.926 -8.242 1 88.94 233 TYR B C 1
ATOM 4351 O O . TYR B 1 233 ? -14.016 -6.227 -8.805 1 88.94 233 TYR B O 1
ATOM 4359 N N . THR B 1 234 ? -12.664 -8.039 -8.703 1 83.56 234 THR B N 1
ATOM 4360 C CA . THR B 1 234 ? -13.227 -8.664 -9.898 1 83.56 234 THR B CA 1
ATOM 4361 C C . THR B 1 234 ? -13.977 -9.945 -9.531 1 83.56 234 THR B C 1
ATOM 4363 O O . THR B 1 234 ? -13.359 -10.945 -9.156 1 83.56 234 THR B O 1
ATOM 4366 N N . PRO B 1 235 ? -15.234 -10.023 -9.703 1 80.75 235 PRO B N 1
ATOM 4367 C CA . PRO B 1 235 ? -16.031 -11.156 -9.25 1 80.75 235 PRO B CA 1
ATOM 4368 C C . PRO B 1 235 ? -15.727 -12.445 -10.016 1 80.75 235 PRO B C 1
ATOM 4370 O O . PRO B 1 235 ? -15.758 -13.531 -9.445 1 80.75 235 PRO B O 1
ATOM 4373 N N . VAL B 1 236 ? -15.461 -12.305 -11.344 1 81.06 236 VAL B N 1
ATOM 4374 C CA . VAL B 1 236 ? -15.211 -13.5 -12.148 1 81.06 236 VAL B CA 1
ATOM 4375 C C . VAL B 1 236 ? -13.797 -13.438 -12.734 1 81.06 236 VAL B C 1
ATOM 4377 O O . VAL B 1 236 ? -13.445 -12.484 -13.43 1 81.06 236 VAL B O 1
ATOM 4380 N N . THR B 1 237 ? -13.023 -14.359 -12.32 1 84.44 237 THR B N 1
ATOM 4381 C CA . THR B 1 237 ? -11.688 -14.516 -12.898 1 84.44 237 THR B CA 1
ATOM 4382 C C . THR B 1 237 ? -11.594 -15.82 -13.688 1 84.44 237 THR B C 1
ATOM 4384 O O . THR B 1 237 ? -12.234 -16.812 -13.336 1 84.44 237 THR B O 1
ATOM 4387 N N . LEU B 1 238 ? -10.789 -15.75 -14.734 1 79.81 238 LEU B N 1
ATOM 4388 C CA . LEU B 1 238 ? -10.711 -16.875 -15.656 1 79.81 238 LEU B CA 1
ATOM 4389 C C . LEU B 1 238 ? -9.492 -17.75 -15.359 1 79.81 238 LEU B C 1
ATOM 4391 O O . LEU B 1 238 ? -8.516 -17.266 -14.773 1 79.81 238 LEU B O 1
ATOM 4395 N N . ASP B 1 239 ? -9.719 -18.984 -15.664 1 79.88 239 ASP B N 1
ATOM 4396 C CA . ASP B 1 239 ? -8.633 -19.938 -15.477 1 79.88 239 ASP B CA 1
ATOM 4397 C C . ASP B 1 239 ? -7.91 -20.219 -16.797 1 79.88 239 ASP B C 1
ATOM 4399 O O . ASP B 1 239 ? -8.438 -20.906 -17.672 1 79.88 239 ASP B O 1
ATOM 4403 N N . PRO B 1 240 ? -6.672 -19.844 -16.875 1 79.88 240 PRO B N 1
ATOM 4404 C CA . PRO B 1 240 ? -5.941 -20.016 -18.125 1 79.88 240 PRO B CA 1
ATOM 4405 C C . PRO B 1 240 ? -5.742 -21.484 -18.484 1 79.88 240 PRO B C 1
ATOM 4407 O O . PRO B 1 240 ? -5.539 -21.828 -19.656 1 79.88 240 PRO B O 1
ATOM 4410 N N . ARG B 1 241 ? -5.758 -22.422 -17.609 1 80.06 241 ARG B N 1
ATOM 4411 C CA . ARG B 1 241 ? -5.547 -23.844 -17.875 1 80.06 241 ARG B CA 1
ATOM 4412 C C . ARG B 1 241 ? -6.707 -24.422 -18.672 1 80.06 241 ARG B C 1
ATOM 4414 O O . ARG B 1 241 ? -6.578 -25.5 -19.266 1 80.06 241 ARG B O 1
ATOM 4421 N N . THR B 1 242 ? -7.781 -23.703 -18.625 1 76.75 242 THR B N 1
ATOM 4422 C CA . THR B 1 242 ? -8.977 -24.203 -19.297 1 76.75 242 THR B CA 1
ATOM 4423 C C . THR B 1 242 ? -9.188 -23.484 -20.625 1 76.75 242 THR B C 1
ATOM 4425 O O . THR B 1 242 ? -10.117 -23.797 -21.359 1 76.75 242 THR B O 1
ATOM 4428 N N . ALA B 1 243 ? -8.344 -22.547 -20.938 1 76.62 243 ALA B N 1
ATOM 4429 C CA . ALA B 1 243 ? -8.547 -21.703 -22.109 1 76.62 243 ALA B CA 1
ATOM 4430 C C . ALA B 1 243 ? -8.211 -22.453 -23.391 1 76.62 243 ALA B C 1
ATOM 4432 O O . ALA B 1 243 ? -7.176 -23.125 -23.469 1 76.62 243 ALA B O 1
ATOM 4433 N N . GLY B 1 244 ? -9.07 -22.312 -24.234 1 72.88 244 GLY B N 1
ATOM 4434 C CA . GLY B 1 244 ? -8.805 -22.859 -25.547 1 72.88 244 GLY B CA 1
ATOM 4435 C C . GLY B 1 244 ? -7.629 -22.203 -26.25 1 72.88 244 GLY B C 1
ATOM 4436 O O . GLY B 1 244 ? -7.164 -21.141 -25.812 1 72.88 244 GLY B O 1
ATOM 4437 N N . GLN B 1 245 ? -7.262 -22.766 -27.344 1 71.88 245 GLN B N 1
ATOM 4438 C CA . GLN B 1 245 ? -6.047 -22.344 -28.031 1 71.88 245 GLN B CA 1
ATOM 4439 C C . GLN B 1 245 ? -6.215 -20.953 -28.656 1 71.88 245 GLN B C 1
ATOM 4441 O O . GLN B 1 245 ? -5.242 -20.219 -28.812 1 71.88 245 GLN B O 1
ATOM 4446 N N . SER B 1 246 ? -7.434 -20.594 -28.969 1 72.19 246 SER B N 1
ATOM 4447 C CA . SER B 1 246 ? -7.676 -19.328 -29.656 1 72.19 246 SER B CA 1
ATOM 4448 C C . SER B 1 246 ? -8.039 -18.234 -28.672 1 72.19 246 SER B C 1
ATOM 4450 O O . SER B 1 246 ? -8.359 -17.109 -29.062 1 72.19 246 SER B O 1
ATOM 4452 N N . VAL B 1 247 ? -7.969 -18.531 -27.422 1 73.31 247 VAL B N 1
ATOM 4453 C CA . VAL B 1 247 ? -8.422 -17.594 -26.422 1 73.31 247 VAL B CA 1
ATOM 4454 C C . VAL B 1 247 ? -7.219 -16.984 -25.688 1 73.31 247 VAL B C 1
ATOM 4456 O O . VAL B 1 247 ? -6.344 -17.719 -25.219 1 73.31 247 VAL B O 1
ATOM 4459 N N . ARG B 1 248 ? -7.133 -15.703 -25.812 1 76.81 248 ARG B N 1
ATOM 4460 C CA . ARG B 1 248 ? -6.082 -14.992 -25.094 1 76.81 248 ARG B CA 1
ATOM 4461 C C . ARG B 1 248 ? -6.645 -14.273 -23.859 1 76.81 248 ARG B C 1
ATOM 4463 O O . ARG B 1 248 ? -7.711 -13.664 -23.938 1 76.81 248 ARG B O 1
ATOM 4470 N N . LEU B 1 249 ? -5.949 -14.438 -22.797 1 79.12 249 LEU B N 1
ATOM 4471 C CA . LEU B 1 249 ? -6.402 -13.836 -21.562 1 79.12 249 LEU B CA 1
ATOM 4472 C C . LEU B 1 249 ? -5.574 -12.609 -21.203 1 79.12 249 LEU B C 1
ATOM 4474 O O . LEU B 1 249 ? -4.406 -12.516 -21.594 1 79.12 249 LEU B O 1
ATOM 4478 N N . SER B 1 250 ? -6.254 -11.641 -20.594 1 79.19 250 SER B N 1
ATOM 4479 C CA . SER B 1 250 ? -5.539 -10.492 -20.047 1 79.19 250 SER B CA 1
ATOM 4480 C C . SER B 1 250 ? -4.676 -10.898 -18.859 1 79.19 250 SER B C 1
ATOM 4482 O O . SER B 1 250 ? -4.898 -11.953 -18.25 1 79.19 250 SER B O 1
ATOM 4484 N N . PRO B 1 251 ? -3.736 -10.086 -18.516 1 78.06 251 PRO B N 1
ATOM 4485 C CA . PRO B 1 251 ? -2.895 -10.375 -17.359 1 78.06 251 PRO B CA 1
ATOM 4486 C C . PRO B 1 251 ? -3.695 -10.484 -16.062 1 78.06 251 PRO B C 1
ATOM 4488 O O . PRO B 1 251 ? -3.33 -11.25 -15.164 1 78.06 251 PRO B O 1
ATOM 4491 N N . GLY B 1 252 ? -4.797 -9.797 -15.961 1 81.56 252 GLY B N 1
ATOM 4492 C CA . GLY B 1 252 ? -5.629 -9.812 -14.773 1 81.56 252 GLY B CA 1
ATOM 4493 C C . GLY B 1 252 ? -6.652 -10.938 -14.781 1 81.56 252 GLY B C 1
ATOM 4494 O O . GLY B 1 252 ? -7.379 -11.133 -13.805 1 81.56 252 GLY B O 1
ATOM 4495 N N . LEU B 1 253 ? -6.711 -11.656 -15.836 1 86.56 253 LEU B N 1
ATOM 4496 C CA . LEU B 1 253 ? -7.555 -12.836 -16 1 86.56 253 LEU B CA 1
ATOM 4497 C C . LEU B 1 253 ? -9.031 -12.461 -15.977 1 86.56 253 LEU B C 1
ATOM 4499 O O . LEU B 1 253 ? -9.859 -13.203 -15.445 1 86.56 253 LEU B O 1
ATOM 4503 N N . ASN B 1 254 ? -9.281 -11.273 -16.391 1 80.12 254 ASN B N 1
ATOM 4504 C CA . ASN B 1 254 ? -10.664 -10.805 -16.359 1 80.12 254 ASN B CA 1
ATOM 4505 C C . ASN B 1 254 ? -11.141 -10.367 -17.75 1 80.12 254 ASN B C 1
ATOM 4507 O O . ASN B 1 254 ? -12.219 -9.781 -17.875 1 80.12 254 ASN B O 1
ATOM 4511 N N . SER B 1 255 ? -10.305 -10.586 -18.688 1 79 255 SER B N 1
ATOM 4512 C CA . SER B 1 255 ? -10.68 -10.266 -20.062 1 79 255 SER B CA 1
ATOM 4513 C C . SER B 1 255 ? -10.172 -11.32 -21.031 1 79 255 SER B C 1
ATOM 4515 O O . SER B 1 255 ? -9.148 -11.961 -20.797 1 79 255 SER B O 1
ATOM 4517 N N . VAL B 1 256 ? -11.031 -11.562 -22.109 1 78.81 256 VAL B N 1
ATOM 4518 C CA . VAL B 1 256 ? -10.695 -12.586 -23.094 1 78.81 256 VAL B CA 1
ATOM 4519 C C . VAL B 1 256 ? -10.68 -11.969 -24.5 1 78.81 256 VAL B C 1
ATOM 4521 O O . VAL B 1 256 ? -11.508 -11.109 -24.812 1 78.81 256 VAL B O 1
ATOM 4524 N N . HIS B 1 257 ? -9.656 -12.328 -25.219 1 78.56 257 HIS B N 1
ATOM 4525 C CA . HIS B 1 257 ? -9.586 -11.961 -26.625 1 78.56 257 HIS B CA 1
ATOM 4526 C C . HIS B 1 257 ? -9.469 -13.203 -27.516 1 78.56 257 HIS B C 1
ATOM 4528 O O . HIS B 1 257 ? -8.648 -14.086 -27.234 1 78.56 257 HIS B O 1
ATOM 4534 N N . ILE B 1 258 ? -10.398 -13.305 -28.422 1 74.75 258 ILE B N 1
ATOM 4535 C CA . ILE B 1 258 ? -10.359 -14.445 -29.344 1 74.75 258 ILE B CA 1
ATOM 4536 C C . ILE B 1 258 ? -9.5 -14.109 -30.547 1 74.75 258 ILE B C 1
ATOM 4538 O O . ILE B 1 258 ? -9.711 -13.086 -31.203 1 74.75 258 ILE B O 1
ATOM 4542 N N . CYS B 1 259 ? -8.438 -14.812 -30.672 1 69.44 259 CYS B N 1
ATOM 4543 C CA . CYS B 1 259 ? -7.602 -14.68 -31.859 1 69.44 259 CYS B CA 1
ATOM 4544 C C . CYS B 1 259 ? -7.664 -15.945 -32.719 1 69.44 259 CYS B C 1
ATOM 4546 O O . CYS B 1 259 ? -6.934 -16.906 -32.469 1 69.44 259 CYS B O 1
ATOM 4548 N N . PRO B 1 260 ? -8.578 -15.922 -33.75 1 63.62 260 PRO B N 1
ATOM 4549 C CA . PRO B 1 260 ? -8.703 -17.125 -34.594 1 63.62 260 PRO B CA 1
ATOM 4550 C C . PRO B 1 260 ? -7.402 -17.469 -35.312 1 63.62 260 PRO B C 1
ATOM 4552 O O . PRO B 1 260 ? -6.676 -16.578 -35.75 1 63.62 260 PRO B O 1
ATOM 4555 N N . GLY B 1 261 ? -7.023 -18.719 -35.375 1 60.94 261 GLY B N 1
ATOM 4556 C CA . GLY B 1 261 ? -5.871 -19.219 -36.125 1 60.94 261 GLY B CA 1
ATOM 4557 C C . GLY B 1 261 ? -4.57 -19.094 -35.344 1 60.94 261 GLY B C 1
ATOM 4558 O O . GLY B 1 261 ? -3.537 -19.609 -35.781 1 60.94 261 GLY B O 1
ATOM 4559 N N . SER B 1 262 ? -4.652 -18.281 -34.344 1 58.59 262 SER B N 1
ATOM 4560 C CA . SER B 1 262 ? -3.398 -18.062 -33.625 1 58.59 262 SER B CA 1
ATOM 4561 C C . SER B 1 262 ? -3.273 -18.969 -32.438 1 58.59 262 SER B C 1
ATOM 4563 O O . SER B 1 262 ? -4.254 -19.203 -31.719 1 58.59 262 SER B O 1
ATOM 4565 N N . LEU B 1 263 ? -2.389 -19.906 -32.562 1 59.28 263 LEU B N 1
ATOM 4566 C CA . LEU B 1 263 ? -2.1 -20.719 -31.391 1 59.28 263 LEU B CA 1
ATOM 4567 C C . LEU B 1 263 ? -1.652 -19.844 -30.219 1 59.28 263 LEU B C 1
ATOM 4569 O O . LEU B 1 263 ? -0.91 -18.875 -30.406 1 59.28 263 LEU B O 1
ATOM 4573 N N . GLN B 1 264 ? -2.389 -19.891 -29.141 1 59.41 264 GLN B N 1
ATOM 4574 C CA . GLN B 1 264 ? -1.961 -19.172 -27.938 1 59.41 264 GLN B CA 1
ATOM 4575 C C . GLN B 1 264 ? -0.492 -19.453 -27.641 1 59.41 264 GLN B C 1
ATOM 4577 O O . GLN B 1 264 ? -0.066 -20.609 -27.594 1 59.41 264 GLN B O 1
ATOM 4582 N N . ARG B 1 265 ? 0.403 -18.5 -27.953 1 61.91 265 ARG B N 1
ATOM 4583 C CA . ARG B 1 265 ? 1.823 -18.641 -27.656 1 61.91 265 ARG B CA 1
ATOM 4584 C C . ARG B 1 265 ? 2.217 -17.75 -26.484 1 61.91 265 ARG B C 1
ATOM 4586 O O . ARG B 1 265 ? 1.692 -16.641 -26.328 1 61.91 265 ARG B O 1
ATOM 4593 N N . LEU B 1 266 ? 2.703 -18.422 -25.5 1 62.75 266 LEU B N 1
ATOM 4594 C CA . LEU B 1 266 ? 3.346 -17.609 -24.469 1 62.75 266 LEU B CA 1
ATOM 4595 C C . LEU B 1 266 ? 4.676 -17.047 -24.969 1 62.75 266 LEU B C 1
ATOM 4597 O O . LEU B 1 266 ? 5.52 -17.797 -25.469 1 62.75 266 LEU B O 1
ATOM 4601 N N . GLU B 1 267 ? 4.625 -15.781 -25.531 1 53.38 267 GLU B N 1
ATOM 4602 C CA . GLU B 1 267 ? 5.883 -15.18 -25.953 1 53.38 267 GLU B CA 1
ATOM 4603 C C . GLU B 1 267 ? 6.848 -15.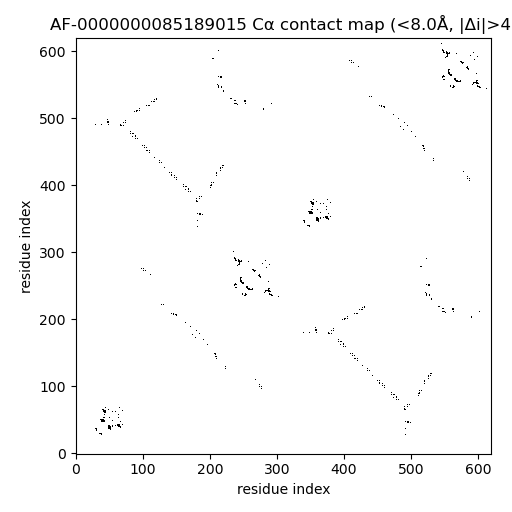023 -24.797 1 53.38 267 GLU B C 1
ATOM 4605 O O . GLU B 1 267 ? 6.484 -14.461 -23.75 1 53.38 267 GLU B O 1
ATOM 4610 N N . GLN B 1 268 ? 7.727 -16 -24.641 1 51.25 268 GLN B N 1
ATOM 4611 C CA . GLN B 1 268 ? 8.797 -15.812 -23.672 1 51.25 268 GLN B CA 1
ATOM 4612 C C . GLN B 1 268 ? 9.891 -14.898 -24.234 1 51.25 268 GLN B C 1
ATOM 4614 O O . GLN B 1 268 ? 10.039 -14.773 -25.453 1 51.25 268 GLN B O 1
ATOM 4619 N N . ASN B 1 269 ? 10.383 -13.961 -23.406 1 46.72 269 ASN B N 1
ATOM 4620 C CA . ASN B 1 269 ? 11.547 -13.211 -23.844 1 46.72 269 ASN B CA 1
ATOM 4621 C C . ASN B 1 269 ? 12.508 -14.086 -24.641 1 46.72 269 ASN B C 1
ATOM 4623 O O . ASN B 1 269 ? 13.516 -13.594 -25.156 1 46.72 269 ASN B O 1
ATOM 4627 N N . MET B 1 270 ? 12.531 -15.305 -24.344 1 46.38 270 MET B N 1
ATOM 4628 C CA . MET B 1 270 ? 13.656 -15.984 -24.984 1 46.38 270 MET B CA 1
ATOM 4629 C C . MET B 1 270 ? 13.328 -16.328 -26.438 1 46.38 270 MET B C 1
ATOM 4631 O O . MET B 1 270 ? 13.961 -17.203 -27.031 1 46.38 270 MET B O 1
ATOM 4635 N N . HIS B 1 271 ? 12.656 -15.68 -27.219 1 49.66 271 HIS B N 1
ATOM 4636 C CA . HIS B 1 271 ? 12.523 -15.758 -28.656 1 49.66 271 HIS B CA 1
ATOM 4637 C C . HIS B 1 271 ? 11.734 -17 -29.078 1 49.66 271 HIS B C 1
ATOM 4639 O O . HIS B 1 271 ? 11.594 -17.281 -30.266 1 49.66 271 HIS B O 1
ATOM 4645 N N . GLU B 1 272 ? 11.484 -17.906 -28.188 1 54.38 272 GLU B N 1
ATOM 4646 C CA . GLU B 1 272 ? 10.758 -19.078 -28.672 1 54.38 272 GLU B CA 1
ATOM 4647 C C . GLU B 1 272 ? 9.32 -19.094 -28.172 1 54.38 272 GLU B C 1
ATOM 4649 O O . GLU B 1 272 ? 9.078 -18.906 -26.984 1 54.38 272 GLU B O 1
ATOM 4654 N N . ALA B 1 273 ? 8.32 -18.938 -28.953 1 60.22 273 ALA B N 1
ATOM 4655 C CA . ALA B 1 273 ? 6.891 -19.031 -28.656 1 60.22 273 ALA B CA 1
ATOM 4656 C C . ALA B 1 273 ? 6.504 -20.453 -28.281 1 60.22 273 ALA B C 1
ATOM 4658 O O . ALA B 1 273 ? 6.938 -21.422 -28.922 1 60.22 273 ALA B O 1
ATOM 4659 N N . VAL B 1 274 ? 6.152 -20.562 -27 1 67.62 274 VAL B N 1
ATOM 4660 C CA . VAL B 1 274 ? 5.738 -21.891 -26.547 1 67.62 274 VAL B CA 1
ATOM 4661 C C . VAL B 1 274 ? 4.227 -22.031 -26.703 1 67.62 274 VAL B C 1
ATOM 4663 O O . VAL B 1 274 ? 3.467 -21.172 -26.266 1 67.62 274 VAL B O 1
ATOM 4666 N N . VAL B 1 275 ? 3.879 -23.016 -27.484 1 67.12 275 VAL B N 1
ATOM 4667 C CA . VAL B 1 275 ? 2.467 -23.297 -27.719 1 67.12 275 VAL B CA 1
ATOM 4668 C C . VAL B 1 275 ? 1.827 -23.875 -26.453 1 67.12 275 VAL B C 1
ATOM 4670 O O . VAL B 1 275 ? 2.473 -24.594 -25.703 1 67.12 275 VAL B O 1
ATOM 4673 N N . VAL B 1 276 ? 0.601 -23.594 -26.188 1 69.25 276 VAL B N 1
ATOM 4674 C CA . VAL B 1 276 ? -0.156 -24.078 -25.047 1 69.25 276 VAL B CA 1
ATOM 4675 C C . VAL B 1 276 ? -0.36 -25.594 -25.156 1 69.25 276 VAL B C 1
ATOM 4677 O O . VAL B 1 276 ? -0.824 -26.078 -26.188 1 69.25 276 VAL B O 1
ATOM 4680 N N . PRO B 1 277 ? 0.158 -26.234 -24.172 1 69.75 277 PRO B N 1
ATOM 4681 C CA . PRO B 1 277 ? -0 -27.688 -24.234 1 69.75 277 PRO B CA 1
ATOM 4682 C C . PRO B 1 277 ? -1.453 -28.141 -24.094 1 69.75 277 PRO B C 1
ATOM 4684 O O . PRO B 1 277 ? -2.262 -27.422 -23.484 1 69.75 277 PRO B O 1
ATOM 4687 N N . GLY B 1 278 ? -1.792 -29.188 -24.797 1 64.06 278 GLY B N 1
ATOM 4688 C CA . GLY B 1 278 ? -3.096 -29.781 -24.562 1 64.06 278 GLY B CA 1
ATOM 4689 C C . GLY B 1 278 ? -3.32 -30.203 -23.125 1 64.06 278 GLY B C 1
ATOM 4690 O O . GLY B 1 278 ? -2.389 -30.625 -22.438 1 64.06 278 GLY B O 1
ATOM 4691 N N . ASN B 1 279 ? -4.387 -29.844 -22.516 1 66.19 279 ASN B N 1
ATOM 4692 C CA . ASN B 1 279 ? -4.801 -30.203 -21.172 1 66.19 279 ASN B CA 1
ATOM 4693 C C . ASN B 1 279 ? -6.254 -30.656 -21.125 1 66.19 279 ASN B C 1
ATOM 4695 O O . ASN B 1 279 ? -7.117 -30.047 -21.766 1 66.19 279 ASN B O 1
ATOM 4699 N N . PRO B 1 280 ? -6.379 -31.906 -20.469 1 63.59 280 PRO B N 1
ATOM 4700 C CA . PRO B 1 280 ? -7.75 -32.406 -20.438 1 63.59 280 PRO B CA 1
ATOM 4701 C C . PRO B 1 280 ? -8.766 -31.359 -20 1 63.59 280 PRO B C 1
ATOM 4703 O O . PRO B 1 280 ? -9.938 -31.422 -20.375 1 63.59 280 PRO B O 1
ATOM 4706 N N . GLU B 1 281 ? -8.352 -30.422 -19.188 1 63.66 281 GLU B N 1
ATOM 4707 C CA . GLU B 1 281 ? -9.266 -29.406 -18.688 1 63.66 281 GLU B CA 1
ATOM 4708 C C . GLU B 1 281 ? -9.523 -28.328 -19.719 1 63.66 281 GLU B C 1
ATOM 4710 O O . GLU B 1 281 ? -10.438 -27.516 -19.562 1 63.66 281 GLU B O 1
ATOM 4715 N N . ARG B 1 282 ? -8.688 -28.422 -20.719 1 65.38 282 ARG B N 1
ATOM 4716 C CA . ARG B 1 282 ? -8.812 -27.391 -21.75 1 65.38 282 ARG B CA 1
ATOM 4717 C C . ARG B 1 282 ? -9.898 -27.75 -22.766 1 65.38 282 ARG B C 1
ATOM 4719 O O . ARG B 1 282 ? -10.039 -28.922 -23.125 1 65.38 282 ARG B O 1
ATOM 4726 N N . PHE B 1 283 ? -10.766 -26.766 -22.969 1 56.94 283 PHE B N 1
ATOM 4727 C CA . PHE B 1 283 ? -11.805 -26.984 -23.953 1 56.94 283 PHE B CA 1
ATOM 4728 C C . PHE B 1 283 ? -11.219 -26.984 -25.359 1 56.94 283 PHE B C 1
ATOM 4730 O O . PHE B 1 283 ? -10.68 -25.984 -25.828 1 56.94 283 PHE B O 1
ATOM 4737 N N . HIS B 1 284 ? -10.609 -28.141 -25.719 1 61.38 284 HIS B N 1
ATOM 4738 C CA . HIS B 1 284 ? -10.195 -28.234 -27.125 1 61.38 284 HIS B CA 1
ATOM 4739 C C . HIS B 1 284 ? -11.398 -28.469 -28.031 1 61.38 284 HIS B C 1
ATOM 4741 O O . HIS B 1 284 ? -12.344 -29.172 -27.656 1 61.38 284 HIS B O 1
ATOM 4747 N N . PRO B 1 285 ? -11.547 -27.844 -29.312 1 58.88 285 PRO B N 1
ATOM 4748 C CA . PRO B 1 285 ? -11.352 -26.859 -30.375 1 58.88 285 PRO B CA 1
ATOM 4749 C C . PRO B 1 285 ? -12.203 -25.609 -30.188 1 58.88 285 PRO B C 1
ATOM 4751 O O . PRO B 1 285 ? -12.242 -24.734 -31.062 1 58.88 285 PRO B O 1
ATOM 4754 N N . TYR B 1 286 ? -12.781 -25.609 -28.891 1 58.22 286 TYR B N 1
ATOM 4755 C CA . TYR B 1 286 ? -13.719 -24.5 -28.766 1 58.22 286 TYR B CA 1
ATOM 4756 C C . TYR B 1 286 ? -13.07 -23.297 -28.094 1 58.22 286 TYR B C 1
ATOM 4758 O O . TYR B 1 286 ? -12.086 -23.453 -27.359 1 58.22 286 TYR B O 1
ATOM 4766 N N . SER B 1 287 ? -13.461 -22.172 -28.562 1 65.5 287 SER B N 1
ATOM 4767 C CA . SER B 1 287 ? -13.078 -20.906 -27.938 1 65.5 287 SER B CA 1
ATOM 4768 C C . SER B 1 287 ? -13.797 -20.719 -26.609 1 65.5 287 SER B C 1
ATOM 4770 O O . SER B 1 287 ? -14.656 -19.844 -26.469 1 65.5 287 SER B O 1
ATOM 4772 N N . ARG B 1 288 ? -13.609 -21.719 -25.609 1 68.31 288 ARG B N 1
ATOM 4773 C CA . ARG B 1 288 ? -14.266 -21.656 -24.297 1 68.31 288 ARG B CA 1
ATOM 4774 C C . ARG B 1 288 ? -13.234 -21.547 -23.188 1 68.31 288 ARG B C 1
ATOM 4776 O O . ARG B 1 288 ? -12.062 -21.875 -23.375 1 68.31 288 ARG B O 1
ATOM 4783 N N . ILE B 1 289 ? -13.664 -20.891 -22.234 1 73.5 289 ILE B N 1
ATOM 4784 C CA . ILE B 1 289 ? -12.82 -20.75 -21.062 1 73.5 289 ILE B CA 1
ATOM 4785 C C . ILE B 1 289 ? -13.688 -20.797 -19.797 1 73.5 289 ILE B C 1
ATOM 4787 O O . ILE B 1 289 ? -14.836 -20.344 -19.812 1 73.5 289 ILE B O 1
ATOM 4791 N N . LEU B 1 290 ? -13.18 -21.391 -18.656 1 68.56 290 LEU B N 1
ATOM 4792 C CA . LEU B 1 290 ? -13.914 -21.516 -17.406 1 68.56 290 LEU B CA 1
ATOM 4793 C C . LEU B 1 290 ? -13.43 -20.484 -16.391 1 68.56 290 LEU B C 1
ATOM 4795 O O . LEU B 1 290 ? -12.258 -20.094 -16.406 1 68.56 290 LEU B O 1
ATOM 4799 N N . ALA B 1 291 ? -14.438 -20.094 -15.656 1 74.75 291 ALA B N 1
ATOM 4800 C CA . ALA B 1 291 ? -14.078 -19.266 -14.516 1 74.75 291 ALA B CA 1
ATOM 4801 C C . ALA B 1 291 ? -13.336 -20.078 -13.461 1 74.75 291 ALA B C 1
ATOM 4803 O O . ALA B 1 291 ? -13.508 -21.297 -13.375 1 74.75 291 ALA B O 1
ATOM 4804 N N . ARG B 1 292 ? -12.453 -19.453 -12.758 1 75.5 292 ARG B N 1
ATOM 4805 C CA . ARG B 1 292 ? -11.672 -20.125 -11.719 1 75.5 292 ARG B CA 1
ATOM 4806 C C . ARG B 1 292 ? -12.57 -20.625 -10.594 1 75.5 292 ARG B C 1
ATOM 4808 O O . ARG B 1 292 ? -12.43 -21.766 -10.133 1 75.5 292 ARG B O 1
ATOM 4815 N N . GLU B 1 293 ? -13.469 -19.703 -10.234 1 73.12 293 GLU B N 1
ATOM 4816 C CA . GLU B 1 293 ? -14.367 -20.094 -9.156 1 73.12 293 GLU B CA 1
ATOM 4817 C C . GLU B 1 293 ? -15.766 -20.406 -9.688 1 73.12 293 GLU B C 1
ATOM 4819 O O . GLU B 1 293 ? -16.25 -19.75 -10.617 1 73.12 293 GLU B O 1
ATOM 4824 N N . GLY B 1 294 ? -16.234 -21.547 -9.266 1 69.75 294 GLY B N 1
ATOM 4825 C CA . GLY B 1 294 ? -17.594 -21.891 -9.633 1 69.75 294 GLY B CA 1
ATOM 4826 C C . GLY B 1 294 ? -18.641 -21.219 -8.758 1 69.75 294 GLY B C 1
ATOM 4827 O O . GLY B 1 294 ? -18.328 -20.75 -7.664 1 69.75 294 GLY B O 1
ATOM 4828 N N . PHE B 1 295 ? -19.719 -20.844 -9.453 1 67 295 PHE B N 1
ATOM 4829 C CA . PHE B 1 295 ? -20.844 -20.297 -8.711 1 67 295 PHE B CA 1
ATOM 4830 C C . PHE B 1 295 ? -21.844 -21.406 -8.344 1 67 295 PHE B C 1
ATOM 4832 O O . PHE B 1 295 ? -22.375 -22.094 -9.219 1 67 295 PHE B O 1
ATOM 4839 N N . ASN B 1 296 ? -21.812 -21.781 -7.098 1 61.88 296 ASN B N 1
ATOM 4840 C CA . ASN B 1 296 ? -22.641 -22.922 -6.715 1 61.88 296 ASN B CA 1
ATOM 4841 C C . ASN B 1 296 ? -24.047 -22.5 -6.328 1 61.88 296 ASN B C 1
ATOM 4843 O O . ASN B 1 296 ? -25.031 -23.125 -6.73 1 61.88 296 ASN B O 1
ATOM 4847 N N . THR B 1 297 ? -24.188 -21.625 -5.422 1 67.81 297 THR B N 1
ATOM 4848 C CA . THR B 1 297 ? -25.516 -21.234 -4.945 1 67.81 297 THR B CA 1
ATOM 4849 C C . THR B 1 297 ? -25.641 -19.719 -4.914 1 67.81 297 THR B C 1
ATOM 4851 O O . THR B 1 297 ? -24.641 -19 -4.82 1 67.81 297 THR B O 1
ATOM 4854 N N . GLY B 1 298 ? -26.859 -19.234 -5.293 1 69.19 298 GLY B N 1
ATOM 4855 C CA . GLY B 1 298 ? -27.172 -17.812 -5.156 1 69.19 298 GLY B CA 1
ATOM 4856 C C . GLY B 1 298 ? -27.234 -17.094 -6.488 1 69.19 298 GLY B C 1
ATOM 4857 O O . GLY B 1 298 ? -27.219 -17.719 -7.547 1 69.19 298 GLY B O 1
ATOM 4858 N N . VAL B 1 299 ? -27.672 -15.938 -6.52 1 68.94 299 VAL B N 1
ATOM 4859 C CA . VAL B 1 299 ? -27.75 -15.078 -7.699 1 68.94 299 VAL B CA 1
ATOM 4860 C C . VAL 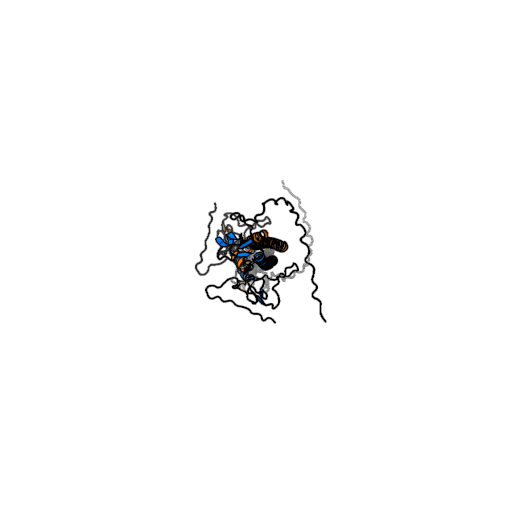B 1 299 ? -26.5 -14.234 -7.809 1 68.94 299 VAL B C 1
ATOM 4862 O O . VAL B 1 299 ? -26.078 -13.594 -6.836 1 68.94 299 VAL B O 1
ATOM 4865 N N . HIS B 1 300 ? -25.781 -14.602 -8.883 1 70.56 300 HIS B N 1
ATOM 4866 C CA . HIS B 1 300 ? -24.578 -13.828 -9.133 1 70.56 300 HIS B CA 1
ATOM 4867 C C . HIS B 1 300 ? -24.703 -12.992 -10.406 1 70.56 300 HIS B C 1
ATOM 4869 O O . HIS B 1 300 ? -25.344 -13.422 -11.375 1 70.56 300 HIS B O 1
ATOM 4875 N N . TRP B 1 301 ? -24.438 -11.688 -10.328 1 66.69 301 TRP B N 1
ATOM 4876 C CA . TRP B 1 301 ? -24.484 -10.859 -11.523 1 66.69 301 TRP B CA 1
ATOM 4877 C C . TRP B 1 301 ? -23.188 -10.078 -11.688 1 66.69 301 TRP B C 1
ATOM 4879 O O . TRP B 1 301 ? -22.484 -9.797 -10.711 1 66.69 301 TRP B O 1
ATOM 4889 N N . TRP B 1 302 ? -22.781 -10.117 -12.883 1 70.88 302 TRP B N 1
ATOM 4890 C CA . TRP B 1 302 ? -21.656 -9.242 -13.219 1 70.88 302 TRP B CA 1
ATOM 4891 C C . TRP B 1 302 ? -21.797 -8.695 -14.633 1 70.88 302 TRP B C 1
ATOM 4893 O O . TRP B 1 302 ? -22.594 -9.195 -15.422 1 70.88 302 TRP B O 1
ATOM 4903 N N . ASP B 1 303 ? -21.156 -7.508 -14.773 1 66.19 303 ASP B N 1
ATOM 4904 C CA . ASP B 1 303 ? -21.203 -6.895 -16.094 1 66.19 303 ASP B CA 1
ATOM 4905 C C . ASP B 1 303 ? -20.109 -7.457 -17 1 66.19 303 ASP B C 1
ATOM 4907 O O . ASP B 1 303 ? -19 -7.719 -16.547 1 66.19 303 ASP B O 1
ATOM 4911 N N . ILE B 1 304 ? -20.547 -7.859 -18.234 1 69.25 304 ILE B N 1
ATOM 4912 C CA . ILE B 1 304 ? -19.578 -8.266 -19.234 1 69.25 304 ILE B CA 1
ATOM 4913 C C . ILE B 1 304 ? -19.516 -7.203 -20.344 1 69.25 304 ILE B C 1
ATOM 4915 O O . ILE B 1 304 ? -20.531 -6.82 -20.906 1 69.25 304 ILE B O 1
ATOM 4919 N N . GLU B 1 305 ? -18.375 -6.625 -20.453 1 68.75 305 GLU B N 1
ATOM 4920 C CA . GLU B 1 305 ? -18.156 -5.711 -21.562 1 68.75 305 GLU B CA 1
ATOM 4921 C C . GLU B 1 305 ? -17.609 -6.445 -22.781 1 68.75 305 GLU B C 1
ATOM 4923 O O . GLU B 1 305 ? -16.578 -7.133 -22.688 1 68.75 305 GLU B O 1
ATOM 4928 N N . CYS B 1 306 ? -18.406 -6.492 -23.844 1 65.88 306 CYS B N 1
ATOM 4929 C CA . CYS B 1 306 ? -17.984 -7.145 -25.078 1 65.88 306 CYS B CA 1
ATOM 4930 C C . CYS B 1 306 ? -17.547 -6.117 -26.109 1 65.88 306 CYS B C 1
ATOM 4932 O O . CYS B 1 306 ? -18.203 -5.078 -26.281 1 65.88 306 CYS B O 1
ATOM 4934 N N . GLN B 1 307 ? -16.297 -5.996 -26.438 1 64.19 307 GLN B N 1
ATOM 4935 C CA . GLN B 1 307 ? -15.852 -5.121 -27.531 1 64.19 307 GLN B CA 1
ATOM 4936 C C . GLN B 1 307 ? -15.734 -5.891 -28.844 1 64.19 307 GLN B C 1
ATOM 4938 O O . GLN B 1 307 ? -15.375 -7.07 -28.844 1 64.19 307 GLN B O 1
ATOM 4943 N N . GLN B 1 308 ? -16.531 -5.5 -29.891 1 53.38 308 GLN B N 1
ATOM 4944 C CA . GLN B 1 308 ? -16.516 -6.105 -31.219 1 53.38 308 GLN B CA 1
ATOM 4945 C C . GLN B 1 308 ? -15.102 -6.102 -31.812 1 53.38 308 GLN B C 1
ATOM 4947 O O . GLN B 1 308 ? -14.32 -5.184 -31.562 1 53.38 308 GLN B O 1
ATOM 4952 N N . MET B 1 309 ? -14.586 -7.254 -32.219 1 48.94 309 MET B N 1
ATOM 4953 C CA . MET B 1 309 ? -13.422 -7.312 -33.094 1 48.94 309 MET B CA 1
ATOM 4954 C C . MET B 1 309 ? -13.633 -6.441 -34.344 1 48.94 309 MET B C 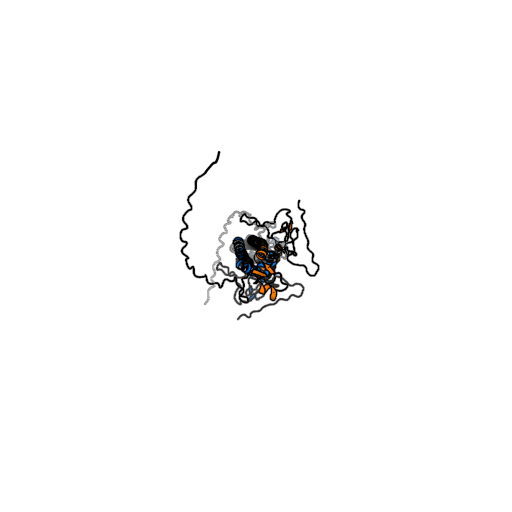1
ATOM 4956 O O . MET B 1 309 ? -14.711 -6.457 -34.938 1 48.94 309 MET B O 1
ATOM 4960 N N . ALA B 1 310 ? -12.984 -5.238 -34.5 1 39.16 310 ALA B N 1
ATOM 4961 C CA . ALA B 1 310 ? -12.984 -4.695 -35.875 1 39.16 310 ALA B CA 1
ATOM 4962 C C . ALA B 1 310 ? -12.297 -5.652 -36.844 1 39.16 310 ALA B C 1
ATOM 4964 O O . ALA B 1 310 ? -11.352 -6.355 -36.469 1 39.16 310 ALA B O 1
#

Radius of gyration: 59.78 Å; Cα contacts (8 Å, |Δi|>4): 719; chains: 2; bounding box: 69×200×163 Å

Secondary structure (DSSP, 8-state):
-------------------------S--TTB-TTT--B--EEETTTTEEE-HHHHHHTTTTS-EEEHHHHHHHHHHHHHHHHHHHHHHHHHHHHHHHHHHHHHHHHHHHHHHHHHHHHHHHHHHHHHHHHHHHHHHHHHHHHHHHHHHHHHHHHHHHHHHHHHHHHHHHHHHHHHHHT--SHHHHHHHHHHHHSGGGG-----S-------HHHHHTTHHHHHHHHHGGGS---S--B-GGG--TTEEE-TTSS-EEE-TT---EEE-TTS-EEEPPP-TTS-SSS----BSS---SS------------/----------------------------TTB-TTT--B--EEETTTTEEE-HHHHHHTTTTS-EEEHHHHHHHHHHHHHHHHHHHHHHHHHHHHHHHHHHHHHHHHHHHHHHHHHHHHHHHHHHHHHHHHHHHHHHHHHHHHHHHHHHHHHHHHHHHHHHHHHHHHHHHHHHHHHHHT--SHHHHHHHHHHHHSGGGG-----S-------HHHHHTTHHHHHHHHHGGGS---S--B-GGG--TTEEE-TTSS-EEE-TT---EEE-TTS-EEEPPP-TTS--SS----BSS---SS------------